Protein AF-0000000085040574 (afdb_homodimer)

Sequence (644 aa):
MSYLNIEGLTKIFDGELKALDSLSLSINKAERWSIIGSSGSGKSTLLKLIAGMEVQNEGQVYLEGEKILNPEQKLVAGYDELQLVKQDNGLFPLSTVAENISRPLLQYDKAYAKERLEALLQVFGLVEKRDSYPRQLSGGQQQKVAIARALSLEPQVLLLDEPFSSLDSLQKRGLLDELNLIFKELEITVIMVTHDIQDALLLTENLCVLSEGKLLRQGKVKDIYKNPQTAYVAGFFGPLNRLPGKPNLYLRPSSIKHSTSAGMLKGSILLKRYFPEYDLLTVKVSEEHPAWQLIRYERDLSEGQTIFMNWEEEDVLALEEKMSYLNIEGLTKIFDGELKALDSLSLSINKAERWSIIGSSGSGKSTLLKLIAGMEVQNEGQVYLEGEKILNPEQKLVAGYDELQLVKQDNGLFPLSTVAENISRPLLQYDKAYAKERLEALLQVFGLVEKRDSYPRQLSGGQQQKVAIARALSLEPQVLLLDEPFSSLDSLQKRGLLDELNLIFKELEITVIMVTHDIQDALLLTENLCVLSEGKLLRQGKVKDIYKNPQTAYVAGFFGPLNRLPGKPNLYLRPSSIKHSTSAGMLKGSILLKRYFPEYDLLTVKVSEEHPAWQLIRYERDLSEGQTIFMNWEEEDVLALEEK

pLDDT: mean 92.09, std 6.31, range [54.78, 98.5]

Nearest PDB structures (foldseek):
  2it1-assembly1_B  TM=8.677E-01  e=1.875E-31  Pyrococcus horikoshii
  1z47-assembly1_B-2  TM=8.930E-01  e=1.806E-30  Alicyclobacillus acidocaldarius
  1v43-assembly1_A  TM=8.478E-01  e=1.039E-28  Pyrococcus horikoshii
  2awo-assembly2_C  TM=8.535E-01  e=1.327E-25  Escherichia coli K-12
  3tuj-assembly1_C  TM=7.141E-01  e=1.204E-24  Escherichia coli K-12

InterPro domains:
  IPR003439 ABC transporter-like, ATP-binding domain [PF00005] (20-164)
  IPR003439 ABC transporter-like, ATP-binding domain [PS50893] (4-237)
  IPR003593 AAA+ ATPase domain [SM00382] (29-213)
  IPR017871 ABC transporter-like, conserved site [PS00211] (137-151)
  IPR027417 P-loop containing nucleoside triphosphate hydrolase [G3DSA:3.40.50.300] (2-262)
  IPR027417 P-loop containing nucleoside triphosphate hydrolase [SSF52540] (4-243)
  IPR050093 ABC Transporter, Small Molecule Importer [PTHR42781] (2-246)

Radius of gyration: 25.91 Å; Cα contacts (8 Å, |Δi|>4): 1393; chains: 2; bounding box: 52×71×71 Å

Foldseek 3Di:
DFQKWWFQFWADPPNPQTLAGGDIDGHHFLAEEEEAEDPSLNLVVVLCVQQQADDTPDTFMDGPNHTRHHVVGDVDGGDLQEFEQEQVLPADQPAFLLCRQLVVVPVDDPVLSVVLSVVLCVLLVCVVRRGPGLVVDDLLVSLSSSVSSSCSSVHQEYEYEASCVPPDPVSLVVSLQSVQVSSNVSSHHYYYYHNQVVSRVSRHQWYWYGGSNYTQDIDGPVVCCLCVQAPNSVPNVHDWADDPPHRQKTADQAQKDKDQPDADFKWFWADWDDDPQWIWTFTHRDPPGGTDIHTGRVPPDDHGGMIHIYGDPSRMDGHHHD/DFQKWWFQFWADPPNPQTLAGGDIDGHHFLAEEEEAEDPSLNLVVVLCVQQQADDTPDTFMDGPNHTRHHVVGDVDGGDLQEFEQEQVLPADQPAFLLCRQLVVVPPDDPVLSVVLSVVLCVLLVCVVRRGPGLVPDDLLVSLSSSVSSSCSSPHQEYEYEASCVPPDPVSLVVSLQSVQVSSNVSSHHYYYYHNQVVSRVSRHQWYWYGGSNYTQDIDGPVVCCLCVQAPNSVPNVHDWADDPPHRQKTADQAQKDKDQPEADFKWFFADWDDDPQWIWTFTHRDPPGGTDIHTGRVPPDDHGGMIHIYGDPSRMHGHHHD

Secondary structure (DSSP, 8-state):
--SEEEEEEEEEETTTEEEEEEEEEEE-TT-EEEEEE-TTSSHHHHHHHHTT-S--SEEEEEETTEEPP-TTT-SS--BTTEEEE-TTTT--TTS-HHHHHHGGGTTS-HHHHHHHHHHHHHHTT-GGGTT--GGGS-HHHHHHHHHHHHHTT--SEEEEESTTTTS-HHHHHHHHHHHHHHHHHHT-EEEEEES-HHHHHHH-SEEEEEETTEEEEEEEHHHHHH---BHHHHHTTS--EEPTT-TTEEE-GGG-EEESS--SEEEEEEEEEE-SS-EEEEEE--SSSPPEEEEESS----TT-EEEEE--GGG-EE-B--/--SEEEEEEEEEETTTEEEEEEEEEEE-TT-EEEEEE-TTSSHHHHHHHHTT-S--SEEEEEETTE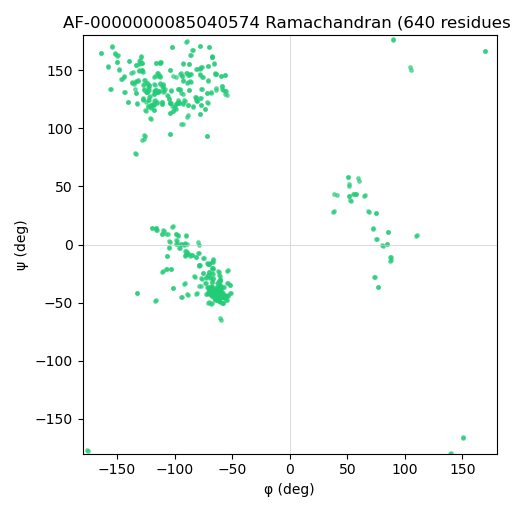EPP-TTT-SS--BTTEEEE-TTTT--TTS-HHHHHHGGGTTS-HHHHHHHHHHHHHHTT-GGGTT--GGGS-HHHHHHHHHHHHHTT--SEEEEESTTTTS-HHHHHHHHHHHHHHHHHHT-EEEEEES-HHHHHHH-SEEEEEETTEEEEEEEHHHHHH---BHHHHGGGS--EEPTT-TTEEE-GGG-EEESS--SEEEEEEEEEE-SS-EEEEEE--SSSPPEEEEESS----TT-EEEEE--GGG-EE-B--

Structure (mmCIF, N/CA/C/O backbone):
data_AF-0000000085040574-model_v1
#
loop_
_entity.id
_entity.type
_entity.pdbx_description
1 polymer 'ABC transporter related protein'
#
loop_
_atom_site.group_PDB
_atom_site.id
_atom_site.type_symbol
_atom_site.label_atom_id
_atom_site.label_alt_id
_atom_site.label_comp_id
_atom_site.label_asym_id
_atom_site.label_entity_id
_atom_site.label_seq_id
_atom_site.pdbx_PDB_ins_code
_atom_site.Cartn_x
_atom_site.Cartn_y
_atom_site.Cartn_z
_atom_site.occupancy
_atom_site.B_iso_or_equiv
_atom_site.auth_seq_id
_atom_site.auth_comp_id
_atom_site.auth_asym_id
_atom_site.auth_atom_id
_atom_site.pdbx_PDB_model_num
ATOM 1 N N . MET A 1 1 ? 17.609 30.281 10.312 1 54.78 1 MET A N 1
ATOM 2 C CA . MET A 1 1 ? 17.875 29.141 11.188 1 54.78 1 MET A CA 1
ATOM 3 C C . MET A 1 1 ? 16.797 28.078 11.047 1 54.78 1 MET A C 1
ATOM 5 O O . MET A 1 1 ? 15.641 28.391 10.773 1 54.78 1 MET A O 1
ATOM 9 N N . SER A 1 2 ? 17.172 26.703 10.875 1 73.44 2 SER A N 1
ATOM 10 C CA . SER A 1 2 ? 16.203 25.641 10.656 1 73.44 2 SER A CA 1
ATOM 11 C C . SER A 1 2 ? 15.289 25.484 11.867 1 73.44 2 SER A C 1
ATOM 13 O O . SER A 1 2 ? 15.664 25.828 12.992 1 73.44 2 SER A O 1
ATOM 15 N N . TYR A 1 3 ? 14.031 25.391 11.672 1 91.81 3 TYR A N 1
ATOM 16 C CA . TYR A 1 3 ? 12.992 25.219 12.68 1 91.81 3 TYR A CA 1
ATOM 17 C C . TYR A 1 3 ? 13.227 23.969 13.508 1 91.81 3 TYR A C 1
ATOM 19 O O . TYR A 1 3 ? 13.508 24.047 14.703 1 91.81 3 TYR A O 1
ATOM 27 N N . LEU A 1 4 ? 13.453 22.797 12.945 1 95.12 4 LEU A N 1
ATOM 28 C CA . LEU A 1 4 ? 13.867 21.531 13.547 1 95.12 4 LEU A CA 1
ATOM 29 C C . LEU A 1 4 ? 15.203 21.078 12.977 1 95.12 4 LEU A C 1
ATOM 31 O O . LEU A 1 4 ? 15.32 20.859 11.766 1 95.12 4 LEU A O 1
ATOM 35 N N . ASN A 1 5 ? 16.172 20.938 13.883 1 95.69 5 ASN A N 1
ATOM 36 C CA . ASN A 1 5 ? 17.516 20.562 13.445 1 95.69 5 ASN A CA 1
ATOM 37 C C . ASN A 1 5 ? 18 19.281 14.133 1 95.69 5 ASN A C 1
ATOM 39 O O . ASN A 1 5 ? 18.031 19.203 15.359 1 95.69 5 ASN A O 1
ATOM 43 N N . ILE A 1 6 ? 18.25 18.297 13.344 1 95.44 6 ILE A N 1
ATOM 44 C CA . ILE A 1 6 ? 18.844 17.047 13.797 1 95.44 6 ILE A CA 1
ATOM 45 C C . ILE A 1 6 ? 20.312 17.016 13.414 1 95.44 6 ILE A C 1
ATOM 47 O O . ILE A 1 6 ? 20.656 17.078 12.234 1 95.44 6 ILE A O 1
ATOM 51 N N . GLU A 1 7 ? 21.172 16.875 14.414 1 96 7 GLU A N 1
ATOM 52 C CA . GLU A 1 7 ? 22.609 16.969 14.156 1 96 7 GLU A CA 1
ATOM 53 C C . GLU A 1 7 ? 23.328 15.688 14.562 1 96 7 GLU A C 1
ATOM 55 O O . GLU A 1 7 ? 23.531 15.438 15.758 1 96 7 GLU A O 1
ATOM 60 N N . GLY A 1 8 ? 23.734 14.977 13.57 1 96 8 GLY A N 1
ATOM 61 C CA . GLY A 1 8 ? 24.625 13.844 13.75 1 96 8 GLY A CA 1
ATOM 62 C C . GLY A 1 8 ? 24.078 12.789 14.695 1 96 8 GLY A C 1
ATOM 63 O O . GLY A 1 8 ? 24.781 12.32 15.586 1 96 8 GLY A O 1
ATOM 64 N N . LEU A 1 9 ? 22.875 12.453 14.602 1 95.31 9 LEU A N 1
ATOM 65 C CA . LEU A 1 9 ? 22.234 11.508 15.508 1 95.31 9 LEU A CA 1
ATOM 66 C C . LEU A 1 9 ? 22.75 10.086 15.266 1 95.31 9 LEU A C 1
ATOM 68 O O . LEU A 1 9 ? 22.734 9.609 14.133 1 95.31 9 LEU A O 1
ATOM 72 N N . THR A 1 10 ? 23.281 9.531 16.281 1 96 10 THR A N 1
ATOM 73 C CA . THR A 1 10 ? 23.734 8.141 16.266 1 96 10 THR A CA 1
ATOM 74 C C . THR A 1 10 ? 23.062 7.348 17.391 1 96 10 THR A C 1
ATOM 76 O O . THR A 1 10 ? 22.953 7.828 18.516 1 96 10 THR A O 1
ATOM 79 N N . LYS A 1 11 ? 22.531 6.211 17.031 1 95.19 11 LYS A N 1
ATOM 80 C CA . LYS A 1 11 ? 21.922 5.316 18.016 1 95.19 11 LYS A CA 1
ATOM 81 C C . LYS A 1 11 ? 22.406 3.879 17.828 1 95.19 11 LYS A C 1
ATOM 83 O O . LYS A 1 11 ? 22.281 3.324 16.734 1 95.19 11 LYS A O 1
ATOM 88 N N . ILE A 1 12 ? 22.984 3.346 18.797 1 92.94 12 ILE A N 1
ATOM 89 C CA . ILE A 1 12 ? 23.438 1.96 18.812 1 92.94 12 ILE A CA 1
ATOM 90 C C . ILE A 1 12 ? 22.688 1.187 19.891 1 92.94 12 ILE A C 1
ATOM 92 O O . ILE A 1 12 ? 22.641 1.617 21.047 1 92.94 12 ILE A O 1
ATOM 96 N N . PHE A 1 13 ? 22.047 0.085 19.438 1 88.81 13 PHE A N 1
ATOM 97 C CA . PHE A 1 13 ? 21.391 -0.776 20.406 1 88.81 13 PHE A CA 1
ATOM 98 C C . PHE A 1 13 ? 22.297 -1.926 20.812 1 88.81 13 PHE A C 1
ATOM 100 O O . PHE A 1 13 ? 22.969 -2.52 19.969 1 88.81 13 PHE A O 1
ATOM 107 N N . ASP A 1 14 ? 22.172 -2.34 22.031 1 81.19 14 ASP A N 1
ATOM 108 C CA . ASP A 1 14 ? 22.875 -3.465 22.641 1 81.19 14 ASP A CA 1
ATOM 109 C C . ASP A 1 14 ? 24.312 -3.537 22.156 1 81.19 14 ASP A C 1
ATOM 111 O O . ASP A 1 14 ? 24.844 -4.625 21.938 1 81.19 14 ASP A O 1
ATOM 115 N N . GLY A 1 15 ? 24.875 -2.439 21.812 1 71.62 15 GLY A N 1
ATOM 116 C CA . GLY A 1 15 ? 26.281 -2.334 21.484 1 71.62 15 GLY A CA 1
ATOM 117 C C . GLY A 1 15 ? 26.625 -2.895 20.125 1 71.62 15 GLY A C 1
ATOM 118 O O . GLY A 1 15 ? 27.766 -2.814 19.688 1 71.62 15 GLY A O 1
ATOM 119 N N . GLU A 1 16 ? 25.75 -3.336 19.312 1 77.75 16 GLU A N 1
ATOM 120 C CA . GLU A 1 16 ? 26.109 -4.027 18.078 1 77.75 16 GLU A CA 1
ATOM 121 C C . GLU A 1 16 ? 25.312 -3.477 16.891 1 77.75 16 GLU A C 1
ATOM 123 O O . GLU A 1 16 ? 25.906 -3.164 15.844 1 77.75 16 GLU A O 1
ATOM 128 N N . LEU A 1 17 ? 24.047 -3.244 17.141 1 82.38 17 LEU A N 1
ATOM 129 C CA . LEU A 1 17 ? 23.234 -2.85 15.992 1 82.38 17 LEU A CA 1
ATOM 130 C C . LEU A 1 17 ? 23.172 -1.332 15.859 1 82.38 17 LEU A C 1
ATOM 132 O O . LEU A 1 17 ? 22.625 -0.65 16.734 1 82.38 17 LEU A O 1
ATOM 136 N N . LYS A 1 18 ? 23.891 -0.735 14.93 1 88.31 18 LYS A N 1
ATOM 137 C CA . LYS A 1 18 ? 23.812 0.695 14.641 1 88.31 18 LYS A CA 1
ATOM 138 C C . LYS A 1 18 ? 22.516 1.044 13.938 1 88.31 18 LYS A C 1
ATOM 140 O O . LYS A 1 18 ? 22.438 0.979 12.703 1 88.31 18 LYS A O 1
ATOM 145 N N . ALA A 1 19 ? 21.484 1.441 14.703 1 91.5 19 ALA A N 1
ATOM 146 C CA . ALA A 1 19 ? 20.172 1.749 14.172 1 91.5 19 ALA A CA 1
ATOM 147 C C . ALA A 1 19 ? 20.188 3.049 13.375 1 91.5 19 ALA A C 1
ATOM 149 O O . ALA A 1 19 ? 19.5 3.168 12.352 1 91.5 19 ALA A O 1
ATOM 150 N N . LEU A 1 20 ? 20.969 4.043 13.859 1 95.56 20 LEU A N 1
ATOM 151 C CA . LEU A 1 20 ? 21.188 5.301 13.164 1 95.56 20 LEU A CA 1
ATOM 152 C C . LEU A 1 20 ? 22.672 5.668 13.172 1 95.56 20 LEU A C 1
ATOM 154 O O . LEU A 1 20 ? 23.344 5.492 14.188 1 95.56 20 LEU A O 1
ATOM 158 N N . ASP A 1 21 ? 23.125 6.172 12.055 1 95.56 21 ASP A N 1
ATOM 159 C CA . ASP A 1 21 ? 24.531 6.488 11.891 1 95.56 21 ASP A CA 1
ATOM 160 C C . ASP A 1 21 ? 24.734 7.938 11.453 1 95.56 21 ASP A C 1
ATOM 162 O O . ASP A 1 21 ? 24.75 8.234 10.258 1 95.56 21 ASP A O 1
ATOM 166 N N . SER A 1 22 ? 24.938 8.828 12.414 1 95.44 22 SER A N 1
ATOM 167 C CA . SER A 1 22 ? 25.281 10.234 12.227 1 95.44 22 SER A CA 1
ATOM 168 C C . SER A 1 22 ? 24.312 10.914 11.273 1 95.44 22 SER A C 1
ATOM 170 O O . SER A 1 22 ? 24.719 11.523 10.281 1 95.44 22 SER A O 1
ATOM 172 N N . LEU A 1 23 ? 23.062 10.773 11.547 1 95.69 23 LEU A N 1
ATOM 173 C CA . LEU A 1 23 ? 22 11.32 10.695 1 95.69 23 LEU A CA 1
ATOM 174 C C . LEU A 1 23 ? 21.766 12.797 11 1 95.69 23 LEU A C 1
ATOM 176 O O . LEU A 1 23 ? 21.656 13.188 12.164 1 95.69 23 LEU A O 1
ATOM 180 N N . SER A 1 24 ? 21.812 13.617 9.977 1 96.06 24 SER A N 1
ATOM 181 C CA . SER A 1 24 ? 21.516 15.047 10.094 1 96.06 24 SER A CA 1
ATOM 182 C C . SER A 1 24 ? 20.406 15.453 9.141 1 96.06 24 SER A C 1
ATOM 184 O O . SER A 1 24 ? 20.344 14.977 8.008 1 96.06 24 SER A O 1
ATOM 186 N N . LEU A 1 25 ? 19.547 16.266 9.625 1 94.75 25 LEU A N 1
ATOM 187 C CA . LEU A 1 25 ? 18.391 16.719 8.859 1 94.75 25 LEU A CA 1
ATOM 188 C C . LEU A 1 25 ? 17.891 18.062 9.383 1 94.75 25 LEU A C 1
ATOM 190 O O . LEU A 1 25 ? 17.828 18.281 10.594 1 94.75 25 LEU A O 1
ATOM 194 N N . SER A 1 26 ? 17.641 18.953 8.508 1 95.44 26 SER A N 1
ATOM 195 C CA . SER A 1 26 ? 17.078 20.25 8.867 1 95.44 26 SER A CA 1
ATOM 196 C C . SER A 1 26 ? 15.711 20.453 8.227 1 95.44 26 SER A C 1
ATOM 198 O O . SER A 1 26 ? 15.547 20.25 7.02 1 95.44 26 SER A O 1
ATOM 200 N N . ILE A 1 27 ? 14.766 20.828 9.016 1 95.94 27 ILE A N 1
ATOM 201 C CA . ILE A 1 27 ? 13.391 21 8.562 1 95.94 27 ILE A CA 1
ATOM 202 C C . ILE A 1 27 ? 12.922 22.422 8.891 1 95.94 27 ILE A C 1
ATOM 204 O O . ILE A 1 27 ? 13.078 22.891 10.023 1 95.94 27 ILE A O 1
ATOM 208 N N . ASN A 1 28 ? 12.344 23.078 7.906 1 95.75 28 ASN A N 1
ATOM 209 C CA . ASN A 1 28 ? 11.812 24.406 8.125 1 95.75 28 ASN A CA 1
ATOM 210 C C . ASN A 1 28 ? 10.391 24.375 8.672 1 95.75 28 ASN A C 1
ATOM 212 O O . ASN A 1 28 ? 9.734 23.328 8.625 1 95.75 28 ASN A O 1
ATOM 216 N N . LYS A 1 29 ? 10.023 25.484 9.188 1 95.06 29 LYS A N 1
ATOM 217 C CA . LYS A 1 29 ? 8.664 25.625 9.703 1 95.06 29 LYS A CA 1
ATOM 218 C C . LYS A 1 29 ? 7.637 25.359 8.609 1 95.06 29 LYS A C 1
ATOM 220 O O . LYS A 1 29 ? 7.812 25.797 7.469 1 95.06 29 LYS A O 1
ATOM 225 N N . ALA A 1 30 ? 6.574 24.609 8.914 1 94.5 30 ALA A N 1
ATOM 226 C CA . ALA A 1 30 ? 5.406 24.344 8.086 1 94.5 30 ALA A CA 1
ATOM 227 C C . ALA A 1 30 ? 5.758 23.406 6.926 1 94.5 30 ALA A C 1
ATOM 229 O O . ALA A 1 30 ? 4.973 23.25 5.988 1 94.5 30 ALA A O 1
ATOM 230 N N . GLU A 1 31 ? 6.961 22.766 7.016 1 95.94 31 GLU A N 1
ATOM 231 C CA . GLU A 1 31 ? 7.309 21.75 6.02 1 95.94 31 GLU A CA 1
ATOM 232 C C . GLU A 1 31 ? 6.762 20.391 6.406 1 95.94 31 GLU A C 1
ATOM 234 O O . GLU A 1 31 ? 6.656 20.062 7.59 1 95.94 31 GLU A O 1
ATOM 239 N N . ARG A 1 32 ? 6.445 19.703 5.43 1 96.56 32 ARG A N 1
ATOM 240 C CA . ARG A 1 32 ? 6 18.328 5.621 1 96.56 32 ARG A CA 1
ATOM 241 C C . ARG A 1 32 ? 6.977 17.344 4.98 1 96.56 32 ARG A C 1
ATOM 243 O O . ARG A 1 32 ? 7.242 17.406 3.777 1 96.56 32 ARG A O 1
ATOM 250 N N . TRP A 1 33 ? 7.492 16.438 5.836 1 97.5 33 TRP A N 1
ATOM 251 C CA . TRP A 1 33 ? 8.539 15.508 5.434 1 97.5 33 TRP A CA 1
ATOM 252 C C . TRP A 1 33 ? 8.094 14.062 5.648 1 97.5 33 TRP A C 1
ATOM 254 O O . TRP A 1 33 ? 7.465 13.742 6.66 1 97.5 33 TRP A O 1
ATOM 264 N N . SER A 1 34 ? 8.383 13.219 4.68 1 97.56 34 SER A N 1
ATOM 265 C CA . SER A 1 34 ? 8.281 11.781 4.891 1 97.56 34 SER A CA 1
ATOM 266 C C . SER A 1 34 ? 9.656 11.133 4.953 1 97.56 34 SER A C 1
ATOM 268 O O . SER A 1 34 ? 10.555 11.484 4.184 1 97.56 34 SER A O 1
ATOM 270 N N . ILE A 1 35 ? 9.82 10.32 5.891 1 97.25 35 ILE A N 1
ATOM 271 C CA . ILE A 1 35 ? 10.984 9.453 5.992 1 97.25 35 ILE A CA 1
ATOM 272 C C . ILE A 1 35 ? 10.625 8.047 5.527 1 97.25 35 ILE A C 1
ATOM 274 O O . ILE A 1 35 ? 9.789 7.379 6.145 1 97.25 35 ILE A O 1
ATOM 278 N N . ILE A 1 36 ? 11.266 7.645 4.426 1 95.94 36 ILE A N 1
ATOM 279 C CA . ILE A 1 36 ? 10.977 6.32 3.883 1 95.94 36 ILE A CA 1
ATOM 280 C C . ILE A 1 36 ? 12.227 5.449 3.957 1 95.94 36 ILE A C 1
ATOM 282 O O . ILE A 1 36 ? 13.344 5.965 4.02 1 95.94 36 ILE A O 1
ATOM 286 N N . GLY A 1 37 ? 12.039 4.184 3.967 1 92.38 37 GLY A N 1
ATOM 287 C CA . GLY A 1 37 ? 13.086 3.182 4.055 1 92.38 37 GLY A CA 1
ATOM 288 C C . GLY A 1 37 ? 12.555 1.78 4.293 1 92.38 37 GLY A C 1
ATOM 289 O O . GLY A 1 37 ? 11.375 1.604 4.605 1 92.38 37 GLY A O 1
ATOM 290 N N . SER A 1 38 ? 13.453 0.864 4.098 1 87.88 38 SER A N 1
ATOM 291 C CA . SER A 1 38 ? 13.078 -0.529 4.328 1 87.88 38 SER A CA 1
ATOM 292 C C . SER A 1 38 ? 12.812 -0.791 5.809 1 87.88 38 SER A C 1
ATOM 294 O O . SER A 1 38 ? 13.172 0.021 6.664 1 87.88 38 SER A O 1
ATOM 296 N N . SER A 1 39 ? 12.133 -1.886 6.031 1 82.81 39 SER A N 1
ATOM 297 C CA . SER A 1 39 ? 11.922 -2.289 7.414 1 82.81 39 SER A CA 1
ATOM 298 C C . SER A 1 39 ? 13.25 -2.438 8.156 1 82.81 39 SER A C 1
ATOM 300 O O . SER A 1 39 ? 14.211 -2.982 7.613 1 82.81 39 SER A O 1
ATOM 302 N N . GLY A 1 40 ? 13.305 -1.89 9.273 1 83.06 40 GLY A N 1
ATOM 303 C CA . GLY A 1 40 ? 14.516 -1.989 10.078 1 83.06 40 GLY A CA 1
ATOM 304 C C . GLY A 1 40 ? 15.547 -0.934 9.734 1 83.06 40 GLY A C 1
ATOM 305 O O . GLY A 1 40 ? 16.672 -0.98 10.234 1 83.06 40 GLY A O 1
ATOM 306 N N . SER A 1 41 ? 15.156 0.011 8.969 1 88 41 SER A N 1
ATOM 307 C CA . SER A 1 41 ? 16.141 0.997 8.516 1 88 41 SER A CA 1
ATOM 308 C C . SER A 1 41 ? 16.375 2.061 9.578 1 88 41 SER A C 1
ATOM 310 O O . SER A 1 41 ? 17.266 2.908 9.43 1 88 41 SER A O 1
ATOM 312 N N . GLY A 1 42 ? 15.547 2.105 10.641 1 91.19 42 GLY A N 1
ATOM 313 C CA . GLY A 1 42 ? 15.789 3.039 11.727 1 91.19 42 GLY A CA 1
ATOM 314 C C . GLY A 1 42 ? 14.766 4.16 11.789 1 91.19 42 GLY A C 1
ATOM 315 O O . GLY A 1 42 ? 14.906 5.094 12.578 1 91.19 42 GLY A O 1
ATOM 316 N N . LYS A 1 43 ? 13.727 4.105 11.008 1 93.56 43 LYS A N 1
ATOM 317 C CA . LYS A 1 43 ? 12.758 5.184 10.875 1 93.56 43 LYS A CA 1
ATOM 318 C C . LYS A 1 43 ? 12.07 5.473 12.203 1 93.56 43 LYS A C 1
ATOM 320 O O . LYS A 1 43 ? 12.031 6.621 12.656 1 93.56 43 LYS A O 1
ATOM 325 N N . SER A 1 44 ? 11.594 4.406 12.891 1 91.31 44 SER A N 1
ATOM 326 C CA . SER A 1 44 ? 10.891 4.574 14.156 1 91.31 44 SER A CA 1
ATOM 327 C C . SER A 1 44 ? 11.828 5.062 15.25 1 91.31 44 SER A C 1
ATOM 329 O O . SER A 1 44 ? 11.445 5.887 16.078 1 91.31 44 SER A O 1
ATOM 331 N N . THR A 1 45 ? 13.016 4.566 15.25 1 92.75 45 THR A N 1
ATOM 332 C CA . THR A 1 45 ? 14.023 5.031 16.203 1 92.75 45 THR A CA 1
ATOM 333 C C . THR A 1 45 ? 14.281 6.523 16.016 1 92.75 45 THR A C 1
ATOM 335 O O . THR A 1 45 ? 14.359 7.266 17 1 92.75 45 THR A O 1
ATOM 338 N N . LEU A 1 46 ? 14.375 6.891 14.789 1 94.56 46 LEU A N 1
ATOM 339 C CA . LEU A 1 46 ? 14.602 8.305 14.492 1 94.56 46 LEU A CA 1
ATOM 340 C C . LEU A 1 46 ? 13.477 9.164 15.047 1 94.56 46 LEU A C 1
ATOM 342 O O . LEU A 1 46 ? 13.727 10.188 15.695 1 94.56 46 LEU A O 1
ATOM 346 N N . LEU A 1 47 ? 12.219 8.766 14.883 1 94.31 47 LEU A N 1
ATOM 347 C CA . LEU A 1 47 ? 11.078 9.531 15.367 1 94.31 47 LEU A CA 1
ATOM 348 C C . LEU A 1 47 ? 11.102 9.656 16.891 1 94.31 47 LEU A C 1
ATOM 350 O O . LEU A 1 47 ? 10.844 10.727 17.438 1 94.31 47 LEU A O 1
ATOM 354 N N . LYS A 1 48 ? 11.43 8.617 17.547 1 92.69 48 LYS A N 1
ATOM 355 C CA . LYS A 1 48 ? 11.484 8.617 19 1 92.69 48 LYS A CA 1
ATOM 356 C C . LYS A 1 48 ? 12.594 9.531 19.516 1 92.69 48 LYS A C 1
ATOM 358 O O . LYS A 1 48 ? 12.43 10.195 20.531 1 92.69 48 LYS A O 1
ATOM 363 N N . LEU A 1 49 ? 13.664 9.508 18.828 1 93.38 49 LEU A N 1
ATOM 364 C CA . LEU A 1 49 ? 14.766 10.391 19.188 1 93.38 49 LEU A CA 1
ATOM 365 C C . LEU A 1 49 ? 14.375 11.859 19 1 93.38 49 LEU A C 1
ATOM 367 O O . LEU A 1 49 ? 14.672 12.695 19.859 1 93.38 49 LEU A O 1
ATOM 371 N N . ILE A 1 50 ? 13.688 12.117 17.906 1 93.94 50 ILE A N 1
ATOM 372 C CA . ILE A 1 50 ? 13.234 13.477 17.641 1 93.94 50 ILE A CA 1
ATOM 373 C C . ILE A 1 50 ? 12.258 13.914 18.734 1 93.94 50 ILE A C 1
ATOM 375 O O . ILE A 1 50 ? 12.32 15.047 19.219 1 93.94 50 ILE A O 1
ATOM 379 N N . ALA A 1 51 ? 11.461 12.984 19.172 1 92 51 ALA A N 1
ATOM 380 C CA . ALA A 1 51 ? 10.438 13.273 20.172 1 92 51 ALA A CA 1
ATOM 381 C C . ALA A 1 51 ? 11.039 13.328 21.578 1 92 51 ALA A C 1
ATOM 383 O O . ALA A 1 51 ? 10.344 13.641 22.547 1 92 51 ALA A O 1
ATOM 384 N N . GLY A 1 52 ? 12.281 12.977 21.688 1 90.94 52 GLY A N 1
ATOM 385 C CA . GLY A 1 52 ? 12.922 12.945 23 1 90.94 52 GLY A CA 1
ATOM 386 C C . GLY A 1 52 ? 12.492 11.758 23.844 1 90.94 52 GLY A C 1
ATOM 387 O O . GLY A 1 52 ? 12.469 11.844 25.078 1 90.94 52 GLY A O 1
ATOM 388 N N . MET A 1 53 ? 12.109 10.703 23.234 1 90.44 53 MET A N 1
ATOM 389 C CA . MET A 1 53 ? 11.602 9.523 23.922 1 90.44 53 MET A CA 1
ATOM 390 C C . MET A 1 53 ? 12.641 8.406 23.938 1 90.44 53 MET A C 1
ATOM 392 O O . MET A 1 53 ? 12.391 7.328 24.484 1 90.44 53 MET A O 1
ATOM 396 N N . GLU A 1 54 ? 13.758 8.617 23.344 1 90.44 54 GLU A N 1
ATOM 397 C CA . GLU A 1 54 ? 14.875 7.684 23.266 1 90.44 54 GLU A CA 1
ATOM 398 C C . GLU A 1 54 ? 16.203 8.398 23.484 1 90.44 54 GLU A C 1
ATOM 400 O O . GLU A 1 54 ? 16.344 9.586 23.172 1 90.44 54 GLU A O 1
ATOM 405 N N . VAL A 1 55 ? 17.156 7.719 24.078 1 92.25 55 VAL A N 1
ATOM 406 C CA . VAL A 1 55 ? 18.484 8.289 24.344 1 92.25 55 VAL A CA 1
ATOM 407 C C . VAL A 1 55 ? 19.406 8 23.172 1 92.25 55 VAL A C 1
ATOM 409 O O . VAL A 1 55 ? 19.531 6.852 22.734 1 92.25 55 VAL A O 1
ATOM 412 N N . GLN A 1 56 ? 19.938 8.969 22.625 1 93.31 56 GLN A N 1
ATOM 413 C CA . GLN A 1 56 ? 20.906 8.797 21.531 1 93.31 56 GLN A CA 1
ATOM 414 C C . GLN A 1 56 ? 22.312 8.625 22.078 1 93.31 56 GLN A C 1
ATOM 416 O O . GLN A 1 56 ? 22.609 9.062 23.188 1 93.31 56 GLN A O 1
ATOM 421 N N . ASN A 1 57 ? 23.188 7.988 21.328 1 93.94 57 ASN A N 1
ATOM 422 C CA . ASN A 1 57 ? 24.594 7.863 21.688 1 93.94 57 ASN A CA 1
ATOM 423 C C . ASN A 1 57 ? 25.375 9.125 21.328 1 93.94 57 ASN A C 1
ATOM 425 O O . ASN A 1 57 ? 26.25 9.547 22.078 1 93.94 57 ASN A O 1
ATOM 429 N N . GLU A 1 58 ? 25.078 9.648 20.172 1 95.56 58 GLU A N 1
ATOM 430 C CA . GLU A 1 58 ? 25.719 10.867 19.688 1 95.56 58 GLU A CA 1
ATOM 431 C C . GLU A 1 58 ? 24.703 11.773 19 1 95.56 58 GLU A C 1
ATOM 433 O O . GLU A 1 58 ? 23.625 11.32 18.609 1 95.56 58 GLU A O 1
ATOM 438 N N . GLY A 1 59 ? 25.047 13.008 18.938 1 95.44 59 GLY A N 1
ATOM 439 C CA . GLY A 1 59 ? 24.234 13.969 18.219 1 95.44 59 GLY A CA 1
ATOM 440 C C . GLY A 1 59 ? 23.172 14.609 19.094 1 95.44 59 GLY A C 1
ATOM 441 O O . GLY A 1 59 ? 23.078 14.32 20.297 1 95.44 59 GLY A O 1
ATOM 442 N N . GLN A 1 60 ? 22.453 15.562 18.453 1 95 60 GLN A N 1
ATOM 443 C CA . GLN A 1 60 ? 21.438 16.312 19.188 1 95 60 GLN A CA 1
ATOM 444 C C . GLN A 1 60 ? 20.297 16.75 18.266 1 95 60 GLN A C 1
ATOM 446 O O . GLN A 1 60 ? 20.469 16.766 17.047 1 95 60 GLN A O 1
ATOM 451 N N . VAL A 1 61 ? 19.203 16.984 18.922 1 94.5 61 VAL A N 1
ATOM 452 C CA . VAL A 1 61 ? 18.031 17.516 18.234 1 94.5 61 VAL A CA 1
ATOM 453 C C . VAL A 1 61 ? 17.688 18.891 18.812 1 94.5 61 VAL A C 1
ATOM 455 O O . VAL A 1 61 ? 17.672 19.078 20.031 1 94.5 61 VAL A O 1
ATOM 458 N N . TYR A 1 62 ? 17.469 19.844 17.906 1 94.31 62 TYR A N 1
ATOM 459 C CA . TYR A 1 62 ? 17.094 21.203 18.312 1 94.31 62 TYR A CA 1
ATOM 460 C C . TYR A 1 62 ? 15.773 21.609 17.688 1 94.31 62 TYR A C 1
ATOM 462 O O . TYR A 1 62 ? 15.523 21.328 16.516 1 94.31 62 TYR A O 1
ATOM 470 N N . LEU A 1 63 ? 14.945 22.203 18.484 1 94.06 63 LEU A N 1
ATOM 471 C CA . LEU A 1 63 ? 13.711 22.828 18.016 1 94.06 63 LEU A CA 1
ATOM 472 C C . LEU A 1 63 ? 13.727 24.328 18.297 1 94.06 63 LEU A C 1
ATOM 474 O O . LEU A 1 63 ? 13.773 24.75 19.469 1 94.06 63 LEU A O 1
ATOM 478 N N . GLU A 1 64 ? 13.719 25.109 17.281 1 92.38 64 GLU A N 1
ATOM 479 C CA . GLU A 1 64 ? 13.828 26.547 17.406 1 92.38 64 GLU A CA 1
ATOM 480 C C . GLU A 1 64 ? 15.039 26.953 18.234 1 92.38 64 GLU A C 1
ATOM 482 O O . GLU A 1 64 ? 14.93 27.797 19.141 1 92.38 64 GLU A O 1
ATOM 487 N N . GLY A 1 65 ? 16.078 26.203 18.031 1 90.44 65 GLY A N 1
ATOM 488 C CA . GLY A 1 65 ? 17.344 26.547 18.672 1 90.44 65 GLY A CA 1
ATOM 489 C C . GLY A 1 65 ? 17.469 25.938 20.062 1 90.44 65 GLY A C 1
ATOM 490 O O . GLY A 1 65 ? 18.547 25.984 20.656 1 90.44 65 GLY A O 1
ATOM 491 N N . GLU A 1 66 ? 16.391 25.406 20.578 1 90.88 66 GLU A N 1
ATOM 492 C CA . GLU A 1 66 ? 16.422 24.797 21.906 1 90.88 66 GLU A CA 1
ATOM 493 C C . GLU A 1 66 ? 16.641 23.297 21.812 1 90.88 66 GLU A C 1
ATOM 495 O O . GLU A 1 66 ? 15.977 22.609 21.031 1 90.88 66 GLU A O 1
ATOM 500 N N . LYS A 1 67 ? 17.484 22.875 22.594 1 91.5 67 LYS A N 1
ATOM 501 C CA . LYS A 1 67 ? 17.828 21.453 22.609 1 91.5 67 LYS A CA 1
ATOM 502 C C . LYS A 1 67 ? 16.656 20.609 23.141 1 91.5 67 LYS A C 1
ATOM 504 O O . LYS A 1 67 ? 16.047 20.969 24.156 1 91.5 67 LYS A O 1
ATOM 509 N N . ILE A 1 68 ? 16.328 19.594 22.422 1 90.19 68 ILE A N 1
ATOM 510 C CA . ILE A 1 68 ? 15.352 18.641 22.922 1 90.19 68 ILE A CA 1
ATOM 511 C C . ILE A 1 68 ? 16.031 17.656 23.875 1 90.19 68 ILE A C 1
ATOM 513 O O . ILE A 1 68 ? 16.969 16.953 23.484 1 90.19 68 ILE A O 1
ATOM 517 N N . LEU A 1 69 ? 15.469 17.594 24.984 1 87.69 69 LEU A N 1
ATOM 518 C CA . LEU A 1 69 ? 16.094 16.781 26.016 1 87.69 69 LEU A CA 1
ATOM 519 C C . LEU A 1 69 ? 15.594 15.344 25.938 1 87.69 69 LEU A C 1
ATOM 521 O O . LEU A 1 69 ? 14.406 15.109 25.703 1 87.69 69 LEU A O 1
ATOM 525 N N . ASN A 1 70 ? 16.531 14.469 26.125 1 84.81 70 ASN A N 1
ATOM 526 C CA . ASN A 1 70 ? 16.172 13.055 26.156 1 84.81 70 ASN A CA 1
ATOM 527 C C . ASN A 1 70 ? 15.805 12.594 27.562 1 84.81 70 ASN A C 1
ATOM 529 O O . ASN A 1 70 ? 15.867 13.383 28.516 1 84.81 70 ASN A O 1
ATOM 533 N N . PRO A 1 71 ? 15.359 11.32 27.672 1 83.06 71 PRO A N 1
ATOM 534 C CA . PRO A 1 71 ? 14.844 10.852 28.953 1 83.06 71 PRO A CA 1
ATOM 535 C C . PRO A 1 71 ? 15.898 10.875 30.047 1 83.06 71 PRO A C 1
ATOM 537 O O . PRO A 1 71 ? 15.562 10.898 31.234 1 83.06 71 PRO A O 1
ATOM 540 N N . GLU A 1 72 ? 17.125 10.836 29.641 1 81.56 72 GLU A N 1
ATOM 541 C CA . GLU A 1 72 ? 18.172 10.898 30.656 1 81.56 72 GLU A CA 1
ATOM 542 C C . GLU A 1 72 ? 18.375 12.336 31.141 1 81.56 72 GLU A C 1
ATOM 544 O O . GLU A 1 72 ? 18.969 12.555 32.188 1 81.56 72 GLU A O 1
ATOM 549 N N . GLN A 1 73 ? 17.906 13.227 30.406 1 82.38 73 GLN A N 1
ATOM 550 C CA . GLN A 1 73 ? 18.141 14.641 30.672 1 82.38 73 GLN A CA 1
ATOM 551 C C . GLN A 1 73 ? 16.906 15.297 31.297 1 82.38 73 GLN A C 1
ATOM 553 O O . GLN A 1 73 ? 16.984 16.422 31.797 1 82.38 73 GLN A O 1
ATOM 558 N N . LYS A 1 74 ? 15.766 14.719 31.125 1 74.44 74 LYS A N 1
ATOM 559 C CA . LYS A 1 74 ? 14.516 15.258 31.641 1 74.44 74 LYS A CA 1
ATOM 560 C C . LYS A 1 74 ? 13.672 14.172 32.281 1 74.44 74 LYS A C 1
ATOM 562 O O . LYS A 1 74 ? 13.641 13.031 31.828 1 74.44 74 LYS A O 1
ATOM 567 N N . LEU A 1 75 ? 13.062 14.5 33.438 1 61.84 75 LEU A N 1
ATOM 568 C CA . LEU A 1 75 ? 12.281 13.547 34.219 1 61.84 75 LEU A CA 1
ATOM 569 C C . LEU A 1 75 ? 11.031 13.109 33.438 1 61.84 75 LEU A C 1
ATOM 571 O O . LEU A 1 75 ? 10.656 11.938 33.5 1 61.84 75 LEU A O 1
ATOM 575 N N . VAL A 1 76 ? 10.391 14.172 32.844 1 58.34 76 VAL A N 1
ATOM 576 C CA . VAL A 1 76 ? 9.156 13.836 32.125 1 58.34 76 VAL A CA 1
ATOM 577 C C . VAL A 1 76 ? 9.422 13.797 30.641 1 58.34 76 VAL A C 1
ATOM 579 O O . VAL A 1 76 ? 9.828 14.805 30.047 1 58.34 76 VAL A O 1
ATOM 582 N N . ALA A 1 77 ? 9.188 12.648 30.156 1 59.75 77 ALA A N 1
ATOM 583 C CA . ALA A 1 77 ? 9.43 12.461 28.734 1 59.75 77 ALA A CA 1
ATOM 584 C C . ALA A 1 77 ? 8.391 13.188 27.891 1 59.75 77 ALA A C 1
ATOM 586 O O . ALA A 1 77 ? 7.219 13.273 28.266 1 59.75 77 ALA A O 1
ATOM 587 N N . GLY A 1 78 ? 8.82 13.781 26.75 1 65.12 78 GLY A N 1
ATOM 588 C CA . GLY A 1 78 ? 7.914 14.375 25.781 1 65.12 78 GLY A CA 1
ATOM 589 C C . GLY A 1 78 ? 7.895 15.891 25.828 1 65.12 78 GLY A C 1
ATOM 590 O O . GLY A 1 78 ? 8.445 16.5 26.75 1 65.12 78 GLY A O 1
ATOM 591 N N . TYR A 1 79 ? 7.602 16.453 24.781 1 77.81 79 TYR A N 1
ATOM 592 C CA . TYR A 1 79 ? 7.465 17.891 24.594 1 77.81 79 TYR A CA 1
ATOM 593 C C . TYR A 1 79 ? 6.121 18.25 23.969 1 77.81 79 TYR A C 1
ATOM 595 O O . TYR A 1 79 ? 5.715 17.641 22.969 1 77.81 79 TYR A O 1
ATOM 603 N N . ASP A 1 80 ? 5.383 19.141 24.672 1 79.38 80 ASP A N 1
ATOM 604 C CA . ASP A 1 80 ? 4.117 19.594 24.109 1 79.38 80 ASP A CA 1
ATOM 605 C C . ASP A 1 80 ? 4.312 20.156 22.703 1 79.38 80 ASP A C 1
ATOM 607 O O . ASP A 1 80 ? 3.396 20.125 21.875 1 79.38 80 ASP A O 1
ATOM 611 N N . GLU A 1 81 ? 5.512 20.547 22.5 1 88.06 81 GLU A N 1
ATOM 612 C CA . GLU A 1 81 ? 5.828 21.141 21.188 1 88.06 81 GLU A CA 1
ATOM 613 C C . GLU A 1 81 ? 6.008 20.062 20.125 1 88.06 81 GLU A C 1
ATOM 615 O O . GLU A 1 81 ? 5.969 20.344 18.938 1 88.06 81 GLU A O 1
ATOM 620 N N . LEU A 1 82 ? 6.223 18.844 20.656 1 90.56 82 LEU A N 1
ATOM 621 C CA . LEU A 1 82 ? 6.402 17.703 19.766 1 90.56 82 LEU A CA 1
ATOM 622 C C . LEU A 1 82 ? 5.422 16.594 20.109 1 90.56 82 LEU A C 1
ATOM 624 O O . LEU A 1 82 ? 5.484 16.016 21.188 1 90.56 82 LEU A O 1
ATOM 628 N N . GLN A 1 83 ? 4.543 16.328 19.172 1 91.69 83 GLN A N 1
ATOM 629 C CA . GLN A 1 83 ? 3.559 15.289 19.406 1 91.69 83 GLN A CA 1
ATOM 630 C C . GLN A 1 83 ? 3.766 14.109 18.469 1 91.69 83 GLN A C 1
ATOM 632 O O . GLN A 1 83 ? 3.986 14.297 17.266 1 91.69 83 GLN A O 1
ATOM 637 N N . LEU A 1 84 ? 3.76 12.953 19.047 1 92.94 84 LEU A N 1
ATOM 638 C CA . LEU A 1 84 ? 3.951 11.727 18.281 1 92.94 84 LEU A CA 1
ATOM 639 C C . LEU A 1 84 ? 2.662 10.914 18.234 1 92.94 84 LEU A C 1
ATOM 641 O O . LEU A 1 84 ? 2.053 10.641 19.266 1 92.94 84 LEU A O 1
ATOM 645 N N . VAL A 1 85 ? 2.223 10.688 17.031 1 93.25 85 VAL A N 1
ATOM 646 C CA . VAL A 1 85 ? 1.136 9.734 16.812 1 93.25 85 VAL A CA 1
ATOM 647 C C . VAL A 1 85 ? 1.708 8.367 16.438 1 93.25 85 VAL A C 1
ATOM 649 O O . VAL A 1 85 ? 2.369 8.234 15.406 1 93.25 85 VAL A O 1
ATOM 652 N N . LYS A 1 86 ? 1.34 7.359 17.281 1 90.5 86 LYS A N 1
ATOM 653 C CA . LYS A 1 86 ? 1.896 6.023 17.109 1 90.5 86 LYS A CA 1
ATOM 654 C C . LYS A 1 86 ? 1.109 5.23 16.062 1 90.5 86 LYS A C 1
ATOM 656 O O . LYS A 1 86 ? 0.006 5.625 15.68 1 90.5 86 LYS A O 1
ATOM 661 N N . GLN A 1 87 ? 1.691 4.18 15.695 1 84.44 87 GLN A N 1
ATOM 662 C CA . GLN A 1 87 ? 1.132 3.309 14.672 1 84.44 87 GLN A CA 1
ATOM 663 C C . GLN A 1 87 ? -0.233 2.77 15.086 1 84.44 87 GLN A C 1
ATOM 665 O O . GLN A 1 87 ? -1.142 2.656 14.266 1 84.44 87 GLN A O 1
ATOM 670 N N . ASP A 1 88 ? -0.447 2.51 16.328 1 86.62 88 ASP A N 1
ATOM 671 C CA . ASP A 1 88 ? -1.713 1.953 16.797 1 86.62 88 ASP A CA 1
ATOM 672 C C . ASP A 1 88 ? -2.697 3.061 17.156 1 86.62 88 ASP A C 1
ATOM 674 O O . ASP A 1 88 ? -3.781 2.787 17.672 1 86.62 88 ASP A O 1
ATOM 678 N N . ASN A 1 89 ? -2.404 4.324 16.891 1 88.94 89 ASN A N 1
ATOM 679 C CA . ASN A 1 89 ? -3.197 5.531 17.094 1 88.94 89 ASN A CA 1
ATOM 680 C C . ASN A 1 89 ? -3.266 5.91 18.578 1 88.94 89 ASN A C 1
ATOM 682 O O . ASN A 1 89 ? -3.521 7.066 18.906 1 88.94 89 ASN A O 1
ATOM 686 N N . GLY A 1 90 ? -3.16 4.902 19.516 1 91.06 90 GLY A N 1
ATOM 687 C CA . GLY A 1 90 ? -3.07 5.168 20.938 1 91.06 90 GLY A CA 1
ATOM 688 C C . GLY A 1 90 ? -4.352 5.734 21.516 1 91.06 90 GLY A C 1
ATOM 689 O O . GLY A 1 90 ? -4.316 6.496 22.484 1 91.06 90 GLY A O 1
ATOM 690 N N . LEU A 1 91 ? -5.496 5.414 20.953 1 95.56 91 LEU A N 1
ATOM 691 C CA . LEU A 1 91 ? -6.754 5.965 21.438 1 95.56 91 LEU A CA 1
ATOM 692 C C . LEU A 1 91 ? -7.203 5.242 22.703 1 95.56 91 LEU A C 1
ATOM 694 O O . LEU A 1 91 ? -6.949 4.047 22.859 1 95.56 91 LEU A O 1
ATOM 698 N N . PHE A 1 92 ? -7.832 5.953 23.594 1 96.44 92 PHE A N 1
ATOM 699 C CA . PHE A 1 92 ? -8.484 5.359 24.766 1 96.44 92 PHE A CA 1
ATOM 700 C C . PHE A 1 92 ? -9.82 4.73 24.375 1 96.44 92 PHE A C 1
ATOM 702 O O . PHE A 1 92 ? -10.781 5.438 24.078 1 96.44 92 PHE A O 1
ATOM 709 N N . PRO A 1 93 ? -9.883 3.469 24.453 1 95.62 93 PRO A N 1
ATOM 710 C CA . PRO A 1 93 ? -11.039 2.764 23.891 1 95.62 93 PRO A CA 1
ATOM 711 C C . PRO A 1 93 ? -12.328 3.053 24.641 1 95.62 93 PRO A C 1
ATOM 713 O O . PRO A 1 93 ? -13.422 2.938 24.078 1 95.62 93 PRO A O 1
ATOM 716 N N . LEU A 1 94 ? -12.219 3.438 25.906 1 96.81 94 LEU A N 1
ATOM 717 C CA . LEU A 1 94 ? -13.398 3.645 26.734 1 96.81 94 LEU A CA 1
ATOM 718 C C . LEU A 1 94 ? -13.711 5.129 26.875 1 96.81 94 LEU A C 1
ATOM 720 O O . LEU A 1 94 ? -14.477 5.527 27.75 1 96.81 94 LEU A O 1
ATOM 724 N N . SER A 1 95 ? -13.102 5.898 26.031 1 97.69 95 SER A N 1
ATOM 725 C CA . SER A 1 95 ? -13.359 7.332 25.969 1 97.69 95 SER A CA 1
ATOM 726 C C . SER A 1 95 ? -13.953 7.734 24.625 1 97.69 95 SER A C 1
ATOM 728 O O . SER A 1 95 ? -13.594 7.168 23.594 1 97.69 95 SER A O 1
ATOM 730 N N . THR A 1 96 ? -14.797 8.672 24.734 1 98.31 96 THR A N 1
ATOM 731 C CA . THR A 1 96 ? -15.414 9.164 23.516 1 98.31 96 THR A CA 1
ATOM 732 C C . THR A 1 96 ? -14.398 9.938 22.672 1 98.31 96 THR A C 1
ATOM 734 O O . THR A 1 96 ? -13.289 10.211 23.125 1 98.31 96 THR A O 1
ATOM 737 N N . VAL A 1 97 ? -14.836 10.234 21.453 1 98.5 97 VAL A N 1
ATOM 738 C CA . VAL A 1 97 ? -14.023 11.055 20.547 1 98.5 97 VAL A CA 1
ATOM 739 C C . VAL A 1 97 ? -13.672 12.375 21.234 1 98.5 97 VAL A C 1
ATOM 741 O O . VAL A 1 97 ? -12.5 12.758 21.281 1 98.5 97 VAL A O 1
ATOM 744 N N . ALA A 1 98 ? -14.648 13.023 21.812 1 98.31 98 ALA A N 1
ATOM 745 C CA . ALA A 1 98 ? -14.438 14.297 22.484 1 98.31 98 ALA A CA 1
ATOM 746 C C . ALA A 1 98 ? -13.469 14.148 23.656 1 98.31 98 ALA A C 1
ATOM 748 O O . ALA A 1 98 ? -12.578 14.977 23.844 1 98.31 98 ALA A O 1
ATOM 749 N N . GLU A 1 99 ? -13.633 13.078 24.359 1 97.69 99 GLU A N 1
ATOM 750 C CA . GLU A 1 99 ? -12.773 12.828 25.516 1 97.69 99 GLU A CA 1
ATOM 751 C C . GLU A 1 99 ? -11.344 12.547 25.078 1 97.69 99 GLU A C 1
ATOM 753 O O . GLU A 1 99 ? -10.391 13.023 25.703 1 97.69 99 GLU A O 1
ATOM 758 N N . ASN A 1 100 ? -11.195 11.781 24.094 1 98 100 ASN A N 1
ATOM 759 C CA . ASN A 1 100 ? -9.867 11.492 23.578 1 98 100 ASN A CA 1
ATOM 760 C C . ASN A 1 100 ? -9.133 12.766 23.156 1 98 100 ASN A C 1
ATOM 762 O O . ASN A 1 100 ? -7.977 12.969 23.531 1 98 100 ASN A O 1
ATOM 766 N N . ILE A 1 101 ? -9.828 13.617 22.469 1 97.81 101 ILE A N 1
ATOM 767 C CA . ILE A 1 101 ? -9.219 14.82 21.922 1 97.81 101 ILE A CA 1
ATOM 768 C C . ILE A 1 101 ? -8.938 15.812 23.047 1 97.81 101 ILE A C 1
ATOM 770 O O . ILE A 1 101 ? -7.922 16.516 23.016 1 97.81 101 ILE A O 1
ATOM 774 N N . SER A 1 102 ? -9.773 15.82 24.062 1 96.94 102 SER A N 1
ATOM 775 C CA . SER A 1 102 ? -9.664 16.844 25.094 1 96.94 102 SER A CA 1
ATOM 776 C C . SER A 1 102 ? -8.758 16.391 26.234 1 96.94 102 SER A C 1
ATOM 778 O O . SER A 1 102 ? -8.359 17.188 27.094 1 96.94 102 SER A O 1
ATOM 780 N N . ARG A 1 103 ? -8.383 15.195 26.25 1 94.75 103 ARG A N 1
ATOM 781 C CA . ARG A 1 103 ? -7.625 14.617 27.359 1 94.75 103 ARG A CA 1
ATOM 782 C C . ARG A 1 103 ? -6.348 15.398 27.625 1 94.75 103 ARG A C 1
ATOM 784 O O . ARG A 1 103 ? -6.031 15.719 28.766 1 94.75 103 ARG A O 1
ATOM 791 N N . PRO A 1 104 ? -5.629 15.75 26.609 1 93.5 104 PRO A N 1
ATOM 792 C CA . PRO A 1 104 ? -4.402 16.516 26.859 1 93.5 104 PRO A CA 1
ATOM 793 C C . PRO A 1 104 ? -4.68 17.906 27.406 1 93.5 104 PRO A C 1
ATOM 795 O O . PRO A 1 104 ? -3.768 18.562 27.906 1 93.5 104 PRO A O 1
ATOM 798 N N . LEU A 1 105 ? -5.934 18.375 27.344 1 94.25 105 LEU A N 1
ATOM 799 C CA . LEU A 1 105 ? -6.273 19.75 27.703 1 94.25 105 LEU A CA 1
ATOM 800 C C . LEU A 1 105 ? -6.82 19.828 29.125 1 94.25 105 LEU A C 1
ATOM 802 O O . LEU A 1 105 ? -7.254 20.891 29.562 1 94.25 105 LEU A O 1
ATOM 806 N N . LEU A 1 106 ? -6.734 18.75 29.828 1 90.5 106 LEU A N 1
ATOM 807 C CA . LEU A 1 106 ? -7.348 18.656 31.156 1 90.5 106 LEU A CA 1
ATOM 808 C C . LEU A 1 106 ? -6.754 19.703 32.094 1 90.5 106 LEU A C 1
ATOM 810 O O . LEU A 1 106 ? -7.438 20.172 33 1 90.5 106 LEU A O 1
ATOM 814 N N . GLN A 1 107 ? -5.527 20.109 31.859 1 89.25 107 GLN A N 1
ATOM 815 C CA . GLN A 1 107 ? -4.859 21.047 32.75 1 89.25 107 GLN A CA 1
ATOM 816 C C . GLN A 1 107 ? -4.977 22.484 32.219 1 89.25 107 GLN A C 1
ATOM 818 O O . GLN A 1 107 ? -4.414 23.406 32.812 1 89.25 107 GLN A O 1
ATOM 823 N N . TYR A 1 108 ? -5.711 22.688 31.25 1 91.56 108 TYR A N 1
ATOM 824 C CA . TYR A 1 108 ? -5.902 24.016 30.672 1 91.56 108 TYR A CA 1
ATOM 825 C C . TYR A 1 108 ? -7.23 24.609 31.109 1 91.56 108 TYR A C 1
ATOM 827 O O . TYR A 1 108 ? -8.055 23.938 31.719 1 91.56 108 TYR A O 1
ATOM 835 N N . ASP A 1 109 ? -7.375 25.906 30.797 1 93.75 109 ASP A N 1
ATOM 836 C CA . ASP A 1 109 ? -8.633 26.609 31.062 1 93.75 109 ASP A CA 1
ATOM 837 C C . ASP A 1 109 ? -9.797 25.922 30.359 1 93.75 109 ASP A C 1
ATOM 839 O O . ASP A 1 109 ? -9.688 25.531 29.188 1 93.75 109 ASP A O 1
ATOM 843 N N . LYS A 1 110 ? -10.789 25.766 31.109 1 93.88 110 LYS A N 1
ATOM 844 C CA . LYS A 1 110 ? -11.953 25.031 30.609 1 93.88 110 LYS A CA 1
ATOM 845 C C . LYS A 1 110 ? -12.516 25.688 29.359 1 93.88 110 LYS A C 1
ATOM 847 O O . LYS A 1 110 ? -12.938 25 28.422 1 93.88 110 LYS A O 1
ATOM 852 N N . ALA A 1 111 ? -12.57 26.938 29.391 1 95.62 111 ALA A N 1
ATOM 853 C CA . ALA A 1 111 ? -13.102 27.656 28.234 1 95.62 111 ALA A CA 1
ATOM 854 C C . ALA A 1 111 ? -12.227 27.422 27.016 1 95.62 111 ALA A C 1
ATOM 856 O O . ALA A 1 111 ? -12.734 27.172 25.922 1 95.62 111 ALA A O 1
ATOM 857 N N . TYR A 1 112 ? -10.992 27.484 27.219 1 94.56 112 TYR A N 1
ATOM 858 C CA . TYR A 1 112 ? -10.047 27.234 26.141 1 94.56 112 TYR A CA 1
ATOM 859 C C . TYR A 1 112 ? -10.164 25.812 25.625 1 94.56 112 TYR A C 1
ATOM 861 O O . TYR A 1 112 ? -10.234 25.578 24.406 1 94.56 112 TYR A O 1
ATOM 869 N N . ALA A 1 113 ? -10.18 24.906 26.531 1 95.88 113 ALA A N 1
ATOM 870 C CA . ALA A 1 113 ? -10.273 23.5 26.188 1 95.88 113 ALA A CA 1
ATOM 871 C C . ALA A 1 113 ? -11.523 23.219 25.359 1 95.88 113 ALA A C 1
ATOM 873 O O . ALA A 1 113 ? -11.469 22.469 24.375 1 95.88 113 ALA A O 1
ATOM 874 N N . LYS A 1 114 ? -12.602 23.797 25.781 1 96.19 114 LYS A N 1
ATOM 875 C CA . LYS A 1 114 ? -13.859 23.609 25.062 1 96.19 114 LYS A CA 1
ATOM 876 C C . LYS A 1 114 ? -13.781 24.188 23.656 1 96.19 114 LYS A C 1
ATOM 878 O O . LYS A 1 114 ? -14.188 23.531 22.688 1 96.19 114 LYS A O 1
ATOM 883 N N . GLU A 1 115 ? -13.289 25.328 23.562 1 96.56 115 GLU A N 1
ATOM 884 C CA . GLU A 1 115 ? -13.148 25.969 22.266 1 96.56 115 GLU A CA 1
ATOM 885 C C . GLU A 1 115 ? -12.211 25.188 21.344 1 96.56 115 GLU A C 1
ATOM 887 O O . GLU A 1 115 ? -12.508 25 20.172 1 96.56 115 GLU A O 1
ATOM 892 N N . ARG A 1 116 ? -11.148 24.812 21.938 1 96.19 116 ARG A N 1
ATOM 893 C CA . ARG A 1 116 ? -10.156 24.031 21.203 1 96.19 116 ARG A CA 1
ATOM 894 C C . ARG A 1 116 ? -10.75 22.719 20.688 1 96.19 116 ARG A C 1
ATOM 896 O O . ARG A 1 116 ? -10.555 22.359 19.531 1 96.19 116 ARG A O 1
ATOM 903 N N . LEU A 1 117 ? -11.469 22.094 21.5 1 97.19 117 LEU A N 1
ATOM 904 C CA . LEU A 1 117 ? -12.133 20.844 21.141 1 97.19 117 LEU A CA 1
ATOM 905 C C . LEU A 1 117 ? -13.102 21.062 19.984 1 97.19 117 LEU A C 1
ATOM 907 O O . LEU A 1 117 ? -13.07 20.344 18.984 1 97.19 117 LEU A O 1
ATOM 911 N N . GLU A 1 118 ? -13.898 22.047 20.094 1 97.38 118 GLU A N 1
ATOM 912 C CA . GLU A 1 118 ? -14.898 22.312 19.078 1 97.38 118 GLU A CA 1
ATOM 913 C C . GLU A 1 118 ? -14.242 22.641 17.734 1 97.38 118 GLU A C 1
ATOM 915 O O . GLU A 1 118 ? -14.703 22.172 16.688 1 97.38 118 GLU A O 1
ATOM 920 N N . ALA A 1 119 ? -13.211 23.406 17.797 1 96.56 119 ALA A N 1
ATOM 921 C CA . ALA A 1 119 ? -12.484 23.75 16.578 1 96.56 119 ALA A CA 1
ATOM 922 C C . ALA A 1 119 ? -11.93 22.5 15.906 1 96.56 119 ALA A C 1
ATOM 924 O O . ALA A 1 119 ? -12.055 22.344 14.688 1 96.56 119 ALA A O 1
ATOM 925 N N . LEU A 1 120 ? -11.359 21.625 16.641 1 96.75 120 LEU A N 1
ATOM 926 C CA . LEU A 1 120 ? -10.75 20.422 16.094 1 96.75 120 LEU A CA 1
ATOM 927 C C . LEU A 1 120 ? -11.812 19.469 15.555 1 96.75 120 LEU A C 1
ATOM 929 O O . LEU A 1 120 ? -11.625 18.859 14.5 1 96.75 120 LEU A O 1
ATOM 933 N N . LEU A 1 121 ? -12.922 19.375 16.297 1 97.62 121 LEU A N 1
ATOM 934 C CA . LEU A 1 121 ? -14.008 18.547 15.805 1 97.62 121 LEU A CA 1
ATOM 935 C C . LEU A 1 121 ? -14.508 19.047 14.453 1 97.62 121 LEU A C 1
ATOM 937 O O . LEU A 1 121 ? -14.797 18.234 13.555 1 97.62 121 LEU A O 1
ATOM 941 N N . GLN A 1 122 ? -14.547 20.281 14.328 1 95.81 122 GLN A N 1
ATOM 942 C CA . GLN A 1 122 ? -15 20.891 13.078 1 95.81 122 GLN A CA 1
ATOM 943 C C . GLN A 1 122 ? -13.984 20.672 11.961 1 95.81 122 GLN A C 1
ATOM 945 O O . GLN A 1 122 ? -14.336 20.203 10.867 1 95.81 122 GLN A O 1
ATOM 950 N N . VAL A 1 123 ? -12.789 20.953 12.203 1 94.19 123 VAL A N 1
ATOM 951 C CA . VAL A 1 123 ? -11.719 20.875 11.219 1 94.19 123 VAL A CA 1
ATOM 952 C C . VAL A 1 123 ? -11.594 19.438 10.703 1 94.19 123 VAL A C 1
ATOM 954 O O . VAL A 1 123 ? -11.406 19.219 9.508 1 94.19 123 VAL A O 1
ATOM 957 N N . PHE A 1 124 ? -11.805 18.438 11.594 1 95.06 124 PHE A N 1
ATOM 958 C CA . PHE A 1 124 ? -11.602 17.031 11.219 1 95.06 124 PHE A CA 1
ATOM 959 C C . PHE A 1 124 ? -12.93 16.375 10.859 1 95.06 124 PHE A C 1
ATOM 961 O O . PHE A 1 124 ? -12.977 15.172 10.586 1 95.06 124 PHE A O 1
ATOM 968 N N . GLY A 1 125 ? -14.008 17.094 10.867 1 93.19 125 GLY A N 1
ATOM 969 C CA . GLY A 1 125 ? -15.305 16.562 10.5 1 93.19 125 GLY A CA 1
ATOM 970 C C . GLY A 1 125 ? -15.805 15.492 11.461 1 93.19 125 GLY A C 1
ATOM 971 O O . GLY A 1 125 ? -16.328 14.461 11.039 1 93.19 125 GLY A O 1
ATOM 972 N N . LEU A 1 126 ? -15.609 15.758 12.742 1 96.62 126 LEU A N 1
ATOM 973 C CA . LEU A 1 126 ? -15.93 14.75 13.742 1 96.62 126 LEU A CA 1
ATOM 974 C C . LEU A 1 126 ? -17.047 15.234 14.656 1 96.62 126 LEU A C 1
ATOM 976 O O . LEU A 1 126 ? -17.312 14.625 15.703 1 96.62 126 LEU A O 1
ATOM 980 N N . VAL A 1 127 ? -17.719 16.312 14.273 1 97.25 127 VAL A N 1
ATOM 981 C CA . VAL A 1 127 ? -18.734 16.938 15.125 1 97.25 127 VAL A CA 1
ATOM 982 C C . VAL A 1 127 ? -19.828 15.922 15.438 1 97.25 127 VAL A C 1
ATOM 984 O O . VAL A 1 127 ? -20.203 15.75 16.609 1 97.25 127 VAL A O 1
ATOM 987 N N . GLU A 1 128 ? -20.281 15.18 14.469 1 96.62 128 GLU A N 1
ATOM 988 C CA . GLU A 1 128 ? -21.375 14.234 14.641 1 96.62 128 GLU A CA 1
ATOM 989 C C . GLU A 1 128 ? -20.922 12.992 15.398 1 96.62 128 GLU A C 1
ATOM 991 O O . GLU A 1 128 ? -21.734 12.195 15.859 1 96.62 128 GLU A O 1
ATOM 996 N N . LYS A 1 129 ? -19.656 12.844 15.555 1 97.5 129 LYS A N 1
ATOM 997 C CA . LYS A 1 129 ? -19.094 11.648 16.188 1 97.5 129 LYS A CA 1
ATOM 998 C C . LYS A 1 129 ? -18.531 11.977 17.562 1 97.5 129 LYS A C 1
ATOM 1000 O O . LYS A 1 129 ? -17.875 11.141 18.188 1 97.5 129 LYS A O 1
ATOM 1005 N N . ARG A 1 130 ? -18.828 13.094 18.016 1 97.5 130 ARG A N 1
ATOM 1006 C CA . ARG A 1 130 ? -18.234 13.625 19.25 1 97.5 130 ARG A CA 1
ATOM 1007 C C . ARG A 1 130 ? -18.406 12.648 20.406 1 97.5 130 ARG A C 1
ATOM 1009 O O . ARG A 1 130 ? -17.516 12.492 21.234 1 97.5 130 ARG A O 1
ATOM 1016 N N . ASP A 1 131 ? -19.531 11.898 20.406 1 97.94 131 ASP A N 1
ATOM 1017 C CA . ASP A 1 131 ? -19.859 11.047 21.547 1 97.94 131 ASP A CA 1
ATOM 1018 C C . ASP A 1 131 ? -19.656 9.57 21.203 1 97.94 131 ASP A C 1
ATOM 1020 O O . ASP A 1 131 ? -20 8.688 21.984 1 97.94 131 ASP A O 1
ATOM 1024 N N . SER A 1 132 ? -19.094 9.359 20.109 1 97.94 132 SER A N 1
ATOM 1025 C CA . SER A 1 132 ? -18.797 7.988 19.703 1 97.94 132 SER A CA 1
ATOM 1026 C C . SER A 1 132 ? -17.531 7.465 20.375 1 97.94 132 SER A C 1
ATOM 1028 O O . SER A 1 132 ? -16.641 8.242 20.719 1 97.94 132 SER A O 1
ATOM 1030 N N . TYR A 1 133 ? -17.547 6.18 20.547 1 97.56 133 TYR A N 1
ATOM 1031 C CA . TYR A 1 133 ? -16.359 5.5 21.031 1 97.56 133 TYR A CA 1
ATOM 1032 C C . TYR A 1 133 ? -15.508 5.008 19.859 1 97.56 133 TYR A C 1
ATOM 1034 O O . TYR A 1 133 ? -16.016 4.793 18.766 1 97.56 133 TYR A O 1
ATOM 1042 N N . PRO A 1 134 ? -14.18 4.82 20.078 1 96.06 134 PRO A N 1
ATOM 1043 C CA . PRO A 1 134 ? -13.289 4.379 19 1 96.06 134 PRO A CA 1
ATOM 1044 C C . PRO A 1 134 ? -13.797 3.135 18.281 1 96.06 134 PRO A C 1
ATOM 1046 O O . PRO A 1 134 ? -13.711 3.049 17.062 1 96.06 134 PRO A O 1
ATOM 1049 N N . ARG A 1 135 ? -14.406 2.248 18.922 1 93.31 135 ARG A N 1
ATOM 1050 C CA . ARG A 1 135 ? -14.883 1.004 18.328 1 93.31 135 ARG A CA 1
ATOM 1051 C C . ARG A 1 135 ? -16.016 1.269 17.328 1 93.31 135 ARG A C 1
ATOM 1053 O O . ARG A 1 135 ? -16.312 0.418 16.5 1 93.31 135 ARG A O 1
ATOM 1060 N N . GLN A 1 136 ? -16.609 2.383 17.469 1 94.56 136 GLN A N 1
ATOM 1061 C CA . GLN A 1 136 ? -17.75 2.734 16.625 1 94.56 136 GLN A CA 1
ATOM 1062 C C . GLN A 1 136 ? -17.312 3.547 15.414 1 94.56 136 GLN A C 1
ATOM 1064 O O . GLN A 1 136 ? -18.141 3.967 14.602 1 94.56 136 GLN A O 1
ATOM 1069 N N . LEU A 1 137 ? -16.047 3.775 15.32 1 93.88 137 LEU A N 1
ATOM 1070 C CA . LEU A 1 137 ? -15.484 4.594 14.25 1 93.88 137 LEU A CA 1
ATOM 1071 C C . LEU A 1 137 ? -14.82 3.721 13.188 1 93.88 137 LEU A C 1
ATOM 1073 O O . LEU A 1 137 ? -14.352 2.619 13.484 1 93.88 137 LEU A O 1
ATOM 1077 N N . SER A 1 138 ? -14.82 4.223 11.914 1 88.12 138 SER A N 1
ATOM 1078 C CA . SER A 1 138 ? -13.977 3.604 10.898 1 88.12 138 SER A CA 1
ATOM 1079 C C . SER A 1 138 ? -12.5 3.82 11.203 1 88.12 138 SER A C 1
ATOM 1081 O O . SER A 1 138 ? -12.148 4.668 12.031 1 88.12 138 SER A O 1
ATOM 1083 N N . GLY A 1 139 ? -11.648 3.033 10.609 1 89 139 GLY A N 1
ATOM 1084 C CA . GLY A 1 139 ? -10.211 3.203 10.781 1 89 139 GLY A CA 1
ATOM 1085 C C . GLY A 1 139 ? -9.734 4.613 10.477 1 89 139 GLY A C 1
ATOM 1086 O O . GLY A 1 139 ? -8.938 5.176 11.227 1 89 139 GLY A O 1
ATOM 1087 N N . GLY A 1 140 ? -10.273 5.133 9.391 1 91.44 140 GLY A N 1
ATOM 1088 C CA . GLY A 1 140 ? -9.922 6.5 9.023 1 91.44 140 GLY A CA 1
ATOM 1089 C C . GLY A 1 140 ? -10.367 7.52 10.055 1 91.44 140 GLY A C 1
ATOM 1090 O O . GLY A 1 140 ? -9.633 8.469 10.352 1 91.44 140 GLY A O 1
ATOM 1091 N N . GLN A 1 141 ? -11.508 7.309 10.609 1 93.62 141 GLN A N 1
ATOM 1092 C CA . GLN A 1 141 ? -12.016 8.195 11.656 1 93.62 141 GLN A CA 1
ATOM 1093 C C . GLN A 1 141 ? -11.172 8.094 12.922 1 93.62 141 GLN A C 1
ATOM 1095 O O . GLN A 1 141 ? -10.883 9.102 13.57 1 93.62 141 GLN A O 1
ATOM 1100 N N . GLN A 1 142 ? -10.789 6.918 13.203 1 95.44 142 GLN A N 1
ATOM 1101 C CA . GLN A 1 142 ? -9.922 6.727 14.359 1 95.44 142 GLN A CA 1
ATOM 1102 C C . GLN A 1 142 ? -8.609 7.488 14.195 1 95.44 142 GLN A C 1
ATOM 1104 O O . GLN A 1 142 ? -8.125 8.117 15.141 1 95.44 142 GLN A O 1
ATOM 1109 N N . GLN A 1 143 ? -8.086 7.43 13.023 1 95 143 GLN A N 1
ATOM 1110 C CA . GLN A 1 143 ? -6.84 8.141 12.75 1 95 143 GLN A CA 1
ATOM 1111 C C . GLN A 1 143 ? -7.023 9.648 12.875 1 95 143 GLN A C 1
ATOM 1113 O O . GLN A 1 143 ? -6.152 10.344 13.406 1 95 143 GLN A O 1
ATOM 1118 N N . LYS A 1 144 ? -8.148 10.109 12.383 1 95.75 144 LYS A N 1
ATOM 1119 C CA . LYS A 1 144 ? -8.453 11.531 12.523 1 95.75 144 LYS A CA 1
ATOM 1120 C C . LYS A 1 144 ? -8.508 11.945 13.984 1 95.75 144 LYS A C 1
ATOM 1122 O O . LYS A 1 144 ? -7.977 12.992 14.359 1 95.75 144 LYS A O 1
ATOM 1127 N N . VAL A 1 145 ? -9.094 11.109 14.789 1 97.44 145 VAL A N 1
ATOM 1128 C CA . VAL A 1 145 ? -9.195 11.391 16.219 1 97.44 145 VAL A CA 1
ATOM 1129 C C . VAL A 1 145 ? -7.797 11.438 16.828 1 97.44 145 VAL A C 1
ATOM 1131 O O . VAL A 1 145 ? -7.48 12.352 17.594 1 97.44 145 VAL A O 1
ATOM 1134 N N . ALA A 1 146 ? -6.996 10.492 16.438 1 97.12 146 ALA A N 1
ATOM 1135 C CA . ALA A 1 146 ? -5.641 10.422 16.984 1 97.12 146 ALA A CA 1
ATOM 1136 C C . ALA A 1 146 ? -4.84 11.672 16.609 1 97.12 146 ALA A C 1
ATOM 1138 O O . ALA A 1 146 ? -4.141 12.234 17.453 1 97.12 146 ALA A O 1
ATOM 1139 N N . ILE A 1 147 ? -4.945 12.109 15.438 1 96.81 147 ILE A N 1
ATOM 1140 C CA . ILE A 1 147 ? -4.207 13.273 14.961 1 96.81 147 ILE A CA 1
ATOM 1141 C C . ILE A 1 147 ? -4.777 14.539 15.602 1 96.81 147 ILE A C 1
ATOM 1143 O O . ILE A 1 147 ? -4.023 15.414 16.031 1 96.81 147 ILE A O 1
ATOM 1147 N N . ALA A 1 148 ? -6.094 14.594 15.688 1 97 148 ALA A N 1
ATOM 1148 C CA . ALA A 1 148 ? -6.727 15.719 16.359 1 97 148 ALA A CA 1
ATOM 1149 C C . ALA A 1 148 ? -6.266 15.828 17.812 1 97 148 ALA A C 1
ATOM 1151 O O . ALA A 1 148 ? -5.98 16.922 18.297 1 97 148 ALA A O 1
ATOM 1152 N N . ARG A 1 149 ? -6.238 14.727 18.438 1 97 149 ARG A N 1
ATOM 1153 C CA . ARG A 1 149 ? -5.762 14.695 19.828 1 97 149 ARG A CA 1
ATOM 1154 C C . ARG A 1 149 ? -4.34 15.242 19.922 1 97 149 ARG A C 1
ATOM 1156 O O . ARG A 1 149 ? -4.047 16.078 20.797 1 97 149 ARG A O 1
ATOM 1163 N N . ALA A 1 150 ? -3.535 14.805 19.031 1 95.56 150 ALA A N 1
ATOM 1164 C CA . ALA A 1 150 ? -2.15 15.273 19.016 1 95.56 150 ALA A CA 1
ATOM 1165 C C . ALA A 1 150 ? -2.084 16.781 18.781 1 95.56 150 ALA A C 1
ATOM 1167 O O . ALA A 1 150 ? -1.237 17.469 19.359 1 95.56 150 ALA A O 1
ATOM 1168 N N . LEU A 1 151 ? -2.992 17.297 18.016 1 96 151 LEU A N 1
ATOM 1169 C CA . LEU A 1 151 ? -2.975 18.703 17.625 1 96 151 LEU A CA 1
ATOM 1170 C C . LEU A 1 151 ? -3.652 19.578 18.688 1 96 151 LEU A C 1
ATOM 1172 O O . LEU A 1 151 ? -3.602 20.797 18.609 1 96 151 LEU A O 1
ATOM 1176 N N . SER A 1 152 ? -4.258 18.891 19.609 1 95.38 152 SER A N 1
ATOM 1177 C CA . SER A 1 152 ? -4.984 19.641 20.625 1 95.38 152 SER A CA 1
ATOM 1178 C C . SER A 1 152 ? -4.055 20.578 21.406 1 95.38 152 SER A C 1
ATOM 1180 O O . SER A 1 152 ? -4.453 21.672 21.812 1 95.38 152 SER A O 1
ATOM 1182 N N . LEU A 1 153 ? -2.842 20.156 21.516 1 92.06 153 LEU A N 1
ATOM 1183 C CA . LEU A 1 153 ? -1.884 20.922 22.297 1 92.06 153 LEU A CA 1
ATOM 1184 C C . LEU A 1 153 ? -1.171 21.953 21.422 1 92.06 153 LEU A C 1
ATOM 1186 O O . LEU A 1 153 ? -0.225 22.609 21.859 1 92.06 153 LEU A O 1
ATOM 1190 N N . GLU A 1 154 ? -1.579 21.953 20.125 1 91.5 154 GLU A N 1
ATOM 1191 C CA . GLU A 1 154 ? -1.002 22.906 19.188 1 91.5 154 GLU A CA 1
ATOM 1192 C C . GLU A 1 154 ? 0.509 22.719 19.062 1 91.5 154 GLU A C 1
ATOM 1194 O O . GLU A 1 154 ? 1.271 23.672 19.234 1 91.5 154 GLU A O 1
ATOM 1199 N N . PRO A 1 155 ? 0.894 21.609 18.766 1 93.19 155 PRO A N 1
ATOM 1200 C CA . PRO A 1 155 ? 2.328 21.328 18.672 1 93.19 155 PRO A CA 1
ATOM 1201 C C . PRO A 1 155 ? 3.006 22.094 17.531 1 93.19 155 PRO A C 1
ATOM 1203 O O . PRO A 1 155 ? 2.344 22.5 16.578 1 93.19 155 PRO A O 1
ATOM 1206 N N . GLN A 1 156 ? 4.348 22.266 17.734 1 92.12 156 GLN A N 1
ATOM 1207 C CA . GLN A 1 156 ? 5.156 22.859 16.672 1 92.12 156 GLN A CA 1
ATOM 1208 C C . GLN A 1 156 ? 5.461 21.828 15.594 1 92.12 156 GLN A C 1
ATOM 1210 O O . GLN A 1 156 ? 5.539 22.172 14.406 1 92.12 156 GLN A O 1
ATOM 1215 N N . VAL A 1 157 ? 5.641 20.625 16.031 1 95.94 157 VAL A N 1
ATOM 1216 C CA . VAL A 1 157 ? 5.961 19.547 15.102 1 95.94 157 VAL A CA 1
ATOM 1217 C C . VAL A 1 157 ? 5.09 18.328 15.398 1 95.94 157 VAL A C 1
ATOM 1219 O O . VAL A 1 157 ? 4.949 17.922 16.547 1 95.94 157 VAL A O 1
ATOM 1222 N N . LEU A 1 158 ? 4.496 17.828 14.367 1 96.81 158 LEU A N 1
ATOM 1223 C CA . LEU A 1 158 ? 3.713 16.594 14.453 1 96.81 158 LEU A CA 1
ATOM 1224 C C . LEU A 1 158 ? 4.48 15.422 13.859 1 96.81 158 LEU A C 1
ATOM 1226 O O . LEU A 1 158 ? 4.934 15.484 12.711 1 96.81 158 LEU A O 1
ATOM 1230 N N . LEU A 1 159 ? 4.703 14.383 14.656 1 97.12 159 LEU A N 1
ATOM 1231 C CA . LEU A 1 159 ? 5.391 13.164 14.242 1 97.12 159 LEU A CA 1
ATOM 1232 C C . LEU A 1 159 ? 4.402 12.023 14.047 1 97.12 159 LEU A C 1
ATOM 1234 O O . LEU A 1 159 ? 3.611 11.727 14.945 1 97.12 159 LEU A O 1
ATOM 1238 N N . LEU A 1 160 ? 4.438 11.445 12.875 1 97 160 LEU A N 1
ATOM 1239 C CA . LEU A 1 160 ? 3.531 10.352 12.547 1 97 160 LEU A CA 1
ATOM 1240 C C . LEU A 1 160 ? 4.309 9.07 12.258 1 97 160 LEU A C 1
ATOM 1242 O O . LEU A 1 160 ? 5.117 9.031 11.328 1 97 160 LEU A O 1
ATOM 1246 N N . ASP A 1 161 ? 4.055 8.047 13.008 1 95.5 161 ASP A N 1
ATOM 1247 C CA . ASP A 1 161 ? 4.738 6.766 12.828 1 95.5 161 ASP A CA 1
ATOM 1248 C C . ASP A 1 161 ? 3.832 5.75 12.133 1 95.5 161 ASP A C 1
ATOM 1250 O O . ASP A 1 161 ? 3.051 5.059 12.789 1 95.5 161 ASP A O 1
ATOM 1254 N N . GLU A 1 162 ? 3.959 5.637 10.82 1 93.5 162 GLU A N 1
ATOM 1255 C CA . GLU A 1 162 ? 3.189 4.738 9.969 1 93.5 162 GLU A CA 1
ATOM 1256 C C . GLU A 1 162 ? 1.693 4.871 10.234 1 93.5 162 GLU A C 1
ATOM 1258 O O . GLU A 1 162 ? 1.004 3.869 10.445 1 93.5 162 GLU A O 1
ATOM 1263 N N . PRO A 1 163 ? 1.187 6.043 10.07 1 93.12 163 PRO A N 1
ATOM 1264 C CA . PRO A 1 163 ? -0.171 6.34 10.539 1 93.12 163 PRO A CA 1
ATOM 1265 C C . PRO A 1 163 ? -1.244 5.648 9.695 1 93.12 163 PRO A C 1
ATOM 1267 O O . PRO A 1 163 ? -2.367 5.449 10.172 1 93.12 163 PRO A O 1
ATOM 1270 N N . PHE A 1 164 ? -0.896 5.195 8.539 1 91.75 164 PHE A N 1
ATOM 1271 C CA . PHE A 1 164 ? -1.955 4.73 7.648 1 91.75 164 PHE A CA 1
ATOM 1272 C C . PHE A 1 164 ? -1.767 3.26 7.305 1 91.75 164 PHE A C 1
ATOM 1274 O O . PHE A 1 164 ? -2.414 2.744 6.391 1 91.75 164 PHE A O 1
ATOM 1281 N N . SER A 1 165 ? -0.949 2.605 8.023 1 85.88 165 SER A N 1
ATOM 1282 C CA . SER A 1 165 ? -0.575 1.232 7.699 1 85.88 165 SER A CA 1
ATOM 1283 C C . SER A 1 165 ? -1.74 0.275 7.93 1 85.88 165 SER A C 1
ATOM 1285 O O . SER A 1 165 ? -1.804 -0.792 7.312 1 85.88 165 SER A O 1
ATOM 1287 N N . SER A 1 166 ? -2.68 0.654 8.789 1 83.81 166 SER A N 1
ATOM 1288 C CA . SER A 1 166 ? -3.773 -0.247 9.141 1 83.81 166 SER A CA 1
ATOM 1289 C C . SER A 1 166 ? -5.012 0.029 8.289 1 83.81 166 SER A C 1
ATOM 1291 O O . SER A 1 166 ? -6.02 -0.673 8.406 1 83.81 166 SER A O 1
ATOM 1293 N N . LEU A 1 167 ? -4.934 0.979 7.484 1 89.06 167 LEU A N 1
ATOM 1294 C CA . LEU A 1 167 ? -6.094 1.39 6.703 1 89.06 167 LEU A CA 1
ATOM 1295 C C . LEU A 1 167 ? -6.098 0.706 5.34 1 89.06 167 LEU A C 1
ATOM 1297 O O . LEU A 1 167 ? -5.035 0.447 4.766 1 89.06 167 LEU A O 1
ATOM 1301 N N . ASP A 1 168 ? -7.32 0.393 4.855 1 86.81 168 ASP A N 1
ATOM 1302 C CA . ASP A 1 168 ? -7.422 -0.13 3.498 1 86.81 168 ASP A CA 1
ATOM 1303 C C . ASP A 1 168 ? -7.309 0.992 2.467 1 86.81 168 ASP A C 1
ATOM 1305 O O . ASP A 1 168 ? -7.316 2.172 2.824 1 86.81 168 ASP A O 1
ATOM 1309 N N . SER A 1 169 ? -7.199 0.618 1.278 1 83 169 SER A N 1
ATOM 1310 C CA . SER A 1 169 ? -6.91 1.554 0.197 1 83 169 SER A CA 1
ATOM 1311 C C . SER A 1 169 ? -8 2.609 0.072 1 83 169 SER A C 1
ATOM 1313 O O . SER A 1 169 ? -7.715 3.785 -0.159 1 83 169 SER A O 1
ATOM 1315 N N . LEU A 1 170 ? -9.211 2.215 0.248 1 83.81 170 LEU A N 1
ATOM 1316 C CA . LEU A 1 170 ? -10.328 3.139 0.097 1 83.81 170 LEU A CA 1
ATOM 1317 C C . LEU A 1 170 ? -10.344 4.164 1.226 1 83.81 170 LEU A C 1
ATOM 1319 O O . LEU A 1 170 ? -10.523 5.359 0.982 1 83.81 170 LEU A O 1
ATOM 1323 N N . GLN A 1 171 ? -10.117 3.713 2.393 1 85.94 171 GLN A N 1
ATOM 1324 C CA . GLN A 1 171 ? -10.078 4.594 3.555 1 85.94 171 GLN A CA 1
ATOM 1325 C C . GLN A 1 171 ? -8.891 5.547 3.486 1 85.94 171 GLN A C 1
ATOM 1327 O O . GLN A 1 171 ? -9.016 6.73 3.807 1 85.94 171 GLN A O 1
ATOM 1332 N N . LYS A 1 172 ? -7.785 5.133 3.002 1 88.56 172 LYS A N 1
ATOM 1333 C CA . LYS A 1 172 ? -6.535 5.887 2.98 1 88.56 172 LYS A CA 1
ATOM 1334 C C . LYS A 1 172 ? -6.637 7.09 2.049 1 88.56 172 LYS A C 1
ATOM 1336 O O . LYS A 1 172 ? -6.266 8.203 2.422 1 88.56 172 LYS A O 1
ATOM 1341 N N . ARG A 1 173 ? -7.055 6.887 0.907 1 80.19 173 ARG A N 1
ATOM 1342 C CA . ARG A 1 173 ? -7.031 7.938 -0.105 1 80.19 173 ARG A CA 1
ATOM 1343 C C . ARG A 1 173 ? -7.836 9.148 0.345 1 80.19 173 ARG A C 1
ATOM 1345 O O . ARG A 1 173 ? -7.332 10.273 0.339 1 80.19 173 ARG A O 1
ATOM 1352 N N . GLY A 1 174 ? -9.094 8.922 0.797 1 81.69 174 GLY A N 1
ATOM 1353 C CA . GLY A 1 174 ? -9.906 10.039 1.27 1 81.69 174 GLY A CA 1
ATOM 1354 C C . GLY A 1 174 ? -9.297 10.75 2.465 1 81.69 174 GLY A C 1
ATOM 1355 O O . GLY A 1 174 ? -9.289 11.984 2.523 1 81.69 174 GLY A O 1
ATOM 1356 N N . LEU A 1 175 ? -8.711 10 3.26 1 91 175 LEU A N 1
ATOM 1357 C CA . LEU A 1 175 ? -8.148 10.539 4.492 1 91 175 LEU A CA 1
ATOM 1358 C C . LEU A 1 175 ? -6.902 11.375 4.203 1 91 175 LEU A C 1
ATOM 1360 O O . LEU A 1 175 ? -6.75 12.469 4.738 1 91 175 LEU A O 1
ATOM 1364 N N . LEU A 1 176 ? -6.035 10.906 3.326 1 92.44 176 LEU A N 1
ATOM 1365 C CA . LEU A 1 176 ? -4.773 11.586 3.037 1 92.44 176 LEU A CA 1
ATOM 1366 C C . LEU A 1 176 ? -5.02 12.938 2.371 1 92.44 176 LEU A C 1
ATOM 1368 O O . LEU A 1 176 ? -4.355 13.922 2.695 1 92.44 176 LEU A O 1
ATOM 1372 N N . ASP A 1 177 ? -5.945 12.969 1.527 1 88.56 177 ASP A N 1
ATOM 1373 C CA . ASP A 1 177 ? -6.312 14.227 0.888 1 88.56 177 ASP A CA 1
ATOM 1374 C C . ASP A 1 177 ? -6.82 15.234 1.914 1 88.56 177 ASP A C 1
ATOM 1376 O O . ASP A 1 177 ? -6.402 16.391 1.911 1 88.56 177 ASP A O 1
ATOM 1380 N N . GLU A 1 178 ? -7.633 14.734 2.688 1 90.38 178 GLU A N 1
ATOM 1381 C CA . GLU A 1 178 ? -8.195 15.594 3.725 1 90.38 178 GLU A CA 1
ATOM 1382 C C . GLU A 1 178 ? -7.113 16.094 4.668 1 90.38 178 GLU A C 1
ATOM 1384 O O . GLU A 1 178 ? -7.059 17.297 4.977 1 90.38 178 GLU A O 1
ATOM 1389 N N . LEU A 1 179 ? -6.289 15.25 5.078 1 94.94 179 LEU A N 1
ATOM 1390 C CA . LEU A 1 179 ? -5.227 15.617 6.012 1 94.94 179 LEU A CA 1
ATOM 1391 C C . LEU A 1 179 ? -4.262 16.609 5.379 1 94.94 179 LEU A C 1
ATOM 1393 O O . LEU A 1 179 ? -3.791 17.531 6.051 1 94.94 179 LEU A O 1
ATOM 1397 N N . ASN A 1 180 ? -3.959 16.422 4.164 1 93.62 180 ASN A N 1
ATOM 1398 C CA . ASN A 1 180 ? -3.061 17.344 3.484 1 93.62 180 ASN A CA 1
ATOM 1399 C C . ASN A 1 180 ? -3.607 18.766 3.5 1 93.62 180 ASN A C 1
ATOM 1401 O O . ASN A 1 180 ? -2.873 19.719 3.775 1 93.62 180 ASN A O 1
ATOM 1405 N N . LEU A 1 181 ? -4.871 18.891 3.258 1 91.31 181 LEU A N 1
ATOM 1406 C CA . LEU A 1 181 ? -5.504 20.219 3.27 1 91.31 181 LEU A CA 1
ATOM 1407 C C . LEU A 1 181 ? -5.484 20.812 4.672 1 91.31 181 LEU A C 1
ATOM 1409 O O . LEU A 1 181 ? -5.191 22 4.84 1 91.31 181 LEU A O 1
ATOM 1413 N N . ILE A 1 182 ? -5.73 19.953 5.633 1 93.06 182 ILE A N 1
ATOM 1414 C CA . ILE A 1 182 ? -5.746 20.406 7.02 1 93.06 182 ILE A CA 1
ATOM 1415 C C . ILE A 1 182 ? -4.355 20.875 7.43 1 93.06 182 ILE A C 1
ATOM 1417 O O . ILE A 1 182 ? -4.203 21.953 7.996 1 93.06 182 ILE A O 1
ATOM 1421 N N . PHE A 1 183 ? -3.344 20.125 7.133 1 94.5 183 PHE A N 1
ATOM 1422 C CA . PHE A 1 183 ? -1.973 20.453 7.508 1 94.5 183 PHE A CA 1
ATOM 1423 C C . PHE A 1 183 ? -1.516 21.734 6.82 1 94.5 183 PHE A C 1
ATOM 1425 O O . PHE A 1 183 ? -0.813 22.547 7.418 1 94.5 183 PHE A O 1
ATOM 1432 N N . LYS A 1 184 ? -1.915 21.875 5.637 1 91.12 184 LYS A N 1
ATOM 1433 C CA . LYS A 1 184 ? -1.569 23.078 4.891 1 91.12 184 LYS A CA 1
ATOM 1434 C C . LYS A 1 184 ? -2.225 24.312 5.504 1 91.12 184 LYS A C 1
ATOM 1436 O O . LYS A 1 184 ? -1.564 25.328 5.711 1 91.12 184 LYS A O 1
ATOM 1441 N N . GLU A 1 185 ? -3.469 24.141 5.781 1 88.62 185 GLU A N 1
ATOM 1442 C CA . GLU A 1 185 ? -4.223 25.25 6.355 1 88.62 185 GLU A CA 1
ATOM 1443 C C . GLU A 1 185 ? -3.658 25.656 7.711 1 88.62 185 GLU A C 1
ATOM 1445 O O . GLU A 1 185 ? -3.531 26.844 8.008 1 88.62 185 GLU A O 1
ATOM 1450 N N . LEU A 1 186 ? -3.246 24.688 8.5 1 90.88 186 LEU A N 1
ATOM 1451 C CA . LEU A 1 186 ? -2.77 24.938 9.852 1 90.88 186 LEU A CA 1
ATOM 1452 C C . LEU A 1 186 ? -1.282 25.266 9.852 1 90.88 186 LEU A C 1
ATOM 1454 O O . LEU A 1 186 ? -0.727 25.656 10.883 1 90.88 186 LEU A O 1
ATOM 1458 N N . GLU A 1 187 ? -0.627 25.078 8.688 1 91.94 187 GLU A N 1
ATOM 1459 C CA . GLU A 1 187 ? 0.804 25.328 8.547 1 91.94 187 GLU A CA 1
ATOM 1460 C C . GLU A 1 187 ? 1.606 24.547 9.57 1 91.94 187 GLU A C 1
ATOM 1462 O O . GLU A 1 187 ? 2.484 25.094 10.242 1 91.94 187 GLU A O 1
ATOM 1467 N N . ILE A 1 188 ? 1.226 23.359 9.703 1 92.44 188 ILE A N 1
ATOM 1468 C CA . ILE A 1 188 ? 1.872 22.516 10.688 1 92.44 188 ILE A CA 1
ATOM 1469 C C . ILE A 1 188 ? 3.105 21.859 10.078 1 92.44 188 ILE A C 1
ATOM 1471 O O . ILE A 1 188 ? 3.102 21.484 8.898 1 92.44 188 ILE A O 1
ATOM 1475 N N . THR A 1 189 ? 4.184 21.766 10.898 1 96.31 189 THR A N 1
ATOM 1476 C CA . THR A 1 189 ? 5.348 20.984 10.516 1 96.31 189 THR A CA 1
ATOM 1477 C C . THR A 1 189 ? 5.109 19.5 10.781 1 96.31 189 THR A C 1
ATOM 1479 O O . THR A 1 189 ? 4.754 19.109 11.898 1 96.31 189 THR A O 1
ATOM 1482 N N . VAL A 1 190 ? 5.25 18.688 9.766 1 97.44 190 VAL A N 1
ATOM 1483 C CA . VAL A 1 190 ? 4.914 17.266 9.898 1 97.44 190 VAL A CA 1
ATOM 1484 C C . VAL A 1 190 ? 6.098 16.406 9.461 1 97.44 190 VAL A C 1
ATOM 1486 O O . VAL A 1 190 ? 6.734 16.703 8.445 1 97.44 190 VAL A O 1
ATOM 1489 N N . ILE A 1 191 ? 6.422 15.414 10.258 1 97.69 191 ILE A N 1
ATOM 1490 C CA . ILE A 1 191 ? 7.344 14.352 9.875 1 97.69 191 ILE A CA 1
ATOM 1491 C C . ILE A 1 191 ? 6.633 13 9.953 1 97.69 191 ILE A C 1
ATOM 1493 O O . ILE A 1 191 ? 6.18 12.594 11.023 1 97.69 191 ILE A O 1
ATOM 1497 N N . MET A 1 192 ? 6.547 12.383 8.852 1 97.56 192 MET A N 1
ATOM 1498 C CA . MET A 1 192 ? 5.891 11.078 8.781 1 97.56 192 MET A CA 1
ATOM 1499 C C . MET A 1 192 ? 6.875 9.992 8.383 1 97.56 192 MET A C 1
ATOM 1501 O O . MET A 1 192 ? 7.656 10.172 7.441 1 97.56 192 MET A O 1
ATOM 1505 N N . VAL A 1 193 ? 6.848 8.961 9.117 1 96.19 193 VAL A N 1
ATOM 1506 C CA . VAL A 1 193 ? 7.57 7.766 8.703 1 96.19 193 VAL A CA 1
ATOM 1507 C C . VAL A 1 193 ? 6.613 6.793 8.016 1 96.19 193 VAL A C 1
ATOM 1509 O O . VAL A 1 193 ? 5.5 6.57 8.492 1 96.19 193 VAL A O 1
ATOM 1512 N N . THR A 1 194 ? 7.051 6.27 6.906 1 93.19 194 THR A N 1
ATOM 1513 C CA . THR A 1 194 ? 6.23 5.301 6.188 1 93.19 194 THR A CA 1
ATOM 1514 C C . THR A 1 194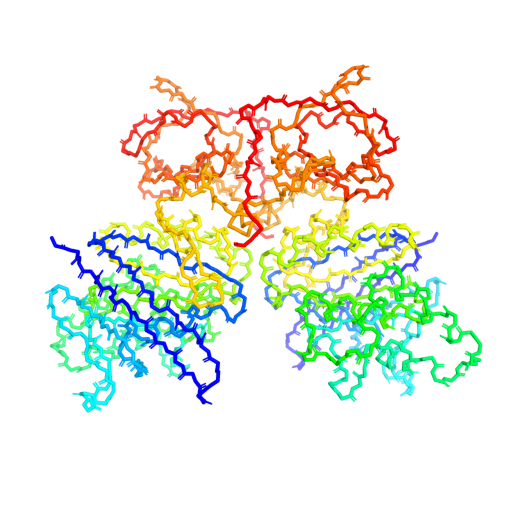 ? 7.086 4.438 5.266 1 93.19 194 THR A C 1
ATOM 1516 O O . THR A 1 194 ? 8.18 4.844 4.871 1 93.19 194 THR A O 1
ATOM 1519 N N . HIS A 1 195 ? 6.629 3.303 5.02 1 89.62 195 HIS A N 1
ATOM 1520 C CA . HIS A 1 195 ? 7.27 2.473 4.008 1 89.62 195 HIS A CA 1
ATOM 1521 C C . HIS A 1 195 ? 6.531 2.559 2.678 1 89.62 195 HIS A C 1
ATOM 1523 O O . HIS A 1 195 ? 6.969 1.979 1.681 1 89.62 195 HIS A O 1
ATOM 1529 N N . ASP A 1 196 ? 5.496 3.316 2.629 1 89.5 196 ASP A N 1
ATOM 1530 C CA . ASP A 1 196 ? 4.672 3.447 1.431 1 89.5 196 ASP A CA 1
ATOM 1531 C C . ASP A 1 196 ? 4.949 4.77 0.717 1 89.5 196 ASP A C 1
ATOM 1533 O O . ASP A 1 196 ? 4.523 5.832 1.177 1 89.5 196 ASP A O 1
ATOM 1537 N N . ILE A 1 197 ? 5.504 4.648 -0.447 1 91.94 197 ILE A N 1
ATOM 1538 C CA . ILE A 1 197 ? 5.895 5.84 -1.197 1 91.94 197 ILE A CA 1
ATOM 1539 C C . ILE A 1 197 ? 4.648 6.609 -1.629 1 91.94 197 ILE A C 1
ATOM 1541 O O . ILE A 1 197 ? 4.664 7.84 -1.693 1 91.94 197 ILE A O 1
ATOM 1545 N N . GLN A 1 198 ? 3.58 5.93 -1.881 1 90.5 198 GLN A N 1
ATOM 1546 C CA . GLN A 1 198 ? 2.367 6.613 -2.316 1 90.5 198 GLN A CA 1
ATOM 1547 C C . GLN A 1 198 ? 1.823 7.523 -1.219 1 90.5 198 GLN A C 1
ATOM 1549 O O . GLN A 1 198 ? 1.391 8.648 -1.491 1 90.5 198 GLN A O 1
ATOM 1554 N N . ASP A 1 199 ? 1.862 7.02 0.011 1 93.44 199 ASP A N 1
ATOM 1555 C CA . ASP A 1 199 ? 1.453 7.855 1.138 1 93.44 199 ASP A CA 1
ATOM 1556 C C . ASP A 1 199 ? 2.322 9.102 1.24 1 93.44 199 ASP A C 1
ATOM 1558 O O . ASP A 1 199 ? 1.812 10.211 1.446 1 93.44 199 ASP A O 1
ATOM 1562 N N . ALA A 1 200 ? 3.584 8.875 1.063 1 95.44 200 ALA A N 1
ATOM 1563 C CA . ALA A 1 200 ? 4.543 9.969 1.141 1 95.44 200 ALA A CA 1
ATOM 1564 C C . ALA A 1 200 ? 4.262 11.023 0.075 1 95.44 200 ALA A C 1
ATOM 1566 O O . ALA A 1 200 ? 4.203 12.219 0.374 1 95.44 200 ALA A O 1
ATOM 1567 N N . LEU A 1 201 ? 3.973 10.57 -1.105 1 94.81 201 LEU A N 1
ATOM 1568 C CA . LEU A 1 201 ? 3.76 11.477 -2.227 1 94.81 201 LEU A CA 1
ATOM 1569 C C . LEU A 1 201 ? 2.467 12.266 -2.047 1 94.81 201 LEU A C 1
ATOM 1571 O O . LEU A 1 201 ? 2.354 13.398 -2.523 1 94.81 201 LEU A O 1
ATOM 1575 N N . LEU A 1 202 ? 1.573 11.664 -1.364 1 93.69 202 LEU A N 1
ATOM 1576 C CA . LEU A 1 202 ? 0.263 12.289 -1.218 1 93.69 202 LEU A CA 1
ATOM 1577 C C . LEU A 1 202 ? 0.275 13.32 -0.093 1 93.69 202 LEU A C 1
ATOM 1579 O O . LEU A 1 202 ? -0.452 14.312 -0.15 1 93.69 202 LEU A O 1
ATOM 1583 N N . LEU A 1 203 ? 1.146 13.125 0.855 1 94.88 203 LEU A N 1
ATOM 1584 C CA . LEU A 1 203 ? 1.014 13.938 2.059 1 94.88 203 LEU A CA 1
ATOM 1585 C C . LEU A 1 203 ? 2.166 14.93 2.172 1 94.88 203 LEU A C 1
ATOM 1587 O O . LEU A 1 203 ? 2.043 15.953 2.85 1 94.88 203 LEU A O 1
ATOM 1591 N N . THR A 1 204 ? 3.27 14.609 1.525 1 95.19 204 THR A N 1
ATOM 1592 C CA . THR A 1 204 ? 4.449 15.43 1.774 1 95.19 204 THR A CA 1
ATOM 1593 C C . THR A 1 204 ? 5.066 15.906 0.462 1 95.19 204 THR A C 1
ATOM 1595 O O . THR A 1 204 ? 4.812 15.32 -0.595 1 95.19 204 THR A O 1
ATOM 1598 N N . GLU A 1 205 ? 5.883 16.938 0.606 1 94.12 205 GLU A N 1
ATOM 1599 C CA . GLU A 1 205 ? 6.609 17.484 -0.534 1 94.12 205 GLU A CA 1
ATOM 1600 C C . GLU A 1 205 ? 8.094 17.125 -0.465 1 94.12 205 GLU A C 1
ATOM 1602 O O . GLU A 1 205 ? 8.812 17.234 -1.462 1 94.12 205 GLU A O 1
ATOM 1607 N N . ASN A 1 206 ? 8.469 16.828 0.727 1 97 206 ASN A N 1
ATOM 1608 C CA . ASN A 1 206 ? 9.867 16.5 0.976 1 97 206 ASN A CA 1
ATOM 1609 C C . ASN A 1 206 ? 10.031 15.055 1.417 1 97 206 ASN A C 1
ATOM 1611 O O . ASN A 1 206 ? 9.141 14.484 2.057 1 97 206 ASN A O 1
ATOM 1615 N N . LEU A 1 207 ? 11.188 14.516 1.001 1 97.25 207 LEU A N 1
ATOM 1616 C CA . LEU A 1 207 ? 11.453 13.109 1.28 1 97.25 207 LEU A CA 1
ATOM 1617 C C . LEU A 1 207 ? 12.844 12.922 1.871 1 97.25 207 LEU A C 1
ATOM 1619 O O . LEU A 1 207 ? 13.781 13.641 1.503 1 97.25 207 LEU A O 1
ATOM 1623 N N . CYS A 1 208 ? 12.875 12.047 2.812 1 96.94 208 CYS A N 1
ATOM 1624 C CA . CYS A 1 208 ? 14.117 11.5 3.35 1 96.94 208 CYS A CA 1
ATOM 1625 C C . CYS A 1 208 ? 14.148 9.984 3.186 1 96.94 208 CYS A C 1
ATOM 1627 O O . CYS A 1 208 ? 13.211 9.289 3.57 1 96.94 208 CYS A O 1
ATOM 1629 N N . VAL A 1 209 ? 15.234 9.5 2.592 1 96.56 209 VAL A N 1
ATOM 1630 C CA . VAL A 1 209 ? 15.359 8.055 2.383 1 96.56 209 VAL A CA 1
ATOM 1631 C C . VAL A 1 209 ? 16.453 7.492 3.281 1 96.56 209 VAL A C 1
ATOM 1633 O O . VAL A 1 209 ? 17.609 7.91 3.195 1 96.56 209 VAL A O 1
ATOM 1636 N N . LEU A 1 210 ? 16.047 6.559 4.078 1 95.44 210 LEU A N 1
ATOM 1637 C CA . LEU A 1 210 ? 16.953 5.938 5.039 1 95.44 210 LEU A CA 1
ATOM 1638 C C . LEU A 1 210 ? 17.266 4.5 4.637 1 95.44 210 LEU A C 1
ATOM 1640 O O . LEU A 1 210 ? 16.391 3.77 4.184 1 95.44 210 LEU A O 1
ATOM 1644 N N . SER A 1 211 ? 18.484 4.152 4.762 1 92.62 211 SER A N 1
ATOM 1645 C CA . SER A 1 211 ? 18.922 2.768 4.594 1 92.62 211 SER A CA 1
ATOM 1646 C C . SER A 1 211 ? 19.984 2.393 5.625 1 92.62 211 SER A C 1
ATOM 1648 O O . SER A 1 211 ? 21 3.064 5.746 1 92.62 211 SER A O 1
ATOM 1650 N N . GLU A 1 212 ? 19.688 1.366 6.367 1 90.25 212 GLU A N 1
ATOM 1651 C CA . GLU A 1 212 ? 20.625 0.83 7.352 1 90.25 212 GLU A CA 1
ATOM 1652 C C . GLU A 1 212 ? 21.141 1.928 8.273 1 90.25 212 GLU A C 1
ATOM 1654 O O . GLU A 1 212 ? 22.359 2.047 8.477 1 90.25 212 GLU A O 1
ATOM 1659 N N . GLY A 1 213 ? 20.234 2.766 8.648 1 92.56 213 GLY A N 1
ATOM 1660 C CA . GLY A 1 213 ? 20.547 3.783 9.641 1 92.56 213 GLY A CA 1
ATOM 1661 C C . GLY A 1 213 ? 21.188 5.023 9.031 1 92.56 213 GLY A C 1
ATOM 1662 O O . GLY A 1 213 ? 21.5 5.977 9.75 1 92.56 213 GLY A O 1
ATOM 1663 N N . LYS A 1 214 ? 21.359 5.035 7.75 1 94.31 214 LYS A N 1
ATOM 1664 C CA . LYS A 1 214 ? 22 6.164 7.078 1 94.31 214 LYS A CA 1
ATOM 1665 C C . LYS A 1 214 ? 21.016 6.902 6.18 1 94.31 214 LYS A C 1
ATOM 1667 O O . LYS A 1 214 ? 20.141 6.285 5.57 1 94.31 214 LYS A O 1
ATOM 1672 N N . LEU A 1 215 ? 21.219 8.172 6.125 1 95 215 LEU A N 1
ATOM 1673 C CA . LEU A 1 215 ? 20.453 9 5.211 1 95 215 LEU A CA 1
ATOM 1674 C C . LEU A 1 215 ? 21.062 8.992 3.814 1 95 215 LEU A C 1
ATOM 1676 O O . LEU A 1 215 ? 22.172 9.5 3.617 1 95 215 LEU A O 1
ATOM 1680 N N . LEU A 1 216 ? 20.344 8.539 2.846 1 95.31 216 LEU A N 1
ATOM 1681 C CA . LEU A 1 216 ? 20.875 8.398 1.492 1 95.31 216 LEU A CA 1
ATOM 1682 C C . LEU A 1 216 ? 20.547 9.633 0.655 1 95.31 216 LEU A C 1
ATOM 1684 O O . LEU A 1 216 ? 21.375 10.086 -0.137 1 95.31 216 LEU A O 1
ATOM 1688 N N . ARG A 1 217 ? 19.328 10.078 0.737 1 96.19 217 ARG A N 1
ATOM 1689 C CA . ARG A 1 217 ? 18.844 11.234 -0.006 1 96.19 217 ARG A CA 1
ATOM 1690 C C . ARG A 1 217 ? 17.844 12.039 0.828 1 96.19 217 ARG A C 1
ATOM 1692 O O . ARG A 1 217 ? 17.125 11.477 1.649 1 96.19 217 ARG A O 1
ATOM 1699 N N . GLN A 1 218 ? 17.906 13.297 0.638 1 96.62 218 GLN A N 1
ATOM 1700 C CA . GLN A 1 218 ? 16.906 14.172 1.238 1 96.62 218 GLN A CA 1
ATOM 1701 C C . GLN A 1 218 ? 16.609 15.375 0.344 1 96.62 218 GLN A C 1
ATOM 1703 O O . GLN A 1 218 ? 17.516 15.875 -0.341 1 96.62 218 GLN A O 1
ATOM 1708 N N . GLY A 1 219 ? 15.414 15.789 0.271 1 96.88 219 GLY A N 1
ATOM 1709 C CA . GLY A 1 219 ? 15.023 16.953 -0.519 1 96.88 219 GLY A CA 1
ATOM 1710 C C . GLY A 1 219 ? 13.602 16.859 -1.049 1 96.88 219 GLY A C 1
ATOM 1711 O O . GLY A 1 219 ? 12.797 16.062 -0.55 1 96.88 219 GLY A O 1
ATOM 1712 N N . LYS A 1 220 ? 13.352 17.719 -1.962 1 96.94 220 LYS A N 1
ATOM 1713 C CA . LYS A 1 220 ? 12.047 17.688 -2.607 1 96.94 220 LYS A CA 1
ATOM 1714 C C . LYS A 1 220 ? 11.852 16.391 -3.395 1 96.94 220 LYS A C 1
ATOM 1716 O O . LYS A 1 220 ? 12.805 15.883 -3.998 1 96.94 220 LYS A O 1
ATOM 1721 N N . VAL A 1 221 ? 10.648 15.922 -3.438 1 97 221 VAL A N 1
ATOM 1722 C CA . VAL A 1 221 ? 10.305 14.68 -4.117 1 97 221 VAL A CA 1
ATOM 1723 C C . VAL A 1 221 ? 10.773 14.734 -5.57 1 97 221 VAL A C 1
ATOM 1725 O O . VAL A 1 221 ? 11.414 13.805 -6.062 1 97 221 VAL A O 1
ATOM 1728 N N . LYS A 1 222 ? 10.523 15.852 -6.207 1 95.5 222 LYS A N 1
ATOM 1729 C CA . LYS A 1 222 ? 10.875 16.031 -7.609 1 95.5 222 LYS A CA 1
ATOM 1730 C C . LYS A 1 222 ? 12.383 15.883 -7.824 1 95.5 222 LYS A C 1
ATOM 1732 O O . LYS A 1 222 ? 12.812 15.211 -8.766 1 95.5 222 LYS A O 1
ATOM 1737 N N . ASP A 1 223 ? 13.117 16.438 -6.969 1 96.69 223 ASP A N 1
ATOM 1738 C CA . ASP A 1 223 ? 14.57 16.422 -7.09 1 96.69 223 ASP A CA 1
ATOM 1739 C C . ASP A 1 223 ? 15.125 15.016 -6.844 1 96.69 223 ASP A C 1
ATOM 1741 O O . ASP A 1 223 ? 16.047 14.57 -7.535 1 96.69 223 ASP A O 1
ATOM 1745 N N . ILE A 1 224 ? 14.547 14.344 -5.887 1 96.81 224 ILE A N 1
ATOM 1746 C CA . ILE A 1 224 ? 14.984 12.992 -5.566 1 96.81 224 ILE A CA 1
ATOM 1747 C C . ILE A 1 224 ? 14.617 12.047 -6.707 1 96.81 224 ILE A C 1
ATOM 1749 O O . ILE A 1 224 ? 15.406 11.172 -7.074 1 96.81 224 ILE A O 1
ATOM 1753 N N . TYR A 1 225 ? 13.5 12.242 -7.352 1 95.75 225 TYR A N 1
ATOM 1754 C CA . TYR A 1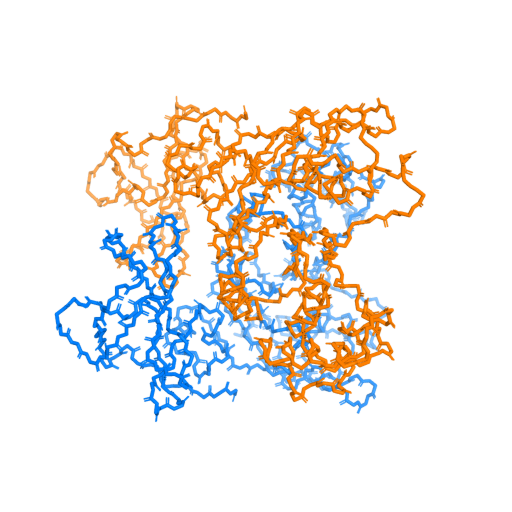 225 ? 13.086 11.414 -8.477 1 95.75 225 TYR A CA 1
ATOM 1755 C C . TYR A 1 225 ? 14.023 11.602 -9.664 1 95.75 225 TYR A C 1
ATOM 1757 O O . TYR A 1 225 ? 14.438 10.625 -10.297 1 95.75 225 TYR A O 1
ATOM 1765 N N . LYS A 1 226 ? 14.352 12.781 -9.891 1 93.81 226 LYS A N 1
ATOM 1766 C CA . LYS A 1 226 ? 15.188 13.102 -11.047 1 93.81 226 LYS A CA 1
ATOM 1767 C C . LYS A 1 226 ? 16.625 12.617 -10.836 1 93.81 226 LYS A C 1
ATOM 1769 O O . LYS A 1 226 ? 17.281 12.18 -11.781 1 93.81 226 LYS A O 1
ATOM 1774 N N . ASN A 1 227 ? 17.031 12.75 -9.555 1 95.06 227 ASN A N 1
ATOM 1775 C CA . ASN A 1 227 ? 18.391 12.344 -9.211 1 95.06 227 ASN A CA 1
ATOM 1776 C C . ASN A 1 227 ? 18.422 11.492 -7.949 1 95.06 227 ASN A C 1
ATOM 1778 O O . ASN A 1 227 ? 18.891 11.938 -6.906 1 95.06 227 ASN A O 1
ATOM 1782 N N . PRO A 1 228 ? 18.078 10.242 -8.07 1 96.5 228 PRO A N 1
ATOM 1783 C CA . PRO A 1 228 ? 18.016 9.367 -6.898 1 96.5 228 PRO A CA 1
ATOM 1784 C C . PRO A 1 228 ? 19.406 8.953 -6.406 1 96.5 228 PRO A C 1
ATOM 1786 O O . PRO A 1 228 ? 19.562 8.602 -5.234 1 96.5 228 PRO A O 1
ATOM 1789 N N . GLN A 1 229 ? 20.375 8.953 -7.227 1 96.19 229 GLN A N 1
ATOM 1790 C CA . GLN A 1 229 ? 21.781 8.672 -6.934 1 96.19 229 GLN A CA 1
ATOM 1791 C C . GLN A 1 229 ? 22.016 7.176 -6.754 1 96.19 229 GLN A C 1
ATOM 1793 O O . GLN A 1 229 ? 23.078 6.66 -7.121 1 96.19 229 GLN A O 1
ATOM 1798 N N . THR A 1 230 ? 21.109 6.445 -6.18 1 95.81 230 THR A N 1
ATOM 1799 C CA . THR A 1 230 ? 21.25 5.008 -5.996 1 95.81 230 THR A CA 1
ATOM 1800 C C . THR A 1 230 ? 20.016 4.27 -6.52 1 95.81 230 THR A C 1
ATOM 1802 O O . THR A 1 230 ? 18.938 4.848 -6.605 1 95.81 230 THR A O 1
ATOM 1805 N N . ALA A 1 231 ? 20.234 2.996 -6.852 1 93.75 231 ALA A N 1
ATOM 1806 C CA . ALA A 1 231 ? 19.141 2.154 -7.316 1 93.75 231 ALA A CA 1
ATOM 1807 C C . ALA A 1 231 ? 18.125 1.914 -6.203 1 93.75 231 ALA A C 1
ATOM 1809 O O . ALA A 1 231 ? 16.922 1.811 -6.465 1 93.75 231 ALA A O 1
ATOM 1810 N N . TYR A 1 232 ? 18.688 1.934 -5 1 92.94 232 TYR A N 1
ATOM 1811 C CA . TYR A 1 232 ? 17.812 1.77 -3.842 1 92.94 232 TYR A CA 1
ATOM 1812 C C . TYR A 1 232 ? 16.797 2.9 -3.766 1 92.94 232 TYR A C 1
ATOM 1814 O O . TYR A 1 232 ? 15.594 2.652 -3.654 1 92.94 232 TYR A O 1
ATOM 1822 N N . VAL A 1 233 ? 17.219 4.098 -3.889 1 95.81 233 VAL A N 1
ATOM 1823 C CA . VAL A 1 233 ? 16.344 5.27 -3.809 1 95.81 233 VAL A CA 1
ATOM 1824 C C . VAL A 1 233 ? 15.398 5.293 -5.008 1 95.81 233 VAL A C 1
ATOM 1826 O O . VAL A 1 233 ? 14.195 5.504 -4.848 1 95.81 233 VAL A O 1
ATOM 1829 N N . ALA A 1 234 ? 15.938 5.031 -6.176 1 95.31 234 ALA A N 1
ATOM 1830 C CA . ALA A 1 234 ? 15.141 5.059 -7.398 1 95.31 234 ALA A CA 1
ATOM 1831 C C . ALA A 1 234 ? 14.023 4.023 -7.352 1 95.31 234 ALA A C 1
ATOM 1833 O O . ALA A 1 234 ? 12.938 4.246 -7.887 1 95.31 234 ALA A O 1
ATOM 1834 N N . GLY A 1 235 ? 14.289 2.967 -6.684 1 92.88 235 GLY A N 1
ATOM 1835 C CA . GLY A 1 235 ? 13.359 1.847 -6.613 1 92.88 235 GLY A CA 1
ATOM 1836 C C . GLY A 1 235 ? 12.078 2.18 -5.875 1 92.88 235 GLY A C 1
ATOM 1837 O O . GLY A 1 235 ? 11.055 1.526 -6.078 1 92.88 235 GLY A O 1
ATOM 1838 N N . PHE A 1 236 ? 12.086 3.193 -5.055 1 92.5 236 PHE A N 1
ATOM 1839 C CA . PHE A 1 236 ? 10.883 3.582 -4.328 1 92.5 236 PHE A CA 1
ATOM 1840 C C . PHE A 1 236 ? 9.859 4.203 -5.273 1 92.5 236 PHE A C 1
ATOM 1842 O O . PHE A 1 236 ? 8.656 4.133 -5.02 1 92.5 236 PHE A O 1
ATOM 1849 N N . PHE A 1 237 ? 10.375 4.77 -6.363 1 92.62 237 PHE A N 1
ATOM 1850 C CA . PHE A 1 237 ? 9.484 5.488 -7.273 1 92.62 237 PHE A CA 1
ATOM 1851 C C . PHE A 1 237 ? 8.961 4.562 -8.359 1 92.62 237 PHE A C 1
ATOM 1853 O O . PHE A 1 237 ? 8.211 4.996 -9.242 1 92.62 237 PHE A O 1
ATOM 1860 N N . GLY A 1 238 ? 9.359 3.336 -8.312 1 89.75 238 GLY A N 1
ATOM 1861 C CA . GLY A 1 238 ? 8.906 2.377 -9.312 1 89.75 238 GLY A CA 1
ATOM 1862 C C . GLY A 1 238 ? 10.008 1.438 -9.773 1 89.75 238 GLY A C 1
ATOM 1863 O O . GLY A 1 238 ? 11.156 1.562 -9.352 1 89.75 238 GLY A O 1
ATOM 1864 N N . PRO A 1 239 ? 9.586 0.604 -10.656 1 90.25 239 PRO A N 1
ATOM 1865 C CA . PRO A 1 239 ? 10.555 -0.384 -11.133 1 90.25 239 PRO A CA 1
ATOM 1866 C C . PRO A 1 239 ? 11.641 0.231 -12.008 1 90.25 239 PRO A C 1
ATOM 1868 O O . PRO A 1 239 ? 11.43 1.284 -12.617 1 90.25 239 PRO A O 1
ATOM 1871 N N . LEU A 1 240 ? 12.766 -0.445 -12 1 93.56 240 LEU A N 1
ATOM 1872 C CA . LEU A 1 240 ? 13.914 -0.081 -12.82 1 93.56 240 LEU A CA 1
ATOM 1873 C C . LEU A 1 240 ? 14.32 -1.236 -13.727 1 93.56 240 LEU A C 1
ATOM 1875 O O . LEU A 1 240 ? 14.312 -2.396 -13.305 1 93.56 240 LEU A O 1
ATOM 1879 N N . ASN A 1 241 ? 14.523 -0.895 -14.945 1 95.31 241 ASN A N 1
ATOM 1880 C CA . ASN A 1 241 ? 15.062 -1.865 -15.891 1 95.31 241 ASN A CA 1
ATOM 1881 C C . ASN A 1 241 ? 16.562 -1.687 -16.078 1 95.31 241 ASN A C 1
ATOM 1883 O O . ASN A 1 241 ? 17.016 -0.656 -16.578 1 95.31 241 ASN A O 1
ATOM 1887 N N . ARG A 1 242 ? 17.281 -2.664 -15.711 1 94.56 242 ARG A N 1
ATOM 1888 C CA . ARG A 1 242 ? 18.719 -2.6 -15.898 1 94.56 242 ARG A CA 1
ATOM 1889 C C . ARG A 1 242 ? 19.109 -2.842 -17.359 1 94.56 242 ARG A C 1
ATOM 1891 O O . ARG A 1 242 ? 18.594 -3.77 -17.984 1 94.56 242 ARG A O 1
ATOM 1898 N N . LEU A 1 243 ? 19.969 -2.018 -17.828 1 94.62 243 LEU A N 1
ATOM 1899 C CA . LEU A 1 243 ? 20.422 -2.205 -19.203 1 94.62 243 LEU A CA 1
ATOM 1900 C C . LEU A 1 243 ? 21.328 -3.428 -19.328 1 94.62 243 LEU A C 1
ATOM 1902 O O . LEU A 1 243 ? 22.234 -3.611 -18.5 1 94.62 243 LEU A O 1
ATOM 1906 N N . PRO A 1 244 ? 20.984 -4.242 -20.297 1 91.94 244 PRO A N 1
ATOM 1907 C CA . PRO A 1 244 ? 21.828 -5.438 -20.469 1 91.94 244 PRO A CA 1
ATOM 1908 C C . PRO A 1 244 ? 23.297 -5.109 -20.641 1 91.94 244 PRO A C 1
ATOM 1910 O O . PRO A 1 244 ? 23.656 -4.262 -21.469 1 91.94 244 PRO A O 1
ATOM 1913 N N . GLY A 1 245 ? 24.094 -5.754 -19.844 1 89.31 245 GLY A N 1
ATOM 1914 C CA . GLY A 1 245 ? 25.547 -5.605 -19.938 1 89.31 245 GLY A CA 1
ATOM 1915 C C . GLY A 1 245 ? 26.062 -4.359 -19.25 1 89.31 245 GLY A C 1
ATOM 1916 O O . GLY A 1 245 ? 27.266 -4.109 -19.234 1 89.31 245 GLY A O 1
ATOM 1917 N N . LYS A 1 246 ? 25.219 -3.576 -18.703 1 91.12 246 LYS A N 1
ATOM 1918 C CA . LYS A 1 246 ? 25.594 -2.346 -18.016 1 91.12 246 LYS A CA 1
ATOM 1919 C C . LYS A 1 246 ? 25.016 -2.309 -16.609 1 91.12 246 LYS A C 1
ATOM 1921 O O . LYS A 1 246 ? 23.922 -1.766 -16.391 1 91.12 246 LYS A O 1
ATOM 1926 N N . PRO A 1 247 ? 25.641 -2.762 -15.555 1 87.75 247 PRO A N 1
ATOM 1927 C CA . PRO A 1 247 ? 25.078 -2.99 -14.219 1 87.75 247 PRO A CA 1
ATOM 1928 C C . PRO A 1 247 ? 24.688 -1.693 -13.508 1 87.75 247 PRO A C 1
ATOM 1930 O O . PRO A 1 247 ? 23.844 -1.705 -12.617 1 87.75 247 PRO A O 1
ATOM 1933 N N . ASN A 1 248 ? 25.125 -0.495 -13.953 1 93.5 248 ASN A N 1
ATOM 1934 C CA . ASN A 1 248 ? 24.828 0.731 -13.219 1 93.5 248 ASN A CA 1
ATOM 1935 C C . ASN A 1 248 ? 23.953 1.668 -14.039 1 93.5 248 ASN A C 1
ATOM 1937 O O . ASN A 1 248 ? 23.75 2.824 -13.656 1 93.5 248 ASN A O 1
ATOM 1941 N N . LEU A 1 249 ? 23.438 1.051 -15.055 1 96.12 249 LEU A N 1
ATOM 1942 C CA . LEU A 1 249 ? 22.562 1.859 -15.891 1 96.12 249 LEU A CA 1
ATOM 1943 C C . LEU A 1 249 ? 21.141 1.295 -15.898 1 96.12 249 LEU A C 1
ATOM 1945 O O . LEU A 1 249 ? 20.953 0.089 -16.078 1 96.12 249 LEU A O 1
ATOM 1949 N N . TYR A 1 250 ? 20.219 2.168 -15.695 1 96.75 250 TYR A N 1
ATOM 1950 C CA . TYR A 1 250 ? 18.828 1.764 -15.539 1 96.75 250 TYR A CA 1
ATOM 1951 C C . TYR A 1 250 ? 17.891 2.645 -16.375 1 96.75 250 TYR A C 1
ATOM 1953 O O . TYR A 1 250 ? 18.234 3.785 -16.688 1 96.75 250 TYR A O 1
ATOM 1961 N N . LEU A 1 251 ? 16.766 2.092 -16.719 1 96.12 251 LEU A N 1
ATOM 1962 C CA . LEU A 1 251 ? 15.68 2.812 -17.375 1 96.12 251 LEU A CA 1
ATOM 1963 C C . LEU A 1 251 ? 14.367 2.607 -16.625 1 96.12 251 LEU A C 1
ATOM 1965 O O . LEU A 1 251 ? 14.078 1.501 -16.156 1 96.12 251 LEU A O 1
ATOM 1969 N N . ARG A 1 252 ? 13.664 3.645 -16.484 1 95.62 252 ARG A N 1
ATOM 1970 C CA . ARG A 1 252 ? 12.297 3.502 -15.984 1 95.62 252 ARG A CA 1
ATOM 1971 C C . ARG A 1 252 ? 11.367 2.982 -17.078 1 95.62 252 ARG A C 1
ATOM 1973 O O . ARG A 1 252 ? 11.594 3.236 -18.266 1 95.62 252 ARG A O 1
ATOM 1980 N N . PRO A 1 253 ? 10.336 2.324 -16.719 1 94.06 253 PRO A N 1
ATOM 1981 C CA . PRO A 1 253 ? 9.398 1.779 -17.703 1 94.06 253 PRO A CA 1
ATOM 1982 C C . PRO A 1 253 ? 8.805 2.854 -18.609 1 94.06 253 PRO A C 1
ATOM 1984 O O . PRO A 1 253 ? 8.617 2.623 -19.812 1 94.06 253 PRO A O 1
ATOM 1987 N N . SER A 1 254 ? 8.562 3.969 -18.062 1 89.75 254 SER A N 1
ATOM 1988 C CA . SER A 1 254 ? 7.906 5.047 -18.797 1 89.75 254 SER A CA 1
ATOM 1989 C C . SER A 1 254 ? 8.836 5.648 -19.844 1 89.75 254 SER A C 1
ATOM 1991 O O . SER A 1 254 ? 8.383 6.348 -20.766 1 89.75 254 SER A O 1
ATOM 1993 N N . SER A 1 255 ? 10.102 5.402 -19.734 1 93.06 255 SER A N 1
ATOM 1994 C CA . SER A 1 255 ? 11.086 5.996 -20.641 1 93.06 255 SER A CA 1
ATOM 1995 C C . SER A 1 255 ? 11.297 5.125 -21.875 1 93.06 255 SER A C 1
ATOM 1997 O O . SER A 1 255 ? 12 5.52 -22.812 1 93.06 255 SER A O 1
ATOM 1999 N N . ILE A 1 256 ? 10.68 3.977 -21.844 1 94.25 256 ILE A N 1
ATOM 2000 C CA . ILE A 1 256 ? 10.898 3.023 -22.922 1 94.25 256 ILE A CA 1
ATOM 2001 C C . ILE A 1 256 ? 9.773 3.137 -23.953 1 94.25 256 ILE A C 1
ATOM 2003 O O . ILE A 1 256 ? 8.594 3.045 -23.594 1 94.25 256 ILE A O 1
ATOM 2007 N N . LYS A 1 257 ? 10.195 3.396 -25.109 1 90.56 257 LYS A N 1
ATOM 2008 C CA . LYS A 1 257 ? 9.258 3.416 -26.234 1 90.56 257 LYS A CA 1
ATOM 2009 C C . LYS A 1 257 ? 9.312 2.113 -27.016 1 90.56 257 LYS A C 1
ATOM 2011 O O . LYS A 1 257 ? 10.352 1.448 -27.047 1 90.56 257 LYS A O 1
ATOM 2016 N N . HIS A 1 258 ? 8.203 1.725 -27.469 1 84.06 258 HIS A N 1
ATOM 2017 C CA . HIS A 1 258 ? 8.203 0.462 -28.203 1 84.06 258 HIS A CA 1
ATOM 2018 C C . HIS A 1 258 ? 7.844 0.674 -29.672 1 84.06 258 HIS A C 1
ATOM 2020 O O . HIS A 1 258 ? 7.176 1.653 -30.016 1 84.06 258 HIS A O 1
ATOM 2026 N N . SER A 1 259 ? 8.469 -0.126 -30.453 1 81.88 259 SER A N 1
ATOM 2027 C CA . SER A 1 259 ? 8.141 -0.253 -31.875 1 81.88 259 SER A CA 1
ATOM 2028 C C . SER A 1 259 ? 7.98 -1.716 -32.281 1 81.88 259 SER A C 1
ATOM 2030 O O . SER A 1 259 ? 8.445 -2.613 -31.562 1 81.88 259 SER A O 1
ATOM 2032 N N . THR A 1 260 ? 7.148 -1.966 -33.25 1 79.81 260 THR A N 1
ATOM 2033 C CA . THR A 1 260 ? 6.957 -3.334 -33.719 1 79.81 260 THR A CA 1
ATOM 2034 C C . THR A 1 260 ? 7.945 -3.668 -34.812 1 79.81 260 THR A C 1
ATOM 2036 O O . THR A 1 260 ? 8.055 -4.828 -35.219 1 79.81 260 THR A O 1
ATOM 2039 N N . SER A 1 261 ? 8.664 -2.766 -35.281 1 80.38 261 SER A N 1
ATOM 2040 C CA . SER A 1 261 ? 9.453 -3.016 -36.469 1 80.38 261 SER A CA 1
ATOM 2041 C C . SER A 1 261 ? 10.945 -2.926 -36.188 1 80.38 261 SER A C 1
ATOM 2043 O O . SER A 1 261 ? 11.719 -3.791 -36.594 1 80.38 261 SER A O 1
ATOM 2045 N N . ALA A 1 262 ? 11.43 -1.874 -35.5 1 84.62 262 ALA A N 1
ATOM 2046 C CA . ALA A 1 262 ? 12.859 -1.712 -35.25 1 84.62 262 ALA A CA 1
ATOM 2047 C C . ALA A 1 262 ? 13.094 -1.004 -33.906 1 84.62 262 ALA A C 1
ATOM 2049 O O . ALA A 1 262 ? 12.203 -0.318 -33.406 1 84.62 262 ALA A O 1
ATOM 2050 N N . GLY A 1 263 ? 14.25 -1.343 -33.281 1 89.75 263 GLY A N 1
ATOM 2051 C CA . GLY A 1 263 ? 14.617 -0.678 -32.062 1 89.75 263 GLY A CA 1
ATOM 2052 C C . GLY A 1 263 ? 15.984 -1.089 -31.531 1 89.75 263 GLY A C 1
ATOM 2053 O O . GLY A 1 263 ? 16.703 -1.831 -32.188 1 89.75 263 GLY A O 1
ATOM 2054 N N . MET A 1 264 ? 16.344 -0.601 -30.438 1 90.62 264 MET A N 1
ATOM 2055 C CA . MET A 1 264 ? 17.656 -0.823 -29.844 1 90.62 264 MET A CA 1
ATOM 2056 C C . MET A 1 264 ? 17.734 -2.207 -29.203 1 90.62 264 MET A C 1
ATOM 2058 O O . MET A 1 264 ? 18.828 -2.791 -29.109 1 90.62 264 MET A O 1
ATOM 2062 N N . LEU A 1 265 ? 16.594 -2.68 -28.766 1 93.06 265 LEU A N 1
ATOM 2063 C CA . LEU A 1 265 ? 16.562 -3.967 -28.078 1 93.06 265 LEU A CA 1
ATOM 2064 C C . LEU A 1 265 ? 15.297 -4.738 -28.438 1 93.06 265 LEU A C 1
ATOM 2066 O O . LEU A 1 265 ? 14.211 -4.16 -28.516 1 93.06 265 LEU A O 1
ATOM 2070 N N . LYS A 1 266 ? 15.539 -5.914 -28.766 1 94.12 266 LYS A N 1
ATOM 2071 C CA . LYS A 1 266 ? 14.422 -6.805 -29.062 1 94.12 266 LYS A CA 1
ATOM 2072 C C . LYS A 1 266 ? 13.992 -7.586 -27.828 1 94.12 266 LYS A C 1
ATOM 2074 O O . LYS A 1 266 ? 14.828 -7.961 -27 1 94.12 266 LYS A O 1
ATOM 2079 N N . GLY A 1 267 ? 12.672 -7.766 -27.672 1 94.75 267 GLY A N 1
ATOM 2080 C CA . GLY A 1 267 ? 12.148 -8.539 -26.547 1 94.75 267 GLY A CA 1
ATOM 2081 C C . GLY A 1 267 ? 10.82 -9.203 -26.844 1 94.75 267 GLY A C 1
ATOM 2082 O O . GLY A 1 267 ? 10.195 -8.922 -27.875 1 94.75 267 GLY A O 1
ATOM 2083 N N . SER A 1 268 ? 10.492 -10.117 -26.016 1 95.69 268 SER A N 1
ATOM 2084 C CA . SER A 1 268 ? 9.211 -10.812 -26.125 1 95.69 268 SER A CA 1
ATOM 2085 C C . SER A 1 268 ? 8.328 -10.547 -24.906 1 95.69 268 SER A C 1
ATOM 2087 O O . SER A 1 268 ? 8.789 -10.648 -23.766 1 95.69 268 SER A O 1
ATOM 2089 N N . ILE A 1 269 ? 7.086 -10.227 -25.109 1 96 269 ILE A N 1
ATOM 2090 C CA . ILE A 1 269 ? 6.164 -9.93 -24.031 1 96 269 ILE A CA 1
ATOM 2091 C C . ILE A 1 269 ? 5.773 -11.227 -23.312 1 96 269 ILE A C 1
ATOM 2093 O O . ILE A 1 269 ? 5.137 -12.102 -23.906 1 96 269 ILE A O 1
ATOM 2097 N N . LEU A 1 270 ? 6.141 -11.281 -22.047 1 94.94 270 LEU A N 1
ATOM 2098 C CA . LEU A 1 270 ? 5.84 -12.461 -21.234 1 94.94 270 LEU A CA 1
ATOM 2099 C C . LEU A 1 270 ? 4.477 -12.328 -20.578 1 94.94 270 LEU A C 1
ATOM 2101 O O . LEU A 1 270 ? 3.717 -13.297 -20.5 1 94.94 270 LEU A O 1
ATOM 2105 N N . LEU A 1 271 ? 4.234 -11.141 -20.062 1 94.19 271 LEU A N 1
ATOM 2106 C CA . LEU A 1 271 ? 3.01 -10.875 -19.312 1 94.19 271 LEU A CA 1
ATOM 2107 C C . LEU A 1 271 ? 2.426 -9.516 -19.703 1 94.19 271 LEU A C 1
ATOM 2109 O O . LEU A 1 271 ? 3.168 -8.57 -19.969 1 94.19 271 LEU A O 1
ATOM 2113 N N . LYS A 1 272 ? 1.197 -9.516 -19.812 1 94.81 272 LYS A N 1
ATOM 2114 C CA . LYS A 1 272 ? 0.421 -8.289 -19.969 1 94.81 272 LYS A CA 1
ATOM 2115 C C . LYS A 1 272 ? -0.589 -8.125 -18.828 1 94.81 272 LYS A C 1
ATOM 2117 O O . LYS A 1 272 ? -1.452 -8.984 -18.641 1 94.81 272 LYS A O 1
ATOM 2122 N N . ARG A 1 273 ? -0.435 -7.07 -18.141 1 93.5 273 ARG A N 1
ATOM 2123 C CA . ARG A 1 273 ? -1.341 -6.789 -17.031 1 93.5 273 ARG A CA 1
ATOM 2124 C C . ARG A 1 273 ? -2.117 -5.5 -17.266 1 93.5 273 ARG A C 1
ATOM 2126 O O . ARG A 1 273 ? -1.536 -4.48 -17.641 1 93.5 273 ARG A O 1
ATOM 2133 N N . TYR A 1 274 ? -3.375 -5.57 -16.938 1 94.06 274 TYR A N 1
ATOM 2134 C CA . TYR A 1 274 ? -4.234 -4.41 -17.156 1 94.06 274 TYR A CA 1
ATOM 2135 C C . TYR A 1 274 ? -4.207 -3.48 -15.945 1 94.06 274 TYR A C 1
ATOM 2137 O O . TYR A 1 274 ? -4.527 -3.893 -14.828 1 94.06 274 TYR A O 1
ATOM 2145 N N . PHE A 1 275 ? -3.787 -2.254 -16.156 1 92.38 275 PHE A N 1
ATOM 2146 C CA . PHE A 1 275 ? -3.947 -1.146 -15.219 1 92.38 275 PHE A CA 1
ATOM 2147 C C . PHE A 1 275 ? -4.906 -0.103 -15.773 1 92.38 275 PHE A C 1
ATOM 2149 O O . PHE A 1 275 ? -5.125 -0.036 -16.984 1 92.38 275 PHE A O 1
ATOM 2156 N N . PRO A 1 276 ? -5.504 0.667 -14.914 1 87.44 276 PRO A N 1
ATOM 2157 C CA . PRO A 1 276 ? -6.5 1.648 -15.352 1 87.44 276 PRO A CA 1
ATOM 2158 C C . PRO A 1 276 ? -5.996 2.529 -16.484 1 87.44 276 PRO A C 1
ATOM 2160 O O . PRO A 1 276 ? -6.688 2.697 -17.5 1 87.44 276 PRO A O 1
ATOM 2163 N N . GLU A 1 277 ? -4.754 2.986 -16.422 1 85.38 277 GLU A N 1
ATOM 2164 C CA . GLU A 1 277 ? -4.301 4 -17.375 1 85.38 277 GLU A CA 1
ATOM 2165 C C . GLU A 1 277 ? -3.355 3.4 -18.422 1 85.38 277 GLU A C 1
ATOM 2167 O O . GLU A 1 277 ? -3.045 4.039 -19.422 1 85.38 277 GLU A O 1
ATOM 2172 N N . TYR A 1 278 ? -2.961 2.193 -18.203 1 91.31 278 TYR A N 1
ATOM 2173 C CA . TYR A 1 278 ? -1.964 1.604 -19.094 1 91.31 278 TYR A CA 1
ATOM 2174 C C . TYR A 1 278 ? -1.921 0.089 -18.938 1 91.31 278 TYR A C 1
ATOM 2176 O O . TYR A 1 278 ? -2.529 -0.463 -18.016 1 91.31 278 TYR A O 1
ATOM 2184 N N . ASP A 1 279 ? -1.31 -0.539 -19.875 1 94.38 279 ASP A N 1
ATOM 2185 C CA . ASP A 1 279 ? -0.899 -1.931 -19.719 1 94.38 279 ASP A CA 1
ATOM 2186 C C . ASP A 1 279 ? 0.538 -2.023 -19.203 1 94.38 279 ASP A C 1
ATOM 2188 O O . ASP A 1 279 ? 1.417 -1.298 -19.672 1 94.38 279 ASP A O 1
ATOM 2192 N N . LEU A 1 280 ? 0.705 -2.76 -18.234 1 94.38 280 LEU A N 1
ATOM 2193 C CA . LEU A 1 280 ? 2.057 -3.066 -17.781 1 94.38 280 LEU A CA 1
ATOM 2194 C C . LEU A 1 280 ? 2.566 -4.352 -18.422 1 94.38 280 LEU A C 1
ATOM 2196 O O . LEU A 1 280 ? 1.969 -5.418 -18.25 1 94.38 280 LEU A O 1
ATOM 2200 N N . LEU A 1 281 ? 3.635 -4.246 -19.109 1 95.38 281 LEU A N 1
ATOM 2201 C CA . LEU A 1 281 ? 4.176 -5.387 -19.844 1 95.38 281 LEU A CA 1
ATOM 2202 C C . LEU A 1 281 ? 5.457 -5.895 -19.188 1 95.38 281 LEU A C 1
ATOM 2204 O O . LEU A 1 281 ? 6.293 -5.105 -18.75 1 95.38 281 LEU A O 1
ATOM 2208 N N . THR A 1 282 ? 5.523 -7.105 -19.016 1 95.38 282 THR A N 1
ATOM 2209 C CA . THR A 1 282 ? 6.77 -7.777 -18.656 1 95.38 282 THR A CA 1
ATOM 2210 C C . THR A 1 282 ? 7.426 -8.383 -19.906 1 95.38 282 THR A C 1
ATOM 2212 O O . THR A 1 282 ? 6.832 -9.234 -20.562 1 95.38 282 THR A O 1
ATOM 2215 N N . VAL A 1 283 ? 8.656 -7.965 -20.188 1 95.62 283 VAL A N 1
ATOM 2216 C CA . VAL A 1 283 ? 9.273 -8.297 -21.453 1 95.62 283 VAL A CA 1
ATOM 2217 C C . VAL A 1 283 ? 10.586 -9.039 -21.219 1 95.62 283 VAL A C 1
ATOM 2219 O O . VAL A 1 283 ? 11.445 -8.57 -20.469 1 95.62 283 VAL A O 1
ATOM 2222 N N . LYS A 1 284 ? 10.68 -10.141 -21.766 1 95.5 284 LYS A N 1
ATOM 2223 C CA . LYS A 1 284 ? 11.938 -10.883 -21.75 1 95.5 284 LYS A CA 1
ATOM 2224 C C . LYS A 1 284 ? 12.938 -10.312 -22.75 1 95.5 284 LYS A C 1
ATOM 2226 O O . LYS A 1 284 ? 12.656 -10.273 -23.953 1 95.5 284 LYS A O 1
ATOM 2231 N N . VAL A 1 285 ? 14.055 -9.875 -22.281 1 93.81 285 VAL A N 1
ATOM 2232 C CA . VAL A 1 285 ? 15.055 -9.258 -23.141 1 93.81 285 VAL A CA 1
ATOM 2233 C C . VAL A 1 285 ? 16.172 -10.266 -23.438 1 93.81 285 VAL A C 1
ATOM 2235 O O . VAL A 1 285 ? 16.766 -10.234 -24.516 1 93.81 285 VAL A O 1
ATOM 2238 N N . SER A 1 286 ? 16.516 -11.055 -22.469 1 88 286 SER A N 1
ATOM 2239 C CA . SER A 1 286 ? 17.469 -12.148 -22.641 1 88 286 SER A CA 1
ATOM 2240 C C . SER A 1 286 ? 17.234 -13.242 -21.609 1 88 286 SER A C 1
ATOM 2242 O O . SER A 1 286 ? 16.438 -13.078 -20.688 1 88 286 SER A O 1
ATOM 2244 N N . GLU A 1 287 ? 17.906 -14.352 -21.781 1 81.69 287 GLU A N 1
ATOM 2245 C CA . GLU A 1 287 ? 17.719 -15.484 -20.875 1 81.69 287 GLU A CA 1
ATOM 2246 C C . GLU A 1 287 ? 18.359 -15.211 -19.516 1 81.69 287 GLU A C 1
ATOM 2248 O O . GLU A 1 287 ? 17.875 -15.688 -18.484 1 81.69 287 GLU A O 1
ATOM 2253 N N . GLU A 1 288 ? 19.391 -14.406 -19.516 1 83.25 288 GLU A N 1
ATOM 2254 C CA . GLU A 1 288 ? 20.172 -14.2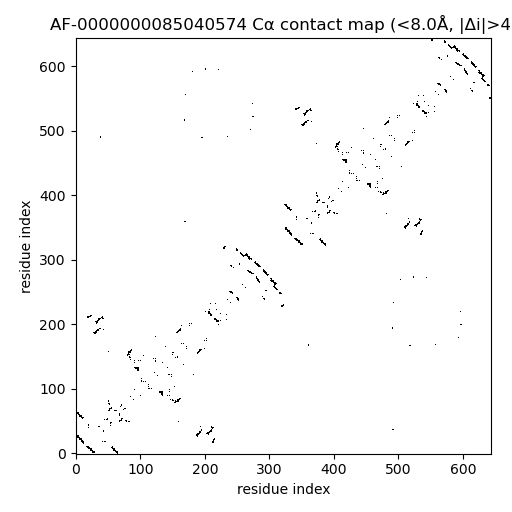11 -18.297 1 83.25 288 GLU A CA 1
ATOM 2255 C C . GLU A 1 288 ? 19.859 -12.867 -17.656 1 83.25 288 GLU A C 1
ATOM 2257 O O . GLU A 1 288 ? 20.406 -12.531 -16.594 1 83.25 288 GLU A O 1
ATOM 2262 N N . HIS A 1 289 ? 18.953 -12.227 -18.312 1 86.19 289 HIS A N 1
ATOM 2263 C CA . HIS A 1 289 ? 18.656 -10.883 -17.844 1 86.19 289 HIS A CA 1
ATOM 2264 C C . HIS A 1 289 ? 17.25 -10.812 -17.266 1 86.19 289 HIS A C 1
ATOM 2266 O O . HIS A 1 289 ? 16.328 -11.43 -17.781 1 86.19 289 HIS A O 1
ATOM 2272 N N . PRO A 1 290 ? 17.141 -10.094 -16.141 1 87.38 290 PRO A N 1
ATOM 2273 C CA . PRO A 1 290 ? 15.781 -9.914 -15.609 1 87.38 290 PRO A CA 1
ATOM 2274 C C . PRO A 1 290 ? 14.828 -9.281 -16.625 1 87.38 290 PRO A C 1
ATOM 2276 O O . PRO A 1 290 ? 15.25 -8.453 -17.438 1 87.38 290 PRO A O 1
ATOM 2279 N N . ALA A 1 291 ? 13.617 -9.688 -16.547 1 93.12 291 ALA A N 1
ATOM 2280 C CA . ALA A 1 291 ? 12.609 -9.164 -17.469 1 93.12 291 ALA A CA 1
ATOM 2281 C C . ALA A 1 291 ? 12.398 -7.668 -17.25 1 93.12 291 ALA A C 1
ATOM 2283 O O . ALA A 1 291 ? 12.531 -7.172 -16.125 1 93.12 291 ALA A O 1
ATOM 2284 N N . TRP A 1 292 ? 12.117 -6.973 -18.312 1 95.12 292 TRP A N 1
ATOM 2285 C CA . TRP A 1 292 ? 11.852 -5.539 -18.266 1 95.12 292 TRP A CA 1
ATOM 2286 C C . TRP A 1 292 ? 10.367 -5.262 -18.047 1 95.12 292 TRP A C 1
ATOM 2288 O O . TRP A 1 292 ? 9.516 -6.051 -18.453 1 95.12 292 TRP A O 1
ATOM 2298 N N . GLN A 1 293 ? 10.164 -4.219 -17.391 1 94.5 293 GLN A N 1
ATOM 2299 C CA . GLN A 1 293 ? 8.805 -3.699 -17.281 1 94.5 293 GLN A CA 1
ATOM 2300 C C . GLN A 1 293 ? 8.602 -2.494 -18.203 1 94.5 293 GLN A C 1
ATOM 2302 O O . GLN A 1 293 ? 9.461 -1.614 -18.281 1 94.5 293 GLN A O 1
ATOM 2307 N N . LEU A 1 294 ? 7.531 -2.502 -18.922 1 95.06 294 LEU A N 1
ATOM 2308 C CA . LEU A 1 294 ? 7.176 -1.406 -19.812 1 95.06 294 LEU A CA 1
ATOM 2309 C C . LEU A 1 294 ? 5.746 -0.939 -19.562 1 95.06 294 LEU A C 1
ATOM 2311 O O . LEU A 1 294 ? 4.891 -1.734 -19.172 1 95.06 294 LEU A O 1
ATOM 2315 N N . ILE A 1 295 ? 5.57 0.274 -19.797 1 93 295 ILE A N 1
ATOM 2316 C CA . ILE A 1 295 ? 4.23 0.853 -19.734 1 93 295 ILE A CA 1
ATOM 2317 C C . ILE A 1 295 ? 3.725 1.143 -21.141 1 93 295 ILE A C 1
ATOM 2319 O O . ILE A 1 295 ? 4.434 1.742 -21.953 1 93 295 ILE A O 1
ATOM 2323 N N . ARG A 1 296 ? 2.553 0.66 -21.391 1 92.31 296 ARG A N 1
ATOM 2324 C CA . ARG A 1 296 ? 1.948 0.884 -22.703 1 92.31 296 ARG A CA 1
ATOM 2325 C C . ARG A 1 296 ? 0.548 1.472 -22.562 1 92.31 296 ARG A C 1
ATOM 2327 O O . ARG A 1 296 ? -0.359 0.815 -22.047 1 92.31 296 ARG A O 1
ATOM 2334 N N . TYR A 1 297 ? 0.322 2.605 -23.234 1 87.44 297 TYR A N 1
ATOM 2335 C CA . TYR A 1 297 ? -0.958 3.295 -23.109 1 87.44 297 TYR A CA 1
ATOM 2336 C C . TYR A 1 297 ? -1.929 2.826 -24.188 1 87.44 297 TYR A C 1
ATOM 2338 O O . TYR A 1 297 ? -3.141 2.781 -23.969 1 87.44 297 TYR A O 1
ATOM 2346 N N . GLU A 1 298 ? -1.615 2.459 -25.438 1 88.12 298 GLU A N 1
ATOM 2347 C CA . GLU A 1 298 ? -2.459 2.133 -26.578 1 88.12 298 GLU A CA 1
ATOM 2348 C C . GLU A 1 298 ? -3.021 0.719 -26.469 1 88.12 298 GLU A C 1
ATOM 2350 O O . GLU A 1 298 ? -3.9 0.33 -27.234 1 88.12 298 GLU A O 1
ATOM 2355 N N . ARG A 1 299 ? -2.793 -0.01 -25.578 1 90.31 299 ARG A N 1
ATOM 2356 C CA . ARG A 1 299 ? -3.297 -1.344 -25.266 1 90.31 299 ARG A CA 1
ATOM 2357 C C . ARG A 1 299 ? -3.393 -2.199 -26.531 1 90.31 299 ARG A C 1
ATOM 2359 O O . ARG A 1 299 ? -4.391 -2.889 -26.75 1 90.31 299 ARG A O 1
ATOM 2366 N N . ASP A 1 300 ? -2.43 -2.18 -27.422 1 90.38 300 ASP A N 1
ATOM 2367 C CA . ASP A 1 300 ? -2.455 -2.814 -28.734 1 90.38 300 ASP A CA 1
ATOM 2368 C C . ASP A 1 300 ? -1.486 -3.994 -28.797 1 90.38 300 ASP A C 1
ATOM 2370 O O . ASP A 1 300 ? -1.232 -4.543 -29.875 1 90.38 300 ASP A O 1
ATOM 2374 N N . LEU A 1 301 ? -0.961 -4.363 -27.703 1 92.81 301 LEU A N 1
ATOM 2375 C CA . LEU A 1 301 ? 0.019 -5.445 -27.688 1 92.81 301 LEU A CA 1
ATOM 2376 C C . LEU A 1 301 ? -0.539 -6.672 -26.984 1 92.81 301 LEU A C 1
ATOM 2378 O O . LEU A 1 301 ? -1.493 -6.566 -26.203 1 92.81 301 LEU A O 1
ATOM 2382 N N . SER A 1 302 ? 0.022 -7.793 -27.297 1 93.62 302 SER A N 1
ATOM 2383 C CA . SER A 1 302 ? -0.432 -9.055 -26.719 1 93.62 302 SER A CA 1
ATOM 2384 C C . SER A 1 302 ? 0.739 -9.867 -26.188 1 93.62 302 SER A C 1
ATOM 2386 O O . SER A 1 302 ? 1.88 -9.688 -26.609 1 93.62 302 SER A O 1
ATOM 2388 N N . GLU A 1 303 ? 0.373 -10.688 -25.266 1 94.06 303 GLU A N 1
ATOM 2389 C CA . GLU A 1 303 ? 1.383 -11.609 -24.766 1 94.06 303 GLU A CA 1
ATOM 2390 C C . GLU A 1 303 ? 1.936 -12.5 -25.875 1 94.06 303 GLU A C 1
ATOM 2392 O O . GLU A 1 303 ? 1.193 -12.93 -26.75 1 94.06 303 GLU A O 1
ATOM 2397 N N . GLY A 1 304 ? 3.207 -12.797 -25.766 1 94.12 304 GLY A N 1
ATOM 2398 C CA . GLY A 1 304 ? 3.863 -13.625 -26.766 1 94.12 304 GLY A CA 1
ATOM 2399 C C . GLY A 1 304 ? 4.41 -12.836 -27.938 1 94.12 304 GLY A C 1
ATOM 2400 O O . GLY A 1 304 ? 5.25 -13.336 -28.688 1 94.12 304 GLY A O 1
ATOM 2401 N N . GLN A 1 305 ? 4.043 -11.609 -28.109 1 94.44 305 GLN A N 1
ATOM 2402 C CA . GLN A 1 305 ? 4.465 -10.758 -29.219 1 94.44 305 GLN A CA 1
ATOM 2403 C C . GLN A 1 305 ? 5.902 -10.289 -29.016 1 94.44 305 GLN A C 1
ATOM 2405 O O . GLN A 1 305 ? 6.336 -10.031 -27.891 1 94.44 305 GLN A O 1
ATOM 2410 N N . THR A 1 306 ? 6.598 -10.203 -30.172 1 94.81 306 THR A N 1
ATOM 2411 C CA . THR A 1 306 ? 7.93 -9.617 -30.188 1 94.81 306 THR A CA 1
ATOM 2412 C C . THR A 1 306 ? 7.855 -8.102 -30.375 1 94.81 306 THR A C 1
ATOM 2414 O O . THR A 1 306 ? 7.094 -7.613 -31.219 1 94.81 306 THR A O 1
ATOM 2417 N N . ILE A 1 307 ? 8.594 -7.406 -29.547 1 94.56 307 ILE A N 1
ATOM 2418 C CA . ILE A 1 307 ? 8.586 -5.949 -29.656 1 94.56 307 ILE A CA 1
ATOM 2419 C C . ILE A 1 307 ? 10.023 -5.434 -29.688 1 94.56 307 ILE A C 1
ATOM 2421 O O . ILE A 1 307 ? 10.953 -6.141 -29.297 1 94.56 307 ILE A O 1
ATOM 2425 N N . PHE A 1 308 ? 10.133 -4.23 -30.219 1 95.5 308 PHE A N 1
ATOM 2426 C CA . PHE A 1 308 ? 11.414 -3.525 -30.234 1 95.5 308 PHE A CA 1
ATOM 2427 C C . PHE A 1 308 ? 11.352 -2.275 -29.375 1 95.5 308 PHE A C 1
ATOM 2429 O O . PHE A 1 308 ? 10.391 -1.505 -29.438 1 95.5 308 PHE A O 1
ATOM 2436 N N . MET A 1 309 ? 12.336 -2.139 -28.547 1 95.19 309 MET A N 1
ATOM 2437 C CA . MET A 1 309 ? 12.328 -1.073 -27.547 1 95.19 309 MET A CA 1
ATOM 2438 C C . MET A 1 309 ? 13.383 -0.018 -27.859 1 95.19 309 MET A C 1
ATOM 2440 O O . MET A 1 309 ? 14.477 -0.347 -28.312 1 95.19 309 MET A O 1
ATOM 2444 N N . ASN A 1 310 ? 13 1.241 -27.719 1 95.19 310 ASN A N 1
ATOM 2445 C CA . ASN A 1 310 ? 13.859 2.408 -27.875 1 95.19 310 ASN A CA 1
ATOM 2446 C C . ASN A 1 310 ? 13.766 3.348 -26.688 1 95.19 310 ASN A C 1
ATOM 2448 O O . ASN A 1 310 ? 12.773 3.324 -25.953 1 95.19 310 ASN A O 1
ATOM 2452 N N . TRP A 1 311 ? 14.797 4.047 -26.375 1 94.81 311 TRP A N 1
ATOM 2453 C CA . TRP A 1 311 ? 14.789 5.062 -25.344 1 94.81 311 TRP A CA 1
ATOM 2454 C C . TRP A 1 311 ? 15.781 6.18 -25.656 1 94.81 311 TRP A C 1
ATOM 2456 O O . TRP A 1 311 ? 16.609 6.043 -26.562 1 94.81 311 TRP A O 1
ATOM 2466 N N . GLU A 1 312 ? 15.672 7.297 -25.047 1 94.62 312 GLU A N 1
ATOM 2467 C CA . GLU A 1 312 ? 16.609 8.414 -25.172 1 94.62 312 GLU A CA 1
ATOM 2468 C C . GLU A 1 312 ? 17.75 8.305 -24.172 1 94.62 312 GLU A C 1
ATOM 2470 O O . GLU A 1 312 ? 17.547 7.844 -23.047 1 94.62 312 GLU A O 1
ATOM 2475 N N . GLU A 1 313 ? 18.875 8.727 -24.547 1 93.5 313 GLU A N 1
ATOM 2476 C CA . GLU A 1 313 ? 20.047 8.641 -23.688 1 93.5 313 GLU A CA 1
ATOM 2477 C C . GLU A 1 313 ? 19.844 9.43 -22.391 1 93.5 313 GLU A C 1
ATOM 2479 O O . GLU A 1 313 ? 20.344 9.039 -21.344 1 93.5 313 GLU A O 1
ATOM 2484 N N . GLU A 1 314 ? 19.062 10.477 -22.516 1 94 314 GLU A N 1
ATOM 2485 C CA . GLU A 1 314 ? 18.828 11.328 -21.359 1 94 314 GLU A CA 1
ATOM 2486 C C . GLU A 1 314 ? 17.969 10.625 -20.312 1 94 314 GLU A C 1
ATOM 2488 O O . GLU A 1 314 ? 17.922 11.039 -19.156 1 94 314 GLU A O 1
ATOM 2493 N N . ASP A 1 315 ? 17.344 9.57 -20.781 1 94.19 315 ASP A N 1
ATOM 2494 C CA . ASP A 1 315 ? 16.438 8.859 -19.875 1 94.19 315 ASP A CA 1
ATOM 2495 C C . ASP A 1 315 ? 17.188 7.766 -19.109 1 94.19 315 ASP A C 1
ATOM 2497 O O . ASP A 1 315 ? 16.625 7.156 -18.203 1 94.19 315 ASP A O 1
ATOM 2501 N N . VAL A 1 316 ? 18.406 7.516 -19.453 1 96.31 316 VAL A N 1
ATOM 2502 C CA . VAL A 1 316 ? 19.203 6.488 -18.797 1 96.31 316 VAL A CA 1
ATOM 2503 C C . VAL A 1 316 ? 19.719 7.02 -17.453 1 96.31 316 VAL A C 1
ATOM 2505 O O . VAL A 1 316 ? 20.328 8.086 -17.406 1 96.31 316 VAL A O 1
ATOM 2508 N N . LEU A 1 317 ? 19.453 6.297 -16.422 1 96.44 317 LEU A N 1
ATOM 2509 C CA . LEU A 1 317 ? 19.875 6.664 -15.078 1 96.44 317 LEU A CA 1
ATOM 2510 C C . LEU A 1 317 ? 21.141 5.918 -14.688 1 96.44 317 LEU A C 1
ATOM 2512 O O . LEU A 1 317 ? 21.172 4.684 -14.688 1 96.44 317 LEU A O 1
ATOM 2516 N N . ALA A 1 318 ? 22.172 6.621 -14.383 1 96.56 318 ALA A N 1
ATOM 2517 C CA . ALA A 1 318 ? 23.359 6.035 -13.781 1 96.56 318 ALA A CA 1
ATOM 2518 C C . ALA A 1 318 ? 23.25 6.016 -12.258 1 96.56 318 ALA A C 1
ATOM 2520 O O . ALA A 1 318 ? 23.281 7.062 -11.609 1 96.56 318 ALA A O 1
ATOM 2521 N N . LEU A 1 319 ? 23.125 4.809 -11.703 1 96 319 LEU A N 1
ATOM 2522 C CA . LEU A 1 319 ? 22.844 4.691 -10.273 1 96 319 LEU A CA 1
ATOM 2523 C C . LEU A 1 319 ? 23.875 3.779 -9.602 1 96 319 LEU A C 1
ATOM 2525 O O . LEU A 1 319 ? 24.266 2.758 -10.172 1 96 319 LEU A O 1
ATOM 2529 N N . GLU A 1 320 ? 24.234 4.16 -8.445 1 90.62 320 GLU A N 1
ATOM 2530 C CA . GLU A 1 320 ? 24.984 3.248 -7.59 1 90.62 320 GLU A CA 1
ATOM 2531 C C . GLU A 1 320 ? 24.078 2.213 -6.941 1 90.62 320 GLU A C 1
ATOM 2533 O O . GLU A 1 320 ? 22.859 2.402 -6.879 1 90.62 320 GLU A O 1
ATOM 2538 N N . GLU A 1 321 ? 24.562 1.07 -6.645 1 76.81 321 GLU A N 1
ATOM 2539 C CA . GLU A 1 321 ? 23.734 0.038 -6.023 1 76.81 321 GLU A CA 1
ATOM 2540 C C . GLU A 1 321 ? 23.172 0.504 -4.68 1 76.81 321 GLU A C 1
ATOM 2542 O O . GLU A 1 321 ? 21.984 0.347 -4.402 1 76.81 321 GLU A O 1
ATOM 2547 N N . LYS A 1 322 ? 24.078 0.74 -3.682 1 69.25 322 LYS A N 1
ATOM 2548 C CA . LYS A 1 322 ? 23.641 1.331 -2.416 1 69.25 322 LYS A CA 1
ATOM 2549 C C . LYS A 1 322 ? 24.531 2.521 -2.043 1 69.25 322 LYS A C 1
ATOM 2551 O O . LYS A 1 322 ? 25.719 2.541 -2.359 1 69.25 322 LYS A O 1
ATOM 2556 N N . MET B 1 1 ? -17.328 -27.422 -17 1 56.75 1 MET B N 1
ATOM 2557 C CA . MET B 1 1 ? -17.594 -27.375 -15.57 1 56.75 1 MET B CA 1
ATOM 2558 C C . MET B 1 1 ? -16.5 -26.594 -14.844 1 56.75 1 MET B C 1
ATOM 2560 O O . MET B 1 1 ? -15.344 -26.609 -15.258 1 56.75 1 MET B O 1
ATOM 2564 N N . SER B 1 2 ? -16.875 -25.594 -13.898 1 75.06 2 SER B N 1
ATOM 2565 C CA . SER B 1 2 ? -15.891 -24.766 -13.211 1 75.06 2 SER B CA 1
ATOM 2566 C C . SER B 1 2 ? -14.984 -25.609 -12.32 1 75.06 2 SER B C 1
ATOM 2568 O O . SER B 1 2 ? -15.359 -26.703 -11.898 1 75.06 2 SER B O 1
ATOM 2570 N N . TYR B 1 3 ? -13.727 -25.375 -12.359 1 91.69 3 TYR B N 1
ATOM 2571 C CA . TYR B 1 3 ? -12.688 -26.078 -11.609 1 91.69 3 TYR B CA 1
ATOM 2572 C C . TYR B 1 3 ? -12.914 -25.938 -10.109 1 91.69 3 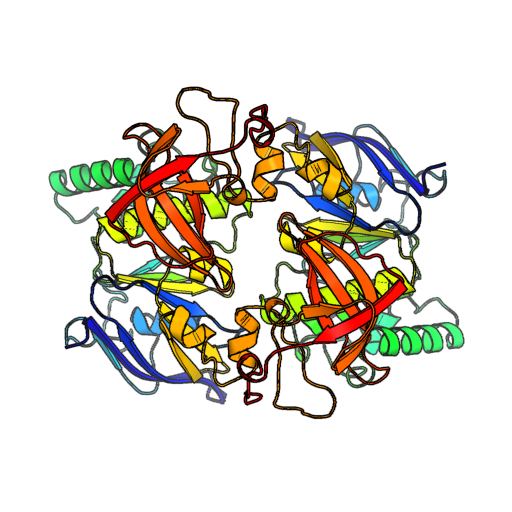TYR B C 1
ATOM 2574 O O . TYR B 1 3 ? -13.125 -26.938 -9.414 1 91.69 3 TYR B O 1
ATOM 2582 N N . LEU B 1 4 ? -13.133 -24.766 -9.547 1 95.06 4 LEU B N 1
ATOM 2583 C CA . LEU B 1 4 ? -13.547 -24.453 -8.188 1 95.06 4 LEU B CA 1
ATOM 2584 C C . LEU B 1 4 ? -14.883 -23.719 -8.18 1 95.06 4 LEU B C 1
ATOM 2586 O O . LEU B 1 4 ? -15.008 -22.641 -8.766 1 95.06 4 LEU B O 1
ATOM 2590 N N . ASN B 1 5 ? -15.852 -24.328 -7.492 1 95.62 5 ASN B N 1
ATOM 2591 C CA . ASN B 1 5 ? -17.188 -23.766 -7.473 1 95.62 5 ASN B CA 1
ATOM 2592 C C . ASN B 1 5 ? -17.656 -23.484 -6.047 1 95.62 5 ASN B C 1
ATOM 2594 O O . ASN B 1 5 ? -17.688 -24.406 -5.215 1 95.62 5 ASN B O 1
ATOM 2598 N N . ILE B 1 6 ? -17.922 -22.266 -5.781 1 95.38 6 ILE B N 1
ATOM 2599 C CA . ILE B 1 6 ? -18.5 -21.828 -4.52 1 95.38 6 ILE B CA 1
ATOM 2600 C C . ILE B 1 6 ? -19.984 -21.516 -4.723 1 95.38 6 ILE B C 1
ATOM 2602 O O . ILE B 1 6 ? -20.344 -20.641 -5.516 1 95.38 6 ILE B O 1
ATOM 2606 N N . GLU B 1 7 ? -20.828 -22.188 -3.979 1 95.94 7 GLU B N 1
ATOM 2607 C CA . GLU B 1 7 ? -22.266 -22.047 -4.203 1 95.94 7 GLU B CA 1
ATOM 2608 C C . GLU B 1 7 ? -22.969 -21.562 -2.943 1 95.94 7 GLU B C 1
ATOM 2610 O O . GLU B 1 7 ? -23.172 -22.328 -1.997 1 95.94 7 GLU B O 1
ATOM 2615 N N . GLY B 1 8 ? -23.391 -20.344 -3.012 1 95.88 8 GLY B N 1
ATOM 2616 C CA . GLY B 1 8 ? -24.281 -19.781 -2.014 1 95.88 8 GLY B CA 1
ATOM 2617 C C . GLY B 1 8 ? -23.719 -19.844 -0.605 1 95.88 8 GLY B C 1
ATOM 2618 O O . GLY B 1 8 ? -24.422 -20.234 0.331 1 95.88 8 GLY B O 1
ATOM 2619 N N . LEU B 1 9 ? -22.516 -19.547 -0.413 1 95.25 9 LEU B N 1
ATOM 2620 C CA . LEU B 1 9 ? -21.875 -19.656 0.887 1 95.25 9 LEU B CA 1
ATOM 2621 C C . LEU B 1 9 ? -22.375 -18.578 1.838 1 95.25 9 LEU B C 1
ATOM 2623 O O . LEU B 1 9 ? -22.359 -17.391 1.497 1 95.25 9 LEU B O 1
ATOM 2627 N N . THR B 1 10 ? -22.891 -19.016 2.92 1 95.94 10 THR B N 1
ATOM 2628 C CA . THR B 1 10 ? -23.344 -18.125 3.99 1 95.94 10 THR B CA 1
ATOM 2629 C C . THR B 1 10 ? -22.656 -18.484 5.309 1 95.94 10 THR B C 1
ATOM 2631 O O . THR B 1 10 ? -22.547 -19.672 5.645 1 95.94 10 THR B O 1
ATOM 2634 N N . LYS B 1 11 ? -22.125 -17.5 5.973 1 95.12 11 LYS B N 1
ATOM 2635 C CA . LYS B 1 11 ? -21.516 -17.703 7.281 1 95.12 11 LYS B CA 1
ATOM 2636 C C . LYS B 1 11 ? -21.984 -16.656 8.281 1 95.12 11 LYS B C 1
ATOM 2638 O O . LYS B 1 11 ? -21.875 -15.453 8.023 1 95.12 11 LYS B O 1
ATOM 2643 N N . ILE B 1 12 ? -22.547 -17.078 9.32 1 92.94 12 ILE B N 1
ATOM 2644 C CA . ILE B 1 12 ? -23 -16.219 10.406 1 92.94 12 ILE B CA 1
ATOM 2645 C C . ILE B 1 12 ? -22.25 -16.578 11.688 1 92.94 12 ILE B C 1
ATOM 2647 O O . ILE B 1 12 ? -22.203 -17.734 12.078 1 92.94 12 ILE B O 1
ATOM 2651 N N . PHE B 1 13 ? -21.594 -15.531 12.25 1 88.81 13 PHE B N 1
ATOM 2652 C CA . PHE B 1 13 ? -20.938 -15.742 13.531 1 88.81 13 PHE B CA 1
ATOM 2653 C C . PHE B 1 13 ? -21.844 -15.336 14.688 1 88.81 13 PHE B C 1
ATOM 2655 O O . PHE B 1 13 ? -22.516 -14.305 14.625 1 88.81 13 PHE B O 1
ATOM 2662 N N . ASP B 1 14 ? -21.703 -16.016 15.773 1 81.19 14 ASP B N 1
ATOM 2663 C CA . ASP B 1 14 ? -22.391 -15.789 17.047 1 81.19 14 ASP B CA 1
ATOM 2664 C C . ASP B 1 14 ? -23.844 -15.352 16.812 1 81.19 14 ASP B C 1
ATOM 2666 O O . ASP B 1 14 ? -24.375 -14.508 17.531 1 81.19 14 ASP B O 1
ATOM 2670 N N . GLY B 1 15 ? -24.391 -15.773 15.734 1 71.25 15 GLY B N 1
ATOM 2671 C CA . GLY B 1 15 ? -25.812 -15.578 15.461 1 71.25 15 GLY B CA 1
ATOM 2672 C C . GLY B 1 15 ? -26.141 -14.156 15.055 1 71.25 15 GLY B C 1
ATOM 2673 O O . GLY B 1 15 ? -27.297 -13.852 14.727 1 71.25 15 GLY B O 1
ATOM 2674 N N . GLU B 1 16 ? -25.266 -13.242 14.875 1 78.25 16 GLU B N 1
ATOM 2675 C CA . GLU B 1 16 ? -25.625 -11.844 14.656 1 78.25 16 GLU B CA 1
ATOM 2676 C C . GLU B 1 16 ? -24.859 -11.266 13.461 1 78.25 16 GLU B C 1
ATOM 2678 O O . GLU B 1 16 ? -25.469 -10.656 12.57 1 78.25 16 GLU B O 1
ATOM 2683 N N . LEU B 1 17 ? -23.578 -11.625 13.406 1 82.56 17 LEU B N 1
ATOM 2684 C CA . LEU B 1 17 ? -22.781 -10.984 12.367 1 82.56 17 LEU B CA 1
ATOM 2685 C C . LEU B 1 17 ? -22.734 -11.844 11.109 1 82.56 17 LEU B C 1
ATOM 2687 O O . LEU B 1 17 ? -22.203 -12.953 11.133 1 82.56 17 LEU B O 1
ATOM 2691 N N . LYS B 1 18 ? -23.484 -11.5 10.062 1 88.56 18 LYS B N 1
ATOM 2692 C CA . LYS B 1 18 ? -23.422 -12.188 8.773 1 88.56 18 LYS B CA 1
ATOM 2693 C C . LYS B 1 18 ? -22.125 -11.852 8.047 1 88.56 18 LYS B C 1
ATOM 2695 O O . LYS B 1 18 ? -22.047 -10.859 7.324 1 88.56 18 LYS B O 1
ATOM 2700 N N . ALA B 1 19 ? -21.078 -12.688 8.219 1 91.62 19 ALA B N 1
ATOM 2701 C CA . ALA B 1 19 ? -19.766 -12.469 7.633 1 91.62 19 ALA B CA 1
ATOM 2702 C C . ALA B 1 19 ? -19.797 -12.664 6.121 1 91.62 19 ALA B C 1
ATOM 2704 O O . ALA B 1 19 ? -19.109 -11.938 5.383 1 91.62 19 ALA B O 1
ATOM 2705 N N . LEU B 1 20 ? -20.562 -13.664 5.656 1 95.62 20 LEU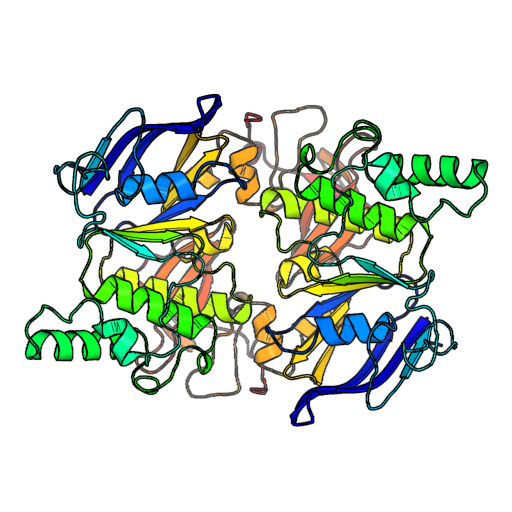 B N 1
ATOM 2706 C CA . LEU B 1 20 ? -20.812 -13.914 4.238 1 95.62 20 LEU B CA 1
ATOM 2707 C C . LEU B 1 20 ? -22.281 -14.164 3.971 1 95.62 20 LEU B C 1
ATOM 2709 O O . LEU B 1 20 ? -22.953 -14.844 4.75 1 95.62 20 LEU B O 1
ATOM 2713 N N . ASP B 1 21 ? -22.75 -13.625 2.875 1 95.56 21 ASP B N 1
ATOM 2714 C CA . ASP B 1 21 ? -24.172 -13.695 2.535 1 95.56 21 ASP B CA 1
ATOM 2715 C C . ASP B 1 21 ? -24.359 -14.273 1.136 1 95.56 21 ASP B C 1
ATOM 2717 O O . ASP B 1 21 ? -24.391 -13.531 0.152 1 95.56 21 ASP B O 1
ATOM 2721 N N . SER B 1 22 ? -24.578 -15.586 1.047 1 95.38 22 SER B N 1
ATOM 2722 C CA . SER B 1 22 ? -24.922 -16.312 -0.164 1 95.38 22 SER B CA 1
ATOM 2723 C C . SER B 1 22 ? -23.953 -16.016 -1.298 1 95.38 22 SER B C 1
ATOM 2725 O O . SER B 1 22 ? -24.375 -15.625 -2.391 1 95.38 22 SER B O 1
ATOM 2727 N N . LEU B 1 23 ? -22.703 -16.125 -1.026 1 95.69 23 LEU B N 1
ATOM 2728 C CA . LEU B 1 23 ? -21.656 -15.812 -1.993 1 95.69 23 LEU B CA 1
ATOM 2729 C C . LEU B 1 23 ? -21.438 -16.969 -2.949 1 95.69 23 LEU B C 1
ATOM 2731 O O . LEU B 1 23 ? -21.297 -18.125 -2.514 1 95.69 23 LEU B O 1
ATOM 2735 N N . SER B 1 24 ? -21.484 -16.703 -4.227 1 96.06 24 SER B N 1
ATOM 2736 C CA . SER B 1 24 ? -21.188 -17.688 -5.262 1 96.06 24 SER B CA 1
ATOM 2737 C C . SER B 1 24 ? -20.078 -17.203 -6.188 1 96.06 24 SER B C 1
ATOM 2739 O O . SER B 1 24 ? -20.031 -16.016 -6.531 1 96.06 24 SER B O 1
ATOM 2741 N N . LEU B 1 25 ? -19.234 -18.078 -6.516 1 94.69 25 LEU B N 1
ATOM 2742 C CA . LEU B 1 25 ? -18.078 -17.781 -7.367 1 94.69 25 LEU B CA 1
ATOM 2743 C C . LEU B 1 25 ? -17.594 -19.031 -8.086 1 94.69 25 LEU B C 1
ATOM 2745 O O . LEU B 1 25 ? -17.516 -20.094 -7.488 1 94.69 25 LEU B O 1
ATOM 2749 N N . SER B 1 26 ? -17.344 -18.906 -9.32 1 95.44 26 SER B N 1
ATOM 2750 C CA . SER B 1 26 ? -16.781 -20 -10.117 1 95.44 26 SER B CA 1
ATOM 2751 C C . SER B 1 26 ? -15.422 -19.625 -10.68 1 95.44 26 SER B C 1
ATOM 2753 O O . SER B 1 26 ? -15.266 -18.578 -11.297 1 95.44 26 SER B O 1
ATOM 2755 N N . ILE B 1 27 ? -14.484 -20.484 -10.477 1 95.94 27 ILE B N 1
ATOM 2756 C CA . ILE B 1 27 ? -13.109 -20.234 -10.914 1 95.94 27 ILE B CA 1
ATOM 2757 C C . ILE B 1 27 ? -12.641 -21.375 -11.805 1 95.94 27 ILE B C 1
ATOM 2759 O O . ILE B 1 27 ? -12.797 -22.547 -11.453 1 95.94 27 ILE B O 1
ATOM 2763 N N . ASN B 1 28 ? -12.07 -21.016 -12.938 1 95.81 28 ASN B N 1
ATOM 2764 C CA . ASN B 1 28 ? -11.547 -22.031 -13.844 1 95.81 28 ASN B CA 1
ATOM 2765 C C . ASN B 1 28 ? -10.117 -22.422 -13.477 1 95.81 28 ASN B C 1
ATOM 2767 O O . ASN B 1 28 ? -9.461 -21.734 -12.695 1 95.81 28 ASN B O 1
ATOM 2771 N N . LYS B 1 29 ? -9.75 -23.547 -14.031 1 95.06 29 LYS B N 1
ATOM 2772 C CA . LYS B 1 29 ? -8.383 -24.016 -13.812 1 95.06 29 LYS B CA 1
ATOM 2773 C C . LYS B 1 29 ? -7.363 -23 -14.312 1 95.06 29 LYS B C 1
ATOM 2775 O O . LYS B 1 29 ? -7.551 -22.391 -15.375 1 95.06 29 LYS B O 1
ATOM 2780 N N . ALA B 1 30 ? -6.301 -22.75 -13.539 1 94.56 30 ALA B N 1
ATOM 2781 C CA . ALA B 1 30 ? -5.141 -21.938 -13.867 1 94.56 30 ALA B CA 1
ATOM 2782 C C . ALA B 1 30 ? -5.504 -20.453 -13.875 1 94.56 30 ALA B C 1
ATOM 2784 O O . ALA B 1 30 ? -4.734 -19.609 -14.359 1 94.56 30 ALA B O 1
ATOM 2785 N N . GLU B 1 31 ? -6.699 -20.125 -13.305 1 95.94 31 GLU B N 1
ATOM 2786 C CA . GLU B 1 31 ? -7.055 -18.719 -13.148 1 95.94 31 GLU B CA 1
ATOM 2787 C C . GLU B 1 31 ? -6.504 -18.156 -11.844 1 95.94 31 GLU B C 1
ATOM 2789 O O . GLU B 1 31 ? -6.387 -18.875 -10.852 1 95.94 31 GLU B O 1
ATOM 2794 N N . ARG B 1 32 ? -6.191 -16.953 -11.93 1 96.56 32 ARG B N 1
ATOM 2795 C CA . ARG B 1 32 ? -5.742 -16.234 -10.742 1 96.56 32 ARG B CA 1
ATOM 2796 C C . ARG B 1 32 ? -6.719 -15.117 -10.367 1 96.56 32 ARG B C 1
ATOM 2798 O O . ARG B 1 32 ? -6.996 -14.234 -11.18 1 96.56 32 ARG B O 1
ATOM 2805 N N . TRP B 1 33 ? -7.219 -15.211 -9.117 1 97.5 33 TRP B N 1
ATOM 2806 C CA . TRP B 1 33 ? -8.266 -14.32 -8.641 1 97.5 33 TRP B CA 1
ATOM 2807 C C . TRP B 1 33 ? -7.816 -13.57 -7.391 1 97.5 33 TRP B C 1
ATOM 2809 O O . TRP B 1 33 ? -7.172 -14.156 -6.512 1 97.5 33 TRP B O 1
ATOM 2819 N N . SER B 1 34 ? -8.125 -12.297 -7.344 1 97.5 34 SER B N 1
ATOM 2820 C CA . SER B 1 34 ? -8.008 -11.555 -6.098 1 97.5 34 SER B CA 1
ATOM 2821 C C . SER B 1 34 ? -9.383 -11.195 -5.543 1 97.5 34 SER B C 1
ATOM 2823 O O . SER B 1 34 ? -10.289 -10.82 -6.293 1 97.5 34 SER B O 1
ATOM 2825 N N . ILE B 1 35 ? -9.531 -11.406 -4.324 1 97.19 35 ILE B N 1
ATOM 2826 C CA . ILE B 1 35 ? -10.695 -10.945 -3.576 1 97.19 35 ILE B CA 1
ATOM 2827 C C . ILE B 1 35 ? -10.328 -9.688 -2.781 1 97.19 35 ILE B C 1
ATOM 2829 O O . ILE B 1 35 ? -9.484 -9.742 -1.883 1 97.19 35 ILE B O 1
ATOM 2833 N N . ILE B 1 36 ? -10.977 -8.586 -3.164 1 95.88 36 ILE B N 1
ATOM 2834 C CA . ILE B 1 36 ? -10.68 -7.328 -2.484 1 95.88 36 ILE B CA 1
ATOM 2835 C C . ILE B 1 36 ? -11.93 -6.836 -1.752 1 95.88 36 ILE B C 1
ATOM 2837 O O . ILE B 1 36 ? -13.047 -7.211 -2.102 1 95.88 36 ILE B O 1
ATOM 2841 N N . GLY B 1 37 ? -11.727 -6.043 -0.761 1 92.31 37 GLY B N 1
ATOM 2842 C CA . GLY B 1 37 ? -12.773 -5.48 0.081 1 92.31 37 GLY B CA 1
ATOM 2843 C C . GLY B 1 37 ? -12.234 -4.781 1.314 1 92.31 37 GLY B C 1
ATOM 2844 O O . GLY B 1 37 ? -11.047 -4.91 1.639 1 92.31 37 GLY B O 1
ATOM 2845 N N . SER B 1 38 ? -13.125 -4.059 1.909 1 87.75 38 SER B N 1
ATOM 2846 C CA . SER B 1 38 ? -12.75 -3.357 3.133 1 87.75 38 SER B CA 1
ATOM 2847 C C . SER B 1 38 ? -12.469 -4.34 4.266 1 87.75 38 SER B C 1
ATOM 2849 O O . SER B 1 38 ? -12.836 -5.512 4.184 1 87.75 38 SER B O 1
ATOM 2851 N N . SER B 1 39 ? -11.773 -3.814 5.246 1 82.81 39 SER B N 1
ATOM 2852 C CA . SER B 1 39 ? -11.555 -4.633 6.434 1 82.81 39 SER B CA 1
ATOM 2853 C C . SER B 1 39 ? -12.867 -5.121 7.023 1 82.81 39 SER B C 1
ATOM 2855 O O . SER B 1 39 ? -13.836 -4.359 7.113 1 82.81 39 SER B O 1
ATOM 2857 N N . GLY B 1 40 ? -12.93 -6.332 7.312 1 83.12 40 GLY B N 1
ATOM 2858 C CA . GLY B 1 40 ? -14.125 -6.898 7.91 1 83.12 40 GLY B CA 1
ATOM 2859 C C . GLY B 1 40 ? -15.172 -7.305 6.887 1 83.12 40 GLY B C 1
ATOM 2860 O O . GLY B 1 40 ? -16.297 -7.66 7.246 1 83.12 40 GLY B O 1
ATOM 2861 N N . SER B 1 41 ? -14.789 -7.301 5.66 1 88.19 41 SER B N 1
ATOM 2862 C CA . SER B 1 41 ? -15.773 -7.574 4.621 1 88.19 41 SER B CA 1
ATOM 2863 C C . SER B 1 41 ? -16.016 -9.07 4.465 1 88.19 41 SER B C 1
ATOM 2865 O O . SER B 1 41 ? -16.891 -9.492 3.713 1 88.19 41 SER B O 1
ATOM 2867 N N . GLY B 1 42 ? -15.18 -9.922 5.09 1 91.31 42 GLY B N 1
ATOM 2868 C CA . GLY B 1 42 ? -15.414 -11.352 5.055 1 91.31 42 GLY B CA 1
ATOM 2869 C C . GLY B 1 42 ? -14.391 -12.102 4.215 1 91.31 42 GLY B C 1
ATOM 2870 O O . GLY B 1 42 ? -14.531 -13.305 3.986 1 91.31 42 GLY B O 1
ATOM 2871 N N . LYS B 1 43 ? -13.359 -11.469 3.756 1 93.62 43 LYS B N 1
ATOM 2872 C CA . LYS B 1 43 ? -12.391 -12.039 2.826 1 93.62 43 LYS B CA 1
ATOM 2873 C C . LYS B 1 43 ? -11.695 -13.258 3.436 1 93.62 43 LYS B C 1
ATOM 2875 O O . LYS B 1 43 ? -11.664 -14.328 2.83 1 93.62 43 LYS B O 1
ATOM 2880 N N . SER B 1 44 ? -11.211 -13.109 4.699 1 91.38 44 SER B N 1
ATOM 2881 C CA . SER B 1 44 ? -10.5 -14.195 5.359 1 91.38 44 SER B CA 1
ATOM 2882 C C . SER B 1 44 ? -11.438 -15.359 5.68 1 91.38 44 SER B C 1
ATOM 2884 O O . SER B 1 44 ? -11.055 -16.531 5.562 1 91.38 44 SER B O 1
ATOM 2886 N N . THR B 1 45 ? -12.617 -15.047 6.07 1 92.81 45 THR B N 1
ATOM 2887 C CA . THR B 1 45 ? -13.625 -16.078 6.312 1 92.81 45 THR B CA 1
ATOM 2888 C C . THR B 1 45 ? -13.891 -16.875 5.039 1 92.81 45 THR B C 1
ATOM 2890 O O . THR B 1 45 ? -13.961 -18.109 5.082 1 92.81 45 THR B O 1
ATOM 2893 N N . LEU B 1 46 ? -13.984 -16.156 3.979 1 94.56 46 LEU B N 1
ATOM 2894 C CA . LEU B 1 46 ? -14.219 -16.812 2.697 1 94.56 46 LEU B CA 1
ATOM 2895 C C . LEU B 1 46 ? -13.094 -17.797 2.373 1 94.56 46 LEU B C 1
ATOM 2897 O O . LEU B 1 46 ? -13.352 -18.938 1.988 1 94.56 46 LEU B O 1
ATOM 2901 N N . LEU B 1 47 ? -11.836 -17.406 2.564 1 94.25 47 LEU B N 1
ATOM 2902 C CA . LEU B 1 47 ? -10.695 -18.266 2.262 1 94.25 47 LEU B CA 1
ATOM 2903 C C . LEU B 1 47 ? -10.711 -19.516 3.129 1 94.25 47 LEU B C 1
ATOM 2905 O O . LEU B 1 47 ? -10.453 -20.625 2.637 1 94.25 47 LEU B O 1
ATOM 2909 N N . LYS B 1 48 ? -11.031 -19.375 4.359 1 92.56 48 LYS B N 1
ATOM 2910 C CA . LYS B 1 48 ? -11.078 -20.5 5.281 1 92.56 48 LYS B CA 1
ATOM 2911 C C . LYS B 1 48 ? -12.188 -21.484 4.895 1 92.56 48 LYS B C 1
ATOM 2913 O O . LYS B 1 48 ? -12.016 -22.703 5.023 1 92.56 48 LYS B O 1
ATOM 2918 N N . LEU B 1 49 ? -13.258 -20.938 4.484 1 93.31 49 LEU B N 1
ATOM 2919 C CA . LEU B 1 49 ? -14.367 -21.781 4.035 1 93.31 49 LEU B CA 1
ATOM 2920 C C . LEU B 1 49 ? -13.977 -22.562 2.781 1 93.31 49 LEU B C 1
ATOM 2922 O O . LEU B 1 49 ? -14.273 -23.75 2.674 1 93.31 49 LEU B O 1
ATOM 2926 N N . ILE B 1 50 ? -13.305 -21.875 1.883 1 93.94 50 ILE B N 1
ATOM 2927 C CA . ILE B 1 50 ? -12.852 -22.531 0.659 1 93.94 50 ILE B CA 1
ATOM 2928 C C . ILE B 1 50 ? -11.867 -23.641 1.002 1 93.94 50 ILE B C 1
ATOM 2930 O O . ILE B 1 50 ? -11.93 -24.734 0.419 1 93.94 50 ILE B O 1
ATOM 2934 N N . ALA B 1 51 ? -11.062 -23.391 1.992 1 91.81 51 ALA B N 1
ATOM 2935 C CA . ALA B 1 51 ? -10.031 -24.344 2.393 1 91.81 51 ALA B CA 1
ATOM 2936 C C . ALA B 1 51 ? -10.625 -25.469 3.232 1 91.81 51 ALA B C 1
ATOM 2938 O O . ALA B 1 51 ? -9.922 -26.406 3.598 1 91.81 51 ALA B O 1
ATOM 2939 N N . GLY B 1 52 ? -11.867 -25.344 3.59 1 90.62 52 GLY B N 1
ATOM 2940 C CA . GLY B 1 52 ? -12.5 -26.344 4.441 1 90.62 52 GLY B CA 1
ATOM 2941 C C . GLY B 1 52 ? -12.062 -26.25 5.891 1 90.62 52 GLY B C 1
ATOM 2942 O O . GLY B 1 52 ? -12.039 -27.25 6.602 1 90.62 52 GLY B O 1
ATOM 2943 N N . MET B 1 53 ? -11.68 -25.109 6.32 1 90.25 53 MET B N 1
ATOM 2944 C CA . MET B 1 53 ? -11.164 -24.906 7.668 1 90.25 53 MET B CA 1
ATOM 2945 C C . MET B 1 53 ? -12.203 -24.219 8.555 1 90.25 53 MET B C 1
ATOM 2947 O O . MET B 1 53 ? -11.953 -23.953 9.727 1 90.25 53 MET B O 1
ATOM 2951 N N . GLU B 1 54 ? -13.32 -23.875 8.023 1 90.19 54 GLU B N 1
ATOM 2952 C CA . GLU B 1 54 ? -14.438 -23.25 8.711 1 90.19 54 GLU B CA 1
ATOM 2953 C C . GLU B 1 54 ? -15.773 -23.875 8.297 1 90.19 54 GLU B C 1
ATOM 2955 O O . GLU B 1 54 ? -15.906 -24.359 7.176 1 90.19 54 GLU B O 1
ATOM 2960 N N . VAL B 1 55 ? -16.719 -23.906 9.203 1 92.06 55 VAL B N 1
ATOM 2961 C CA . VAL B 1 55 ? -18.031 -24.484 8.93 1 92.06 55 VAL B CA 1
ATOM 2962 C C . VAL B 1 55 ? -18.969 -23.391 8.422 1 92.06 55 VAL B C 1
ATOM 2964 O O . VAL B 1 55 ? -19.078 -22.328 9.039 1 92.06 55 VAL B O 1
ATOM 2967 N N . GLN B 1 56 ? -19.516 -23.578 7.336 1 93.12 56 GLN B N 1
ATOM 2968 C CA . GLN B 1 56 ? -20.484 -22.641 6.789 1 93.12 56 GLN B CA 1
ATOM 2969 C C . GLN B 1 56 ? -21.891 -22.953 7.277 1 93.12 56 GLN B C 1
ATOM 2971 O O . GLN B 1 56 ? -22.188 -24.094 7.641 1 93.12 56 GLN B O 1
ATOM 2976 N N . ASN B 1 57 ? -22.766 -21.969 7.297 1 93.75 57 ASN B N 1
ATOM 2977 C CA . ASN B 1 57 ? -24.172 -22.172 7.625 1 93.75 57 ASN B CA 1
ATOM 2978 C C . ASN B 1 57 ? -24.953 -22.688 6.422 1 93.75 57 ASN B C 1
ATOM 2980 O O . ASN B 1 57 ? -25.828 -23.547 6.566 1 93.75 57 ASN B O 1
ATOM 2984 N N . GLU B 1 58 ? -24.672 -22.125 5.293 1 95.44 58 GLU B N 1
ATOM 2985 C CA . GLU B 1 58 ? -25.312 -22.516 4.039 1 95.44 58 GLU B CA 1
ATOM 2986 C C . GLU B 1 58 ? -24.312 -22.531 2.891 1 95.44 58 GLU B C 1
ATOM 2988 O O . GLU B 1 58 ? -23.234 -21.953 2.988 1 95.44 58 GLU B O 1
ATOM 2993 N N . GLY B 1 59 ? -24.672 -23.281 1.9 1 95.31 59 GLY B N 1
ATOM 2994 C CA . GLY B 1 59 ? -23.844 -23.328 0.7 1 95.31 59 GLY B CA 1
ATOM 2995 C C . GLY B 1 59 ? -22.781 -24.406 0.744 1 95.31 59 GLY B C 1
ATOM 2996 O O . GLY B 1 59 ? -22.688 -25.156 1.718 1 95.31 59 GLY B O 1
ATOM 2997 N N . GLN B 1 60 ? -22.078 -24.5 -0.397 1 94.88 60 GLN B N 1
ATOM 2998 C CA . GLN B 1 60 ? -21.062 -25.547 -0.524 1 94.88 60 GLN B CA 1
ATOM 2999 C C . GLN B 1 60 ? -19.938 -25.109 -1.451 1 94.88 60 GLN B C 1
ATOM 3001 O O . GLN B 1 60 ? -20.094 -24.172 -2.238 1 94.88 60 GLN B O 1
ATOM 3006 N N . VAL B 1 61 ? -18.828 -25.766 -1.222 1 94.38 61 VAL B N 1
ATOM 3007 C CA . VAL B 1 61 ? -17.672 -25.562 -2.086 1 94.38 61 VAL B CA 1
ATOM 3008 C C . VAL B 1 61 ? -17.328 -26.875 -2.791 1 94.38 61 VAL B C 1
ATOM 3010 O O . VAL B 1 61 ? -17.312 -27.938 -2.166 1 94.38 61 VAL B O 1
ATOM 3013 N N . TYR B 1 62 ? -17.109 -26.766 -4.094 1 94.12 62 TYR B N 1
ATOM 3014 C CA . TYR B 1 62 ? -16.75 -27.922 -4.887 1 94.12 62 TYR B CA 1
ATOM 3015 C C . TYR B 1 62 ? -15.43 -27.703 -5.621 1 94.12 62 TYR B C 1
ATOM 3017 O O . TYR B 1 62 ? -15.188 -26.609 -6.137 1 94.12 62 TYR B O 1
ATOM 3025 N N . LEU B 1 63 ? -14.594 -28.688 -5.582 1 93.94 63 LEU B N 1
ATOM 3026 C CA . LEU B 1 63 ? -13.367 -28.719 -6.367 1 93.94 63 LEU B CA 1
ATOM 3027 C C . LEU B 1 63 ? -13.383 -29.891 -7.355 1 93.94 63 LEU B C 1
ATOM 3029 O O . LEU B 1 63 ? -13.43 -31.047 -6.945 1 93.94 63 LEU B O 1
ATOM 3033 N N . GLU B 1 64 ? -13.383 -29.594 -8.594 1 92.25 64 GLU B N 1
ATOM 3034 C CA . GLU B 1 64 ? -13.5 -30.594 -9.648 1 92.25 64 GLU B CA 1
ATOM 3035 C C . GLU B 1 64 ? -14.711 -31.5 -9.422 1 92.25 64 GLU B C 1
ATOM 3037 O O . GLU B 1 64 ? -14.602 -32.719 -9.508 1 92.25 64 GLU B O 1
ATOM 3042 N N . GLY B 1 65 ? -15.734 -30.859 -8.969 1 90.44 65 GLY B N 1
ATOM 3043 C CA . GLY B 1 65 ? -17 -31.578 -8.812 1 90.44 65 GLY B CA 1
ATOM 3044 C C . GLY B 1 65 ? -17.125 -32.281 -7.473 1 90.44 65 GLY B C 1
ATOM 3045 O O . GLY B 1 65 ? -18.203 -32.75 -7.125 1 90.44 65 GLY B O 1
ATOM 3046 N N . GLU B 1 66 ? -16.047 -32.344 -6.746 1 90.69 66 GLU B N 1
ATOM 3047 C CA . GLU B 1 66 ? -16.062 -32.969 -5.438 1 90.69 66 GLU B CA 1
ATOM 3048 C C . GLU B 1 66 ? -16.266 -31.969 -4.32 1 90.69 66 GLU B C 1
ATOM 3050 O O . GLU B 1 66 ? -15.609 -30.922 -4.293 1 90.69 66 GLU B O 1
ATOM 3055 N N . LYS B 1 67 ? -17.109 -32.312 -3.496 1 91.25 67 LYS B N 1
ATOM 3056 C CA . LYS B 1 67 ? -17.438 -31.422 -2.379 1 91.25 67 LYS B CA 1
ATOM 3057 C C . LYS B 1 67 ? -16.266 -31.312 -1.408 1 91.25 67 LYS B C 1
ATOM 3059 O O . LYS B 1 67 ? -15.648 -32.312 -1.056 1 91.25 67 LYS B O 1
ATOM 3064 N N . ILE B 1 68 ? -15.938 -30.125 -1.063 1 89.94 68 ILE B N 1
ATOM 3065 C CA . ILE B 1 68 ? -14.953 -29.891 -0.015 1 89.94 68 ILE B CA 1
ATOM 3066 C C . ILE B 1 68 ? -15.609 -30.016 1.354 1 89.94 68 ILE B C 1
ATOM 3068 O O . ILE B 1 68 ? -16.562 -29.281 1.66 1 89.94 68 ILE B O 1
ATOM 3072 N N . LEU B 1 69 ? -15.039 -30.844 2.078 1 86.94 69 LEU B N 1
ATOM 3073 C CA . LEU B 1 69 ? -15.656 -31.125 3.369 1 86.94 69 LEU B CA 1
ATOM 3074 C C . LEU B 1 69 ? -15.148 -30.156 4.438 1 86.94 69 LEU B C 1
ATOM 3076 O O . LEU B 1 69 ? -13.969 -29.812 4.453 1 86.94 69 LEU B O 1
ATOM 3080 N N . ASN B 1 70 ? -16.094 -29.766 5.23 1 83.88 70 ASN B N 1
ATOM 3081 C CA . ASN B 1 70 ? -15.727 -28.891 6.344 1 83.88 70 ASN B CA 1
ATOM 3082 C C . ASN B 1 70 ? -15.367 -29.703 7.59 1 83.88 70 ASN B C 1
ATOM 3084 O O . ASN B 1 70 ? -15.422 -30.938 7.582 1 83.88 70 ASN B O 1
ATOM 3088 N N . PRO B 1 71 ? -14.906 -28.969 8.633 1 82.06 71 PRO B N 1
ATOM 3089 C CA . PRO B 1 71 ? -14.391 -29.672 9.812 1 82.06 71 PRO B CA 1
ATOM 3090 C C . PRO B 1 71 ? -15.438 -30.547 10.492 1 82.06 71 PRO B C 1
ATOM 3092 O O . PRO B 1 71 ? -15.094 -31.484 11.211 1 82.06 71 PRO B O 1
ATOM 3095 N N . GLU B 1 72 ? -16.672 -30.188 10.266 1 81.06 72 GLU B N 1
ATOM 3096 C CA . GLU B 1 72 ? -17.719 -31.031 10.859 1 81.06 72 GLU B CA 1
ATOM 3097 C C . GLU B 1 72 ? -17.922 -32.312 10.055 1 81.06 72 GLU B C 1
ATOM 3099 O O . GLU B 1 72 ? -18.5 -33.281 10.547 1 81.06 72 GLU B O 1
ATOM 3104 N N . GLN B 1 73 ? -17.453 -32.281 8.891 1 81.94 73 GLN B N 1
ATOM 3105 C CA . GLN B 1 73 ? -17.688 -33.406 7.973 1 81.94 73 GLN B CA 1
ATOM 3106 C C . GLN B 1 73 ? -16.438 -34.281 7.844 1 81.94 73 GLN B C 1
ATOM 3108 O O . GLN B 1 73 ? -16.516 -35.375 7.301 1 81.94 73 GLN B O 1
ATOM 3113 N N . LYS B 1 74 ? -15.305 -33.781 8.156 1 73.38 74 LYS B N 1
ATOM 3114 C CA . LYS B 1 74 ? -14.039 -34.5 8.055 1 73.38 74 LYS B CA 1
ATOM 3115 C C . LYS B 1 74 ? -13.188 -34.312 9.305 1 73.38 74 LYS B C 1
ATOM 3117 O O . LYS B 1 74 ? -13.148 -33.219 9.875 1 73.38 74 LYS B O 1
ATOM 3122 N N . LEU B 1 75 ? -12.633 -35.406 9.82 1 60.5 75 LEU B N 1
ATOM 3123 C CA . LEU B 1 75 ? -11.852 -35.406 11.055 1 60.5 75 LEU B CA 1
ATOM 3124 C C . LEU B 1 75 ? -10.602 -34.531 10.891 1 60.5 75 LEU B C 1
ATOM 3126 O O . LEU B 1 75 ? -10.203 -33.812 11.812 1 60.5 75 LEU B O 1
ATOM 3130 N N . VAL B 1 76 ? -9.93 -34.781 9.688 1 56.81 76 VAL B N 1
ATOM 3131 C CA . VAL B 1 76 ? -8.695 -34.031 9.5 1 56.81 76 VAL B CA 1
ATOM 3132 C C . VAL B 1 76 ? -8.953 -32.844 8.586 1 56.81 76 VAL B C 1
ATOM 3134 O O . VAL B 1 76 ? -9.367 -33 7.438 1 56.81 76 VAL B O 1
ATOM 3137 N N . ALA B 1 77 ? -8.727 -31.75 9.188 1 58.34 77 ALA B N 1
ATOM 3138 C CA . ALA B 1 77 ? -8.977 -30.516 8.453 1 58.34 77 ALA B CA 1
ATOM 3139 C C . ALA B 1 77 ? -7.93 -30.312 7.355 1 58.34 77 ALA B C 1
ATOM 3141 O O . ALA B 1 77 ? -6.758 -30.656 7.535 1 58.34 77 ALA B O 1
ATOM 3142 N N . GLY B 1 78 ? -8.344 -29.797 6.141 1 63.47 78 GLY B N 1
ATOM 3143 C CA . GLY B 1 78 ? -7.438 -29.422 5.066 1 63.47 78 GLY B CA 1
ATOM 3144 C C . GLY B 1 78 ? -7.434 -30.406 3.914 1 63.47 78 GLY B C 1
ATOM 3145 O O . GLY B 1 78 ? -7.969 -31.516 4.031 1 63.47 78 GLY B O 1
ATOM 3146 N N . TYR B 1 79 ? -7.195 -29.922 2.811 1 76.81 79 TYR B N 1
ATOM 3147 C CA . TYR B 1 79 ? -7.078 -30.688 1.571 1 76.81 79 TYR B CA 1
ATOM 3148 C C . TYR B 1 79 ? -5.738 -30.422 0.894 1 76.81 79 TYR B C 1
ATOM 3150 O O . TYR B 1 79 ? -5.348 -29.266 0.712 1 76.81 79 TYR B O 1
ATOM 3158 N N . ASP B 1 80 ? -4.992 -31.516 0.674 1 78.94 80 ASP B N 1
ATOM 3159 C CA . ASP B 1 80 ? -3.727 -31.359 -0.04 1 78.94 80 ASP B CA 1
ATOM 3160 C C . ASP B 1 80 ? -3.928 -30.641 -1.366 1 78.94 80 ASP B C 1
ATOM 3162 O O . ASP B 1 80 ? -3.014 -29.969 -1.862 1 78.94 80 ASP B O 1
ATOM 3166 N N . GLU B 1 81 ? -5.125 -30.719 -1.795 1 87.5 81 GLU B N 1
ATOM 3167 C CA . GLU B 1 81 ? -5.449 -30.094 -3.07 1 87.5 81 GLU B CA 1
ATOM 3168 C C . GLU B 1 81 ? -5.629 -28.578 -2.908 1 87.5 81 GLU B C 1
ATOM 3170 O O . GLU B 1 81 ? -5.59 -27.844 -3.891 1 87.5 81 GLU B O 1
ATOM 3175 N N . LEU B 1 82 ? -5.844 -28.219 -1.636 1 90.12 82 LEU B N 1
ATOM 3176 C CA . LEU B 1 82 ? -6.02 -26.812 -1.316 1 90.12 82 LEU B CA 1
ATOM 3177 C C . LEU B 1 82 ? -5.031 -26.375 -0.248 1 90.12 82 LEU B C 1
ATOM 3179 O O . LEU B 1 82 ? -5.074 -26.844 0.887 1 90.12 82 LEU B O 1
ATOM 3183 N N . GLN B 1 83 ? -4.156 -25.484 -0.651 1 91.44 83 GLN B N 1
ATOM 3184 C CA . GLN B 1 83 ? -3.164 -25 0.305 1 91.44 83 GLN B CA 1
ATOM 3185 C C . GLN B 1 83 ? -3.375 -23.516 0.622 1 91.44 83 GLN B C 1
ATOM 3187 O O . GLN B 1 83 ? -3.609 -22.719 -0.281 1 91.44 83 GLN B O 1
ATOM 3192 N N . LEU B 1 84 ? -3.363 -23.25 1.876 1 92.75 84 LEU B N 1
ATOM 3193 C CA . LEU B 1 84 ? -3.557 -21.875 2.354 1 92.75 84 LEU B CA 1
ATOM 3194 C C . LEU B 1 84 ? -2.266 -21.328 2.945 1 92.75 84 LEU B C 1
ATOM 3196 O O . LEU B 1 84 ? -1.649 -21.953 3.809 1 92.75 84 LEU B O 1
ATOM 3200 N N . VAL B 1 85 ? -1.833 -20.25 2.355 1 93.06 85 VAL B N 1
ATOM 3201 C CA . VAL B 1 85 ? -0.743 -19.484 2.951 1 93.06 85 VAL B CA 1
ATOM 3202 C C . VAL B 1 85 ? -1.312 -18.328 3.773 1 93.06 85 VAL B C 1
ATOM 3204 O O . VAL B 1 85 ? -1.984 -17.453 3.234 1 93.06 85 VAL B O 1
ATOM 3207 N N . LYS B 1 86 ? -0.933 -18.328 5.082 1 90.5 86 LYS B N 1
ATOM 3208 C CA . LYS B 1 86 ? -1.486 -17.359 6.016 1 90.5 86 LYS B CA 1
ATOM 3209 C C . LYS B 1 86 ? -0.708 -16.047 5.965 1 90.5 86 LYS B C 1
ATOM 3211 O O . LYS B 1 86 ? 0.387 -15.992 5.398 1 90.5 86 LYS B O 1
ATOM 3216 N N . GLN B 1 87 ? -1.284 -15.117 6.551 1 84.56 87 GLN B N 1
ATOM 3217 C CA . GLN B 1 87 ? -0.734 -13.766 6.574 1 84.56 87 GLN B CA 1
ATOM 3218 C C . GLN B 1 87 ? 0.638 -13.742 7.238 1 84.56 87 GLN B C 1
ATOM 3220 O O . GLN B 1 87 ? 1.537 -13.023 6.793 1 84.56 87 GLN B O 1
ATOM 3225 N N . ASP B 1 88 ? 0.873 -14.523 8.211 1 86.75 88 ASP B N 1
ATOM 3226 C CA . ASP B 1 88 ? 2.148 -14.523 8.922 1 86.75 88 ASP B CA 1
ATOM 3227 C C . ASP B 1 88 ? 3.131 -15.5 8.289 1 86.75 88 ASP B C 1
ATOM 3229 O O . ASP B 1 88 ? 4.223 -15.719 8.812 1 86.75 88 ASP B O 1
ATOM 3233 N N . ASN B 1 89 ? 2.834 -16.094 7.133 1 88.94 89 ASN B N 1
ATOM 3234 C CA . ASN B 1 89 ? 3.621 -17.016 6.316 1 88.94 89 ASN B CA 1
ATOM 3235 C C . ASN B 1 89 ? 3.703 -18.391 6.953 1 88.94 89 ASN B C 1
ATOM 3237 O O . ASN B 1 89 ? 3.967 -19.391 6.27 1 88.94 89 ASN B O 1
ATOM 3241 N N . GLY B 1 90 ? 3.607 -18.5 8.336 1 91.06 90 GLY B N 1
ATOM 3242 C CA . GLY B 1 90 ? 3.521 -19.766 9.031 1 91.06 90 GLY B CA 1
ATOM 3243 C C . GLY B 1 90 ? 4.805 -20.578 8.961 1 91.06 90 GLY B C 1
ATOM 3244 O O . GLY B 1 90 ? 4.773 -21.812 8.992 1 91.06 90 GLY B O 1
ATOM 3245 N N . LEU B 1 91 ? 5.941 -19.922 8.828 1 95.62 91 LEU B N 1
ATOM 3246 C CA . LEU B 1 91 ? 7.203 -20.656 8.703 1 95.62 91 LEU B CA 1
ATOM 3247 C C . LEU B 1 91 ? 7.668 -21.172 10.062 1 95.62 91 LEU B C 1
ATOM 3249 O O . LEU B 1 91 ? 7.422 -20.531 11.094 1 95.62 91 LEU B O 1
ATOM 3253 N N . PHE B 1 92 ? 8.305 -22.312 10.07 1 96.44 92 PHE B N 1
ATOM 3254 C CA . PHE B 1 92 ? 8.969 -22.828 11.266 1 96.44 92 PHE B CA 1
ATOM 3255 C C . PHE B 1 92 ? 10.297 -22.125 11.492 1 96.44 92 PHE B C 1
ATOM 3257 O O . PHE B 1 92 ? 11.258 -22.328 10.75 1 96.44 92 PHE B O 1
ATOM 3264 N N . PRO B 1 93 ? 10.375 -21.391 12.5 1 95.69 93 PRO B N 1
ATOM 3265 C CA . PRO B 1 93 ? 11.531 -20.516 12.688 1 95.69 93 PRO B CA 1
ATOM 3266 C C . PRO B 1 93 ? 12.828 -21.281 12.93 1 95.69 93 PRO B C 1
ATOM 3268 O O . PRO B 1 93 ? 13.914 -20.766 12.648 1 95.69 93 PRO B O 1
ATOM 3271 N N . LEU B 1 94 ? 12.711 -22.5 13.445 1 96.88 94 LEU B N 1
ATOM 3272 C CA . LEU B 1 94 ? 13.898 -23.266 13.797 1 96.88 94 LEU B CA 1
ATOM 3273 C C . LEU B 1 94 ? 14.195 -24.312 12.734 1 96.88 94 LEU B C 1
ATOM 3275 O O . LEU B 1 94 ? 14.961 -25.25 12.977 1 96.88 94 LEU B O 1
ATOM 3279 N N . SER B 1 95 ? 13.594 -24.141 11.609 1 97.69 95 SER B N 1
ATOM 3280 C CA . SER B 1 95 ? 13.844 -25 10.461 1 97.69 95 SER B CA 1
ATOM 3281 C C . SER B 1 95 ? 14.422 -24.219 9.289 1 97.69 95 SER B C 1
ATOM 3283 O O . SER B 1 95 ? 14.062 -23.047 9.086 1 97.69 95 SER B O 1
ATOM 3285 N N . THR B 1 96 ? 15.266 -24.891 8.625 1 98.31 96 THR B N 1
ATOM 3286 C CA . THR B 1 96 ? 15.867 -24.25 7.461 1 98.31 96 THR B CA 1
ATOM 3287 C C . THR B 1 96 ? 14.844 -24.094 6.34 1 98.31 96 THR B C 1
ATOM 3289 O O . THR B 1 96 ? 13.734 -24.609 6.426 1 98.31 96 THR B O 1
ATOM 3292 N N . VAL B 1 97 ? 15.273 -23.328 5.34 1 98.5 97 VAL B N 1
ATOM 3293 C CA . VAL B 1 97 ? 14.453 -23.156 4.145 1 98.5 97 VAL B CA 1
ATOM 3294 C C . VAL B 1 97 ? 14.102 -24.516 3.553 1 98.5 97 VAL B C 1
ATOM 3296 O O . VAL B 1 97 ? 12.93 -24.797 3.291 1 98.5 97 VAL B O 1
ATOM 3299 N N . ALA B 1 98 ? 15.078 -25.375 3.406 1 98.31 98 ALA B N 1
ATOM 3300 C CA . ALA B 1 98 ? 14.867 -26.703 2.844 1 98.31 98 ALA B CA 1
ATOM 3301 C C . ALA B 1 98 ? 13.914 -27.516 3.715 1 98.31 98 ALA B C 1
ATOM 3303 O O . ALA B 1 98 ? 13.023 -28.203 3.201 1 98.31 98 ALA B O 1
ATOM 3304 N N . GLU B 1 99 ? 14.078 -27.375 4.977 1 97.69 99 GLU B N 1
ATOM 3305 C CA . GLU B 1 99 ? 13.234 -28.125 5.91 1 97.69 99 GLU B CA 1
ATOM 3306 C C . GLU B 1 99 ? 11.797 -27.609 5.875 1 97.69 99 GLU B C 1
ATOM 3308 O O . GLU B 1 99 ? 10.852 -28.406 5.91 1 97.69 99 GLU B O 1
ATOM 3313 N N . ASN B 1 100 ? 11.648 -26.375 5.84 1 98.06 100 ASN B N 1
ATOM 3314 C CA . ASN B 1 100 ? 10.312 -25.797 5.75 1 98.06 100 ASN B CA 1
ATOM 3315 C C . ASN B 1 100 ? 9.57 -26.281 4.508 1 98.06 100 ASN B C 1
ATOM 3317 O O . ASN B 1 100 ? 8.414 -26.703 4.594 1 98.06 100 ASN B O 1
ATOM 3321 N N . ILE B 1 101 ? 10.258 -26.297 3.42 1 97.81 101 ILE B N 1
ATOM 3322 C CA . ILE B 1 101 ? 9.641 -26.625 2.143 1 97.81 101 ILE B CA 1
ATOM 3323 C C . ILE B 1 101 ? 9.367 -28.125 2.086 1 97.81 101 ILE B C 1
ATOM 3325 O O . ILE B 1 101 ? 8.352 -28.562 1.531 1 97.81 101 ILE B O 1
ATOM 3329 N N . SER B 1 102 ? 10.211 -28.906 2.711 1 96.94 102 SER B N 1
ATOM 3330 C CA . SER B 1 102 ? 10.109 -30.359 2.572 1 96.94 102 SER B CA 1
ATOM 3331 C C . SER B 1 102 ? 9.211 -30.953 3.656 1 96.94 102 SER B C 1
ATOM 3333 O O . SER B 1 102 ? 8.82 -32.125 3.572 1 96.94 102 SER B O 1
ATOM 3335 N N . ARG B 1 103 ? 8.844 -30.219 4.586 1 94.62 103 ARG B N 1
ATOM 3336 C CA . ARG B 1 103 ? 8.094 -30.719 5.738 1 94.62 103 ARG B CA 1
ATOM 3337 C C . ARG B 1 103 ? 6.816 -31.422 5.305 1 94.62 103 ARG B C 1
ATOM 3339 O O . ARG B 1 103 ? 6.512 -32.5 5.781 1 94.62 103 ARG B O 1
ATOM 3346 N N . PRO B 1 104 ? 6.086 -30.859 4.41 1 93.38 104 PRO B N 1
ATOM 3347 C CA . PRO B 1 104 ? 4.859 -31.531 3.982 1 93.38 104 PRO B CA 1
ATOM 3348 C C . PRO B 1 104 ? 5.137 -32.844 3.236 1 93.38 104 PRO B C 1
ATOM 3350 O O . PRO B 1 104 ? 4.227 -33.656 3.047 1 93.38 104 PRO B O 1
ATOM 3353 N N . LEU B 1 105 ? 6.395 -33.094 2.836 1 94.06 105 LEU B N 1
ATOM 3354 C CA . LEU B 1 105 ? 6.738 -34.219 1.986 1 94.06 105 LEU B CA 1
ATOM 3355 C C . LEU B 1 105 ? 7.289 -35.375 2.816 1 94.06 105 LEU B C 1
ATOM 3357 O O . LEU B 1 105 ? 7.723 -36.375 2.266 1 94.06 105 LEU B O 1
ATOM 3361 N N . LEU B 1 106 ? 7.199 -35.25 4.086 1 90.19 106 LEU B N 1
ATOM 3362 C CA . LEU B 1 106 ? 7.82 -36.219 4.984 1 90.19 106 LEU B CA 1
ATOM 3363 C C . LEU B 1 106 ? 7.23 -37.594 4.781 1 90.19 106 LEU B C 1
ATOM 3365 O O . LEU B 1 106 ? 7.914 -38.594 4.988 1 90.19 106 LEU B O 1
ATOM 3369 N N . GLN B 1 107 ? 6.012 -37.688 4.324 1 88.94 107 GLN B N 1
ATOM 3370 C CA . GLN B 1 107 ? 5.344 -38.969 4.164 1 88.94 107 GLN B CA 1
ATOM 3371 C C . GLN B 1 107 ? 5.461 -39.469 2.729 1 88.94 107 GLN B C 1
ATOM 3373 O O . GLN B 1 107 ? 4.898 -40.5 2.381 1 88.94 107 GLN B O 1
ATOM 3378 N N . TYR B 1 108 ? 6.199 -38.844 1.942 1 91.38 108 TYR B N 1
ATOM 3379 C CA . TYR B 1 108 ? 6.383 -39.219 0.546 1 91.38 108 TYR B CA 1
ATOM 3380 C C . TYR B 1 108 ? 7.715 -39.938 0.344 1 91.38 108 TYR B C 1
ATOM 3382 O O . TYR B 1 108 ? 8.547 -39.969 1.255 1 91.38 108 TYR B O 1
ATOM 3390 N N . ASP B 1 109 ? 7.848 -40.5 -0.863 1 93.69 109 ASP B N 1
ATOM 3391 C CA . ASP B 1 109 ? 9.102 -41.156 -1.245 1 93.69 109 ASP B CA 1
ATOM 3392 C C . ASP B 1 109 ? 10.266 -40.156 -1.176 1 93.69 109 ASP B C 1
ATOM 3394 O O . ASP B 1 109 ? 10.141 -39 -1.608 1 93.69 109 ASP B O 1
ATOM 3398 N N . LYS B 1 110 ? 11.273 -40.656 -0.583 1 93.75 110 LYS B N 1
ATOM 3399 C CA . LYS B 1 110 ? 12.422 -39.781 -0.341 1 93.75 110 LYS B CA 1
ATOM 3400 C C . LYS B 1 110 ? 12.977 -39.219 -1.648 1 93.75 110 LYS B C 1
ATOM 3402 O O . LYS B 1 110 ? 13.383 -38.062 -1.708 1 93.75 110 LYS B O 1
ATOM 3407 N N . ALA B 1 111 ? 13.031 -40.031 -2.594 1 95.5 111 ALA B N 1
ATOM 3408 C CA . ALA B 1 111 ? 13.539 -39.594 -3.887 1 95.5 111 ALA B CA 1
ATOM 3409 C C . ALA B 1 111 ? 12.648 -38.5 -4.477 1 95.5 111 ALA B C 1
ATOM 3411 O O . ALA B 1 111 ? 13.148 -37.5 -4.977 1 95.5 111 ALA B O 1
ATOM 3412 N N . TYR B 1 112 ? 11.422 -38.719 -4.379 1 94.38 112 TYR B N 1
ATOM 3413 C CA . TYR B 1 112 ? 10.469 -37.719 -4.863 1 94.38 112 TYR B CA 1
ATOM 3414 C C . TYR B 1 112 ? 10.578 -36.406 -4.078 1 94.38 112 TYR B C 1
ATOM 3416 O O . TYR B 1 112 ? 10.641 -35.344 -4.664 1 94.38 112 TYR B O 1
ATOM 3424 N N . ALA B 1 113 ? 10.602 -36.562 -2.795 1 95.75 113 ALA B N 1
ATOM 3425 C CA . ALA B 1 113 ? 10.695 -35.406 -1.92 1 95.75 113 ALA B CA 1
ATOM 3426 C C . ALA B 1 113 ? 11.93 -34.562 -2.238 1 95.75 113 ALA B C 1
ATOM 3428 O O . ALA B 1 113 ? 11.867 -33.344 -2.289 1 95.75 113 ALA B O 1
ATOM 3429 N N . LYS B 1 114 ? 13.016 -35.25 -2.439 1 96.12 114 LYS B N 1
ATOM 3430 C CA . LYS B 1 114 ? 14.266 -34.562 -2.756 1 96.12 114 LYS B CA 1
ATOM 3431 C C . LYS B 1 114 ? 14.172 -33.844 -4.09 1 96.12 114 LYS B C 1
ATOM 3433 O O . LYS B 1 114 ? 14.57 -32.656 -4.195 1 96.12 114 LYS B O 1
ATOM 3438 N N . GLU B 1 115 ? 13.68 -34.5 -5.027 1 96.56 115 GLU B N 1
ATOM 3439 C CA . GLU B 1 115 ? 13.531 -33.875 -6.352 1 96.56 115 GLU B CA 1
ATOM 3440 C C . GLU B 1 115 ? 12.586 -32.688 -6.305 1 96.56 115 GLU B C 1
ATOM 3442 O O . GLU B 1 115 ? 12.867 -31.656 -6.906 1 96.56 115 GLU B O 1
ATOM 3447 N N . ARG B 1 116 ? 11.531 -32.906 -5.629 1 96.19 116 ARG B N 1
ATOM 3448 C CA . ARG B 1 116 ? 10.531 -31.859 -5.488 1 96.19 116 ARG B CA 1
ATOM 3449 C C . ARG B 1 116 ? 11.125 -30.641 -4.793 1 96.19 116 ARG B C 1
ATOM 3451 O O . ARG B 1 116 ? 10.922 -29.5 -5.238 1 96.19 116 ARG B O 1
ATOM 3458 N N . LEU B 1 117 ? 11.852 -30.875 -3.805 1 97.19 117 LEU B N 1
ATOM 3459 C CA . LEU B 1 117 ? 12.516 -29.797 -3.072 1 97.19 117 LEU B CA 1
ATOM 3460 C C . LEU B 1 117 ? 13.477 -29.031 -3.977 1 97.19 117 LEU B C 1
ATOM 3462 O O . LEU B 1 117 ? 13.438 -27.812 -4.039 1 97.19 117 LEU B O 1
ATOM 3466 N N . GLU B 1 118 ? 14.273 -29.734 -4.672 1 97.38 118 GLU B N 1
ATOM 3467 C CA . GLU B 1 118 ? 15.258 -29.109 -5.539 1 97.38 118 GLU B CA 1
ATOM 3468 C C . GLU B 1 118 ? 14.594 -28.266 -6.629 1 97.38 118 GLU B C 1
ATOM 3470 O O . GLU B 1 118 ? 15.039 -27.172 -6.934 1 97.38 118 GLU B O 1
ATOM 3475 N N . ALA B 1 119 ? 13.562 -28.812 -7.164 1 96.62 119 ALA B N 1
ATOM 3476 C CA . ALA B 1 119 ? 12.82 -28.094 -8.195 1 96.62 119 ALA B CA 1
ATOM 3477 C C . ALA B 1 119 ? 12.258 -26.781 -7.652 1 96.62 119 ALA B C 1
ATOM 3479 O O . ALA B 1 119 ? 12.375 -25.734 -8.297 1 96.62 119 ALA B O 1
ATOM 3480 N N . LEU B 1 120 ? 11.695 -26.812 -6.504 1 96.88 120 LEU B N 1
ATOM 3481 C CA . LEU B 1 120 ? 11.086 -25.625 -5.906 1 96.88 120 LEU B CA 1
ATOM 3482 C C . LEU B 1 120 ? 12.148 -24.594 -5.527 1 96.88 120 LEU B C 1
ATOM 3484 O O . LEU B 1 120 ? 11.953 -23.391 -5.711 1 96.88 120 LEU B O 1
ATOM 3488 N N . LEU B 1 121 ? 13.266 -25.109 -5 1 97.69 121 LEU B N 1
ATOM 3489 C CA . LEU B 1 121 ? 14.359 -24.188 -4.672 1 97.69 121 LEU B CA 1
ATOM 3490 C C . LEU B 1 121 ? 14.844 -23.453 -5.914 1 97.69 121 LEU B C 1
ATOM 3492 O O . LEU B 1 121 ? 15.133 -22.25 -5.855 1 97.69 121 LEU B O 1
ATOM 3496 N N . GLN B 1 122 ? 14.867 -24.141 -6.957 1 95.81 122 GLN B N 1
ATOM 3497 C CA . GLN B 1 122 ? 15.305 -23.547 -8.211 1 95.81 122 GLN B CA 1
ATOM 3498 C C . GLN B 1 122 ? 14.281 -22.547 -8.734 1 95.81 122 GLN B C 1
ATOM 3500 O O . GLN B 1 122 ? 14.633 -21.406 -9.078 1 95.81 122 GLN B O 1
ATOM 3505 N N . VAL B 1 123 ? 13.086 -22.922 -8.797 1 94.38 123 VAL B N 1
ATOM 3506 C CA . VAL B 1 123 ? 12.008 -22.109 -9.352 1 94.38 123 VAL B CA 1
ATOM 3507 C C . VAL B 1 123 ? 11.891 -20.812 -8.562 1 94.38 123 VAL B C 1
ATOM 3509 O O . VAL B 1 123 ? 11.688 -19.734 -9.141 1 94.38 123 VAL B O 1
ATOM 3512 N N . PHE B 1 124 ? 12.109 -20.859 -7.219 1 95.19 124 PHE B N 1
ATOM 3513 C CA . PHE B 1 124 ? 11.914 -19.688 -6.367 1 95.19 124 PHE B CA 1
ATOM 3514 C C . PHE B 1 124 ? 13.242 -19 -6.094 1 95.19 124 PHE B C 1
ATOM 3516 O O . PHE B 1 124 ? 13.289 -18.031 -5.336 1 95.19 124 PHE B O 1
ATOM 3523 N N . GLY B 1 125 ? 14.305 -19.438 -6.66 1 93.31 125 GLY B N 1
ATOM 3524 C CA . GLY B 1 125 ? 15.609 -18.828 -6.48 1 93.31 125 GLY B CA 1
ATOM 3525 C C . GLY B 1 125 ? 16.125 -18.906 -5.055 1 93.31 125 GLY B C 1
ATOM 3526 O O . GLY B 1 125 ? 16.641 -17.922 -4.523 1 93.31 125 GLY B O 1
ATOM 3527 N N . LEU B 1 126 ? 15.93 -20.047 -4.453 1 96.69 126 LEU B N 1
ATOM 3528 C CA . LEU B 1 126 ? 16.266 -20.203 -3.039 1 96.69 126 LEU B CA 1
ATOM 3529 C C . LEU B 1 126 ? 17.391 -21.219 -2.852 1 96.69 126 LEU B C 1
ATOM 3531 O O . LEU B 1 126 ? 17.656 -21.641 -1.727 1 96.69 126 LEU B O 1
ATOM 3535 N N . VAL B 1 127 ? 18.047 -21.594 -3.943 1 97.31 127 VAL B N 1
ATOM 3536 C CA . VAL B 1 127 ? 19.062 -22.641 -3.898 1 97.31 127 VAL B CA 1
ATOM 3537 C C . VAL B 1 127 ? 20.172 -22.25 -2.926 1 97.31 127 VAL B C 1
ATOM 3539 O O . VAL B 1 127 ? 20.562 -23.031 -2.059 1 97.31 127 VAL B O 1
ATOM 3542 N N . GLU B 1 128 ? 20.609 -21.016 -2.961 1 96.69 128 GLU B N 1
ATOM 3543 C CA . GLU B 1 128 ? 21.719 -20.547 -2.127 1 96.69 128 GLU B CA 1
ATOM 3544 C C . GLU B 1 128 ? 21.266 -20.359 -0.682 1 96.69 128 GLU B C 1
ATOM 3546 O O . GLU B 1 128 ? 22.094 -20.203 0.217 1 96.69 128 GLU B O 1
ATOM 3551 N N . LYS B 1 129 ? 20.016 -20.391 -0.454 1 97.5 129 LYS B N 1
ATOM 3552 C CA . LYS B 1 129 ? 19.469 -20.125 0.878 1 97.5 129 LYS B CA 1
ATOM 3553 C C . LYS B 1 129 ? 18.906 -21.406 1.499 1 97.5 129 LYS B C 1
ATOM 3555 O O . LYS B 1 129 ? 18.266 -21.359 2.547 1 97.5 129 LYS B O 1
ATOM 3560 N N . ARG B 1 130 ? 19.203 -22.469 0.915 1 97.5 130 ARG B N 1
ATOM 3561 C CA . ARG B 1 130 ? 18.625 -23.75 1.283 1 97.5 130 ARG B CA 1
ATOM 3562 C C . ARG B 1 130 ? 18.828 -24.031 2.77 1 97.5 130 ARG B C 1
ATOM 3564 O O . ARG B 1 130 ? 17.938 -24.578 3.424 1 97.5 130 ARG B O 1
ATOM 3571 N N . ASP B 1 131 ? 19.953 -23.562 3.342 1 97.94 131 ASP B N 1
ATOM 3572 C CA . ASP B 1 131 ? 20.297 -23.891 4.719 1 97.94 131 ASP B CA 1
ATOM 3573 C C . ASP B 1 131 ? 20.078 -22.703 5.648 1 97.94 131 ASP B C 1
ATOM 3575 O O . ASP B 1 131 ? 20.453 -22.75 6.824 1 97.94 131 ASP B O 1
ATOM 3579 N N . SER B 1 132 ? 19.5 -21.734 5.141 1 97.94 132 SER B N 1
ATOM 3580 C CA . SER B 1 132 ? 19.219 -20.547 5.949 1 97.94 132 SER B CA 1
ATOM 3581 C C . SER B 1 132 ? 17.953 -20.75 6.785 1 97.94 132 SER B C 1
ATOM 3583 O O . SER B 1 132 ? 17.062 -21.5 6.402 1 97.94 132 SER B O 1
ATOM 3585 N N . TYR B 1 133 ? 18 -20.062 7.895 1 97.56 133 TYR B N 1
ATOM 3586 C CA . TYR B 1 133 ? 16.797 -20.016 8.734 1 97.56 133 TYR B CA 1
ATOM 3587 C C . TYR B 1 133 ? 15.953 -18.797 8.383 1 97.56 133 TYR B C 1
ATOM 3589 O O . TYR B 1 133 ? 16.453 -17.812 7.852 1 97.56 133 TYR B O 1
ATOM 3597 N N . PRO B 1 134 ? 14.625 -18.844 8.68 1 96.12 134 PRO B N 1
ATOM 3598 C CA . PRO B 1 134 ? 13.727 -17.75 8.344 1 96.12 134 PRO B CA 1
ATOM 3599 C C . PRO B 1 134 ? 14.234 -16.391 8.852 1 96.12 134 PRO B C 1
ATOM 3601 O O . PRO B 1 134 ? 14.141 -15.391 8.148 1 96.12 134 PRO B O 1
ATOM 3604 N N . ARG B 1 135 ? 14.852 -16.328 9.945 1 93.31 135 ARG B N 1
ATOM 3605 C CA . ARG B 1 135 ? 15.336 -15.086 10.531 1 93.31 135 ARG B CA 1
ATOM 3606 C C . ARG B 1 135 ? 16.453 -14.477 9.688 1 93.31 135 ARG B C 1
ATOM 3608 O O . ARG B 1 135 ? 16.75 -13.289 9.82 1 93.31 135 ARG B O 1
ATOM 3615 N N . GLN B 1 136 ? 17.047 -15.273 8.891 1 94.62 136 GLN B N 1
ATOM 3616 C CA . GLN B 1 136 ? 18.172 -14.844 8.07 1 94.62 136 GLN B CA 1
ATOM 3617 C C . GLN B 1 136 ? 17.719 -14.414 6.684 1 94.62 136 GLN B C 1
ATOM 3619 O O . GLN B 1 136 ? 18.531 -14.039 5.84 1 94.62 136 GLN B O 1
ATOM 3624 N N . LEU B 1 137 ? 16.453 -14.484 6.461 1 93.94 137 LEU B N 1
ATOM 3625 C CA . LEU B 1 137 ? 15.875 -14.172 5.156 1 93.94 137 LEU B CA 1
ATOM 3626 C C . LEU B 1 137 ? 15.203 -12.805 5.172 1 93.94 137 LEU B C 1
ATOM 3628 O O . LEU B 1 137 ? 14.742 -12.352 6.219 1 93.94 137 LEU B O 1
ATOM 3632 N N . SER B 1 138 ? 15.195 -12.133 3.98 1 88.31 138 SER B N 1
ATOM 3633 C CA . SER B 1 138 ? 14.344 -10.961 3.83 1 88.31 138 SER B CA 1
ATOM 3634 C C . SER B 1 138 ? 12.867 -11.344 3.867 1 88.31 138 SER B C 1
ATOM 3636 O O . SER B 1 138 ? 12.523 -12.516 3.734 1 88.31 138 SER B O 1
ATOM 3638 N N . GLY B 1 139 ? 12.016 -10.391 4.109 1 89.12 139 GLY B N 1
ATOM 3639 C CA . GLY B 1 139 ? 10.578 -10.641 4.098 1 89.12 139 GLY B CA 1
ATOM 3640 C C . GLY B 1 139 ? 10.102 -11.297 2.818 1 89.12 139 GLY B C 1
ATOM 3641 O O . GLY B 1 139 ? 9.312 -12.242 2.859 1 89.12 139 GLY B O 1
ATOM 3642 N N . GLY B 1 140 ? 10.609 -10.773 1.72 1 91.5 140 GLY B N 1
ATOM 3643 C CA . GLY B 1 140 ? 10.258 -11.359 0.435 1 91.5 140 GLY B CA 1
ATOM 3644 C C . GLY B 1 140 ? 10.703 -12.797 0.291 1 91.5 140 GLY B C 1
ATOM 3645 O O . GLY B 1 140 ? 9.977 -13.633 -0.254 1 91.5 140 GLY B O 1
ATOM 3646 N N . GLN B 1 141 ? 11.859 -13.086 0.798 1 93.69 141 GLN B N 1
ATOM 3647 C CA . GLN B 1 141 ? 12.367 -14.453 0.762 1 93.69 141 GLN B CA 1
ATOM 3648 C C . GLN B 1 141 ? 11.539 -15.375 1.649 1 93.69 141 GLN B C 1
ATOM 3650 O O . GLN B 1 141 ? 11.25 -16.516 1.273 1 93.69 141 GLN B O 1
ATOM 3655 N N . GLN B 1 142 ? 11.164 -14.859 2.742 1 95.5 142 GLN B N 1
ATOM 3656 C CA . GLN B 1 142 ? 10.305 -15.641 3.627 1 95.5 142 GLN B CA 1
ATOM 3657 C C . GLN B 1 142 ? 8.992 -16 2.941 1 95.5 142 GLN B C 1
ATOM 3659 O O . GLN B 1 142 ? 8.516 -17.141 3.053 1 95.5 142 GLN B O 1
ATOM 3664 N N . GLN B 1 143 ? 8.453 -15.055 2.262 1 95.12 143 GLN B N 1
ATOM 3665 C CA . GLN B 1 143 ? 7.203 -15.297 1.548 1 95.12 143 GLN B CA 1
ATOM 3666 C C . GLN B 1 143 ? 7.383 -16.344 0.458 1 95.12 143 GLN B C 1
ATOM 3668 O O . GLN B 1 143 ? 6.512 -17.203 0.261 1 95.12 143 GLN B O 1
ATOM 3673 N N . LYS B 1 144 ? 8.5 -16.25 -0.223 1 95.88 144 LYS B N 1
ATOM 3674 C CA . LYS B 1 144 ? 8.805 -17.25 -1.244 1 95.88 144 LYS B CA 1
ATOM 3675 C C . LYS B 1 144 ? 8.867 -18.641 -0.642 1 95.88 144 LYS B C 1
ATOM 3677 O O . LYS B 1 144 ? 8.328 -19.594 -1.216 1 95.88 144 LYS B O 1
ATOM 3682 N N . VAL B 1 145 ? 9.469 -18.734 0.507 1 97.5 145 VAL B N 1
ATOM 3683 C CA . VAL B 1 145 ? 9.578 -20.016 1.187 1 97.5 145 VAL B CA 1
ATOM 3684 C C . VAL B 1 145 ? 8.188 -20.531 1.547 1 97.5 145 VAL B C 1
ATOM 3686 O O . VAL B 1 145 ? 7.875 -21.703 1.329 1 97.5 145 VAL B O 1
ATOM 3689 N N . ALA B 1 146 ? 7.387 -19.641 2.049 1 97.12 146 ALA B N 1
ATOM 3690 C CA . ALA B 1 146 ? 6.035 -20.016 2.455 1 97.12 146 ALA B CA 1
ATOM 3691 C C . ALA B 1 146 ? 5.227 -20.531 1.265 1 97.12 146 ALA B C 1
ATOM 3693 O O . ALA B 1 146 ? 4.531 -21.547 1.367 1 97.12 146 ALA B O 1
ATOM 3694 N N . ILE B 1 147 ? 5.32 -19.891 0.178 1 96.81 147 ILE B N 1
ATOM 3695 C CA . ILE B 1 147 ? 4.574 -20.266 -1.019 1 96.81 147 ILE B CA 1
ATOM 3696 C C . ILE B 1 147 ? 5.141 -21.547 -1.601 1 96.81 147 ILE B C 1
ATOM 3698 O O . ILE B 1 147 ? 4.391 -22.438 -2.004 1 96.81 147 ILE B O 1
ATOM 3702 N N . ALA B 1 148 ? 6.461 -21.641 -1.602 1 97.06 148 ALA B N 1
ATOM 3703 C CA . ALA B 1 148 ? 7.098 -22.875 -2.059 1 97.06 148 ALA B CA 1
ATOM 3704 C C . ALA B 1 148 ? 6.645 -24.062 -1.222 1 97.06 148 ALA B C 1
ATOM 3706 O O . ALA B 1 148 ? 6.359 -25.141 -1.76 1 97.06 148 ALA B O 1
ATOM 3707 N N . ARG B 1 149 ? 6.629 -23.875 0.031 1 96.94 149 ARG B N 1
ATOM 3708 C CA . ARG B 1 149 ? 6.164 -24.922 0.93 1 96.94 149 ARG B CA 1
ATOM 3709 C C . ARG B 1 149 ? 4.742 -25.359 0.581 1 96.94 149 ARG B C 1
ATOM 3711 O O . ARG B 1 149 ? 4.453 -26.547 0.488 1 96.94 149 ARG B O 1
ATOM 3718 N N . ALA B 1 150 ? 3.93 -24.391 0.366 1 95.5 150 ALA B N 1
ATOM 3719 C CA . ALA B 1 150 ? 2.545 -24.688 0.008 1 95.5 150 ALA B CA 1
ATOM 3720 C C . ALA B 1 150 ? 2.469 -25.438 -1.312 1 95.5 150 ALA B C 1
ATOM 3722 O O . ALA B 1 150 ? 1.625 -26.328 -1.477 1 95.5 150 ALA B O 1
ATOM 3723 N N . LEU B 1 151 ? 3.361 -25.172 -2.211 1 95.94 151 LEU B N 1
ATOM 3724 C CA . LEU B 1 151 ? 3.334 -25.766 -3.547 1 95.94 151 LEU B CA 1
ATOM 3725 C C . LEU B 1 151 ? 4.016 -27.125 -3.557 1 95.94 151 LEU B C 1
ATOM 3727 O O . LEU B 1 151 ? 3.953 -27.844 -4.555 1 95.94 151 LEU B O 1
ATOM 3731 N N . SER B 1 152 ? 4.645 -27.422 -2.445 1 95.31 152 SER B N 1
ATOM 3732 C CA . SER B 1 152 ? 5.379 -28.672 -2.393 1 95.31 152 SER B CA 1
ATOM 3733 C C . SER B 1 152 ? 4.449 -29.875 -2.609 1 95.31 152 SER B C 1
ATOM 3735 O O . SER B 1 152 ? 4.848 -30.875 -3.201 1 95.31 152 SER B O 1
ATOM 3737 N N . LEU B 1 153 ? 3.236 -29.688 -2.211 1 91.94 153 LEU B N 1
ATOM 3738 C CA . LEU B 1 153 ? 2.281 -30.797 -2.307 1 91.94 153 LEU B CA 1
ATOM 3739 C C . LEU B 1 153 ? 1.556 -30.766 -3.646 1 91.94 153 LEU B C 1
ATOM 3741 O O . LEU B 1 153 ? 0.616 -31.531 -3.863 1 91.94 153 LEU B O 1
ATOM 3745 N N . GLU B 1 154 ? 1.949 -29.766 -4.465 1 91.5 154 GLU B N 1
ATOM 3746 C CA . GLU B 1 154 ? 1.354 -29.625 -5.789 1 91.5 154 GLU B CA 1
ATOM 3747 C C . GLU B 1 154 ? -0.156 -29.438 -5.699 1 91.5 154 GLU B C 1
ATOM 3749 O O . GLU B 1 154 ? -0.92 -30.172 -6.332 1 91.5 154 GLU B O 1
ATOM 3754 N N . PRO B 1 155 ? -0.535 -28.5 -5.035 1 93.12 155 PRO B N 1
ATOM 3755 C CA . PRO B 1 155 ? -1.969 -28.25 -4.855 1 93.12 155 PRO B CA 1
ATOM 3756 C C . PRO B 1 155 ? -2.666 -27.859 -6.16 1 93.12 155 PRO B C 1
ATOM 3758 O O . PRO B 1 155 ? -2.016 -27.375 -7.09 1 93.12 155 PRO B O 1
ATOM 3761 N N . GLN B 1 156 ? -4.004 -28.141 -6.152 1 92.06 156 GLN B N 1
ATOM 3762 C CA . GLN B 1 156 ? -4.828 -27.688 -7.266 1 92.06 156 GLN B CA 1
ATOM 3763 C C . GLN B 1 156 ? -5.133 -26.203 -7.156 1 92.06 156 GLN B C 1
ATOM 3765 O O . GLN B 1 156 ? -5.219 -25.5 -8.172 1 92.06 156 GLN B O 1
ATOM 3770 N N . VAL B 1 157 ? -5.305 -25.781 -5.945 1 95.88 157 VAL B N 1
ATOM 3771 C CA . VAL B 1 157 ? -5.625 -24.375 -5.703 1 95.88 157 VAL B CA 1
ATOM 3772 C C . VAL B 1 157 ? -4.746 -23.828 -4.582 1 95.88 157 VAL B C 1
ATOM 3774 O O . VAL B 1 157 ? -4.598 -24.469 -3.535 1 95.88 157 VAL B O 1
ATOM 3777 N N . LEU B 1 158 ? -4.152 -22.703 -4.84 1 96.75 158 LEU B N 1
ATOM 3778 C CA . LEU B 1 158 ? -3.363 -22 -3.84 1 96.75 158 LEU B CA 1
ATOM 3779 C C . LEU B 1 158 ? -4.133 -20.797 -3.297 1 96.75 158 LEU B C 1
ATOM 3781 O O . LEU B 1 158 ? -4.598 -19.953 -4.066 1 96.75 158 LEU B O 1
ATOM 3785 N N . LEU B 1 159 ? -4.344 -20.766 -1.989 1 97.06 159 LEU B N 1
ATOM 3786 C CA . LEU B 1 159 ? -5.031 -19.672 -1.301 1 97.06 159 LEU B CA 1
ATOM 3787 C C . LEU B 1 159 ? -4.039 -18.797 -0.541 1 97.06 159 LEU B C 1
ATOM 3789 O O . LEU B 1 159 ? -3.238 -19.297 0.248 1 97.06 159 LEU B O 1
ATOM 3793 N N . LEU B 1 160 ? -4.086 -17.516 -0.83 1 96.94 160 LEU B N 1
ATOM 3794 C CA . LEU B 1 160 ? -3.178 -16.562 -0.195 1 96.94 160 LEU B CA 1
ATOM 3795 C C . LEU B 1 160 ? -3.951 -15.531 0.617 1 96.94 160 LEU B C 1
ATOM 3797 O O . LEU B 1 160 ? -4.77 -14.797 0.069 1 96.94 160 LEU B O 1
ATOM 3801 N N . ASP B 1 161 ? -3.689 -15.469 1.88 1 95.5 161 ASP B N 1
ATOM 3802 C CA . ASP B 1 161 ? -4.367 -14.531 2.764 1 95.5 161 ASP B CA 1
ATOM 3803 C C . ASP B 1 161 ? -3.465 -13.352 3.107 1 95.5 161 ASP B C 1
ATOM 3805 O O . ASP B 1 161 ? -2.672 -13.422 4.051 1 95.5 161 ASP B O 1
ATOM 3809 N N . GLU B 1 162 ? -3.602 -12.258 2.361 1 93.5 162 GLU B N 1
ATOM 3810 C CA . GLU B 1 162 ? -2.834 -11.023 2.514 1 93.5 162 GLU B CA 1
ATOM 3811 C C . GLU B 1 162 ? -1.336 -11.312 2.561 1 93.5 162 GLU B C 1
ATOM 3813 O O . GLU B 1 162 ? -0.639 -10.844 3.463 1 93.5 162 GLU B O 1
ATOM 3818 N N . PRO B 1 163 ? -0.836 -11.93 1.549 1 93.25 163 PRO B N 1
ATOM 3819 C CA . PRO B 1 163 ? 0.524 -12.469 1.594 1 93.25 163 PRO B CA 1
ATOM 3820 C C . PRO B 1 163 ? 1.594 -11.375 1.594 1 93.25 163 PRO B C 1
ATOM 3822 O O . PRO B 1 163 ? 2.723 -11.617 2.033 1 93.25 163 PRO B O 1
ATOM 3825 N N . PHE B 1 164 ? 1.237 -10.195 1.224 1 91.88 164 PHE B N 1
ATOM 3826 C CA . PHE B 1 164 ? 2.291 -9.203 1.012 1 91.88 164 PHE B CA 1
ATOM 3827 C C . PHE B 1 164 ? 2.107 -8.008 1.939 1 91.88 164 PHE B C 1
ATOM 3829 O O . PHE B 1 164 ? 2.754 -6.977 1.76 1 91.88 164 PHE B O 1
ATOM 3836 N N . SER B 1 165 ? 1.296 -8.164 2.906 1 85.88 165 SER B N 1
ATOM 3837 C CA . SER B 1 165 ? 0.928 -7.047 3.775 1 85.88 165 SER B CA 1
ATOM 3838 C C . SER B 1 165 ? 2.1 -6.621 4.652 1 85.88 165 SER B C 1
ATOM 3840 O O . SER B 1 165 ? 2.166 -5.469 5.09 1 85.88 165 SER B O 1
ATOM 3842 N N . SER B 1 166 ? 3.049 -7.52 4.887 1 83.81 166 SER B N 1
ATOM 3843 C CA . SER B 1 166 ? 4.148 -7.223 5.797 1 83.81 166 SER B CA 1
ATOM 3844 C C . SER B 1 166 ? 5.379 -6.73 5.039 1 83.81 166 SER B C 1
ATOM 3846 O O . SER B 1 166 ? 6.387 -6.375 5.648 1 83.81 166 SER B O 1
ATOM 3848 N N . LEU B 1 167 ? 5.289 -6.703 3.787 1 89.12 167 LEU B N 1
ATOM 3849 C CA . LEU B 1 167 ? 6.438 -6.344 2.963 1 89.12 167 LEU B CA 1
ATOM 3850 C C . LEU B 1 167 ? 6.426 -4.855 2.633 1 89.12 167 LEU B C 1
ATOM 3852 O O . LEU B 1 167 ? 5.359 -4.258 2.482 1 89.12 167 LEU B O 1
ATOM 3856 N N . ASP B 1 168 ? 7.645 -4.277 2.561 1 87.06 168 ASP B N 1
ATOM 3857 C CA . ASP B 1 168 ? 7.73 -2.891 2.111 1 87.06 168 ASP B CA 1
ATOM 3858 C C . ASP B 1 168 ? 7.602 -2.797 0.592 1 87.06 168 ASP B C 1
ATOM 3860 O O . ASP B 1 168 ? 7.602 -3.816 -0.101 1 87.06 168 ASP B O 1
ATOM 3864 N N . SER B 1 169 ? 7.484 -1.64 0.135 1 83.31 169 SER B N 1
ATOM 3865 C CA . SER B 1 169 ? 7.18 -1.389 -1.271 1 83.31 169 SER B CA 1
ATOM 3866 C C . SER B 1 169 ? 8.266 -1.955 -2.18 1 83.31 169 SER B C 1
ATOM 3868 O O . SER B 1 169 ? 7.969 -2.52 -3.234 1 83.31 169 SER B O 1
ATOM 3870 N N . LEU B 1 170 ? 9.477 -1.831 -1.774 1 84.06 170 LEU B N 1
ATOM 3871 C CA . LEU B 1 170 ? 10.586 -2.295 -2.6 1 84.06 170 LEU B CA 1
ATOM 3872 C C . LEU B 1 170 ? 10.609 -3.816 -2.682 1 84.06 170 LEU B C 1
ATOM 3874 O O . LEU B 1 170 ? 10.773 -4.383 -3.764 1 84.06 170 LEU B O 1
ATOM 3878 N N . GLN B 1 171 ? 10.391 -4.434 -1.593 1 86.06 171 GLN B N 1
ATOM 3879 C CA . GLN B 1 171 ? 10.367 -5.895 -1.542 1 86.06 171 GLN B CA 1
ATOM 3880 C C . GLN B 1 171 ? 9.172 -6.449 -2.311 1 86.06 171 GLN B C 1
ATOM 3882 O O . GLN B 1 171 ? 9.297 -7.445 -3.027 1 86.06 171 GLN B O 1
ATOM 3887 N N . LYS B 1 172 ? 8.062 -5.816 -2.289 1 88.69 172 LYS B N 1
ATOM 3888 C CA . LYS B 1 172 ? 6.812 -6.289 -2.873 1 88.69 172 LYS B CA 1
ATOM 3889 C C . LYS B 1 172 ? 6.895 -6.328 -4.395 1 88.69 172 LYS B C 1
ATOM 3891 O O . LYS B 1 172 ? 6.531 -7.328 -5.016 1 88.69 172 LYS B O 1
ATOM 3896 N N . ARG B 1 173 ? 7.289 -5.301 -4.961 1 80.56 173 ARG B N 1
ATOM 3897 C CA . ARG B 1 173 ? 7.242 -5.184 -6.414 1 80.56 173 ARG B CA 1
ATOM 3898 C C . ARG B 1 173 ? 8.047 -6.293 -7.082 1 80.56 173 ARG B C 1
ATOM 3900 O O . ARG B 1 173 ? 7.539 -7.004 -7.949 1 80.56 173 ARG B O 1
ATOM 3907 N N . GLY B 1 174 ? 9.32 -6.488 -6.633 1 82.06 174 GLY B N 1
ATOM 3908 C CA . GLY B 1 174 ? 10.125 -7.547 -7.211 1 82.06 174 GLY B CA 1
ATOM 3909 C C . GLY B 1 174 ? 9.539 -8.93 -7 1 82.06 174 GLY B C 1
ATOM 3910 O O . GLY B 1 174 ? 9.523 -9.75 -7.918 1 82.06 174 GLY B O 1
ATOM 3911 N N . LEU B 1 175 ? 8.969 -9.078 -5.91 1 91.25 175 LEU B N 1
ATOM 3912 C CA . LEU B 1 175 ? 8.422 -10.383 -5.551 1 91.25 175 LEU B CA 1
ATOM 3913 C C . LEU B 1 175 ? 7.172 -10.688 -6.367 1 91.25 175 LEU B C 1
ATOM 3915 O O . LEU B 1 175 ? 7.016 -11.805 -6.875 1 91.25 175 LEU B O 1
ATOM 3919 N N . LEU B 1 176 ? 6.293 -9.719 -6.543 1 92.69 176 LEU B N 1
ATOM 3920 C CA . LEU B 1 176 ? 5.027 -9.93 -7.238 1 92.69 176 LEU B CA 1
ATOM 3921 C C . LEU B 1 176 ? 5.258 -10.258 -8.711 1 92.69 176 LEU B C 1
ATOM 3923 O O . LEU B 1 176 ? 4.594 -11.141 -9.266 1 92.69 176 LEU B O 1
ATOM 3927 N N . ASP B 1 177 ? 6.176 -9.609 -9.273 1 88.75 177 ASP B N 1
ATOM 3928 C CA . ASP B 1 177 ? 6.527 -9.906 -10.656 1 88.75 177 ASP B CA 1
ATOM 3929 C C . ASP B 1 177 ? 7.043 -11.336 -10.805 1 88.75 177 ASP B C 1
ATOM 3931 O O . ASP B 1 177 ? 6.621 -12.062 -11.703 1 88.75 177 ASP B O 1
ATOM 3935 N N . GLU B 1 178 ? 7.867 -11.609 -9.93 1 90.62 178 GLU B N 1
ATOM 3936 C CA . GLU B 1 178 ? 8.438 -12.953 -9.945 1 90.62 178 GLU B CA 1
ATOM 3937 C C . GLU B 1 178 ? 7.359 -14.016 -9.742 1 90.62 178 GLU B C 1
ATOM 3939 O O . GLU B 1 178 ? 7.305 -15.008 -10.477 1 90.62 178 GLU B O 1
ATOM 3944 N N . LEU B 1 179 ? 6.543 -13.812 -8.812 1 95.06 179 LEU B N 1
ATOM 3945 C CA . LEU B 1 179 ? 5.492 -14.773 -8.5 1 95.06 179 LEU B CA 1
ATOM 3946 C C . LEU B 1 179 ? 4.52 -14.914 -9.664 1 95.06 179 LEU B C 1
ATOM 3948 O O . LEU B 1 179 ? 4.051 -16.016 -9.953 1 95.06 179 LEU B O 1
ATOM 3952 N N . ASN B 1 180 ? 4.207 -13.844 -10.273 1 93.69 180 ASN B N 1
ATOM 3953 C CA . ASN B 1 180 ? 3.301 -13.906 -11.422 1 93.69 180 ASN B CA 1
ATOM 3954 C C . ASN B 1 180 ? 3.844 -14.82 -12.516 1 93.69 180 ASN B C 1
ATOM 3956 O O . ASN B 1 180 ? 3.109 -15.633 -13.07 1 93.69 180 ASN B O 1
ATOM 3960 N N . LEU B 1 181 ? 5.102 -14.711 -12.781 1 91.5 181 LEU B N 1
ATOM 3961 C CA . LEU B 1 181 ? 5.73 -15.547 -13.797 1 91.5 181 LEU B CA 1
ATOM 3962 C C . LEU B 1 181 ? 5.723 -17.016 -13.375 1 91.5 181 LEU B C 1
ATOM 3964 O O . LEU B 1 181 ? 5.426 -17.891 -14.188 1 91.5 181 LEU B O 1
ATOM 3968 N N . ILE B 1 182 ? 5.984 -17.203 -12.109 1 93.19 182 ILE B N 1
ATOM 3969 C CA . ILE B 1 182 ? 6.016 -18.562 -11.578 1 93.19 182 ILE B CA 1
ATOM 3970 C C . ILE B 1 182 ? 4.625 -19.188 -11.68 1 93.19 182 ILE B C 1
ATOM 3972 O O . ILE B 1 182 ? 4.473 -20.312 -12.164 1 93.19 182 ILE B O 1
ATOM 3976 N N . PHE B 1 183 ? 3.613 -18.5 -11.273 1 94.56 183 PHE B N 1
ATOM 3977 C CA . PHE B 1 183 ? 2.244 -19 -11.281 1 94.56 183 PHE B CA 1
ATOM 3978 C C . PHE B 1 183 ? 1.777 -19.281 -12.703 1 94.56 183 PHE B C 1
ATOM 3980 O O . PHE B 1 183 ? 1.079 -20.266 -12.953 1 94.56 183 PHE B O 1
ATOM 3987 N N . LYS B 1 184 ? 2.158 -18.438 -13.562 1 91.25 184 LYS B N 1
ATOM 3988 C CA . LYS B 1 184 ? 1.802 -18.625 -14.961 1 91.25 184 LYS B CA 1
ATOM 3989 C C . LYS B 1 184 ? 2.459 -19.875 -15.539 1 91.25 184 LYS B C 1
ATOM 3991 O O . LYS B 1 184 ? 1.799 -20.688 -16.188 1 91.25 184 LYS B O 1
ATOM 3996 N N . GLU B 1 185 ? 3.713 -19.969 -15.242 1 88.75 185 GLU B N 1
ATOM 3997 C CA . GLU B 1 185 ? 4.469 -21.109 -15.75 1 88.75 185 GLU B CA 1
ATOM 3998 C C . GLU B 1 185 ? 3.916 -22.422 -15.203 1 88.75 185 GLU B C 1
ATOM 4000 O O . GLU B 1 185 ? 3.787 -23.406 -15.945 1 88.75 185 GLU B O 1
ATOM 4005 N N . LEU B 1 186 ? 3.51 -22.438 -13.961 1 91.06 186 LEU B N 1
ATOM 4006 C CA . LEU B 1 186 ? 3.049 -23.656 -13.305 1 91.06 186 LEU B CA 1
ATOM 4007 C C . LEU B 1 186 ? 1.559 -23.859 -13.539 1 91.06 186 LEU B C 1
ATOM 4009 O O . LEU B 1 186 ? 1.012 -24.906 -13.172 1 91.06 186 LEU B O 1
ATOM 4013 N N . GLU B 1 187 ? 0.892 -22.844 -14.125 1 91.88 187 GLU B N 1
ATOM 4014 C CA . GLU B 1 187 ? -0.542 -22.906 -14.391 1 91.88 187 GLU B CA 1
ATOM 4015 C C . GLU B 1 187 ? -1.33 -23.203 -13.125 1 91.88 187 GLU B C 1
ATOM 4017 O O . GLU B 1 187 ? -2.201 -24.078 -13.117 1 91.88 187 GLU B O 1
ATOM 4022 N N . ILE B 1 188 ? -0.944 -22.547 -12.133 1 92.5 188 ILE B N 1
ATOM 4023 C CA . ILE B 1 188 ? -1.569 -22.766 -10.836 1 92.5 188 ILE B CA 1
ATOM 4024 C C . ILE B 1 188 ? -2.814 -21.906 -10.711 1 92.5 188 ILE B C 1
ATOM 4026 O O . ILE B 1 188 ? -2.836 -20.766 -11.188 1 92.5 188 ILE B O 1
ATOM 4030 N N . THR B 1 189 ? -3.877 -22.5 -10.109 1 96.31 189 THR B N 1
ATOM 4031 C CA . THR B 1 189 ? -5.047 -21.719 -9.727 1 96.31 189 THR B CA 1
ATOM 4032 C C . THR B 1 189 ? -4.801 -20.984 -8.398 1 96.31 189 THR B C 1
ATOM 4034 O O . THR B 1 189 ? -4.441 -21.609 -7.402 1 96.31 189 THR B O 1
ATOM 4037 N N . VAL B 1 190 ? -4.949 -19.672 -8.406 1 97.44 190 VAL B N 1
ATOM 4038 C CA . VAL B 1 190 ? -4.605 -18.891 -7.227 1 97.44 190 VAL B CA 1
ATOM 4039 C C . VAL B 1 190 ? -5.785 -18.016 -6.832 1 97.44 190 VAL B C 1
ATOM 4041 O O . VAL B 1 190 ? -6.434 -17.406 -7.688 1 97.44 190 VAL B O 1
ATOM 4044 N N . ILE B 1 191 ? -6.098 -18 -5.551 1 97.62 191 ILE B N 1
ATOM 4045 C CA . ILE B 1 191 ? -7.02 -17.031 -4.957 1 97.62 191 ILE B CA 1
ATOM 4046 C C . ILE B 1 191 ? -6.305 -16.234 -3.863 1 97.62 191 ILE B C 1
ATOM 4048 O O . ILE B 1 191 ? -5.84 -16.812 -2.875 1 97.62 191 ILE B O 1
ATOM 4052 N N . MET B 1 192 ? -6.234 -14.992 -4.082 1 97.56 192 MET B N 1
ATOM 4053 C CA . MET B 1 192 ? -5.574 -14.117 -3.117 1 97.56 192 MET B CA 1
ATOM 4054 C C . MET B 1 192 ? -6.562 -13.117 -2.52 1 97.56 192 MET B C 1
ATOM 4056 O O . MET B 1 192 ? -7.355 -12.508 -3.244 1 97.56 192 MET B O 1
ATOM 4060 N N . VAL B 1 193 ? -6.523 -13.039 -1.267 1 96.12 193 VAL B N 1
ATOM 4061 C CA . VAL B 1 193 ? -7.246 -11.969 -0.59 1 96.12 193 VAL B CA 1
ATOM 4062 C C . VAL B 1 193 ? -6.289 -10.82 -0.278 1 96.12 193 VAL B C 1
ATOM 4064 O O . VAL B 1 193 ? -5.172 -11.039 0.19 1 96.12 193 VAL B O 1
ATOM 4067 N N . THR B 1 194 ? -6.73 -9.633 -0.573 1 93.12 194 THR B N 1
ATOM 4068 C CA . THR B 1 194 ? -5.91 -8.461 -0.283 1 93.12 194 THR B CA 1
ATOM 4069 C C . THR B 1 194 ? -6.77 -7.203 -0.186 1 93.12 194 THR B C 1
ATOM 4071 O O . THR B 1 194 ? -7.871 -7.156 -0.74 1 93.12 194 THR B O 1
ATOM 4074 N N . HIS B 1 195 ? -6.309 -6.297 0.539 1 89.56 195 HIS B N 1
ATOM 4075 C CA . HIS B 1 195 ? -6.953 -4.988 0.553 1 89.56 195 HIS B CA 1
ATOM 4076 C C . HIS B 1 195 ? -6.227 -4.008 -0.361 1 89.56 195 HIS B C 1
ATOM 4078 O O . HIS B 1 195 ? -6.672 -2.869 -0.535 1 89.56 195 HIS B O 1
ATOM 4084 N N . ASP B 1 196 ? -5.195 -4.441 -0.993 1 89.5 196 ASP B N 1
ATOM 4085 C CA . ASP B 1 196 ? -4.383 -3.592 -1.858 1 89.5 196 ASP B CA 1
ATOM 4086 C C . ASP B 1 196 ? -4.672 -3.873 -3.332 1 89.5 196 ASP B C 1
ATOM 4088 O O . ASP B 1 196 ? -4.246 -4.898 -3.869 1 89.5 196 ASP B O 1
ATOM 4092 N N . ILE B 1 197 ? -5.238 -2.896 -3.965 1 91.88 197 ILE B N 1
ATOM 4093 C CA . ILE B 1 197 ? -5.641 -3.068 -5.355 1 91.88 197 ILE B CA 1
ATOM 4094 C C . ILE B 1 197 ? -4.402 -3.213 -6.238 1 91.88 197 ILE B C 1
ATOM 4096 O O . ILE B 1 197 ? -4.426 -3.938 -7.234 1 91.88 197 ILE B O 1
ATOM 4100 N N . GLN B 1 198 ? -3.334 -2.58 -5.883 1 90.44 198 GLN B N 1
ATOM 4101 C CA . GLN B 1 198 ? -2.129 -2.67 -6.703 1 90.44 198 GLN B CA 1
ATOM 4102 C C . GLN B 1 198 ? -1.579 -4.094 -6.719 1 90.44 198 GLN B C 1
ATOM 4104 O O . GLN B 1 198 ? -1.154 -4.586 -7.766 1 90.44 198 GLN B O 1
ATOM 4109 N N . ASP B 1 199 ? -1.604 -4.73 -5.555 1 93.44 199 ASP B N 1
ATOM 4110 C CA . ASP B 1 199 ? -1.188 -6.129 -5.496 1 93.44 199 ASP B CA 1
ATOM 4111 C C . ASP B 1 199 ? -2.061 -7 -6.395 1 93.44 199 ASP B C 1
ATOM 4113 O O . ASP B 1 199 ? -1.551 -7.852 -7.125 1 93.44 199 ASP B O 1
ATOM 4117 N N . ALA B 1 200 ? -3.322 -6.723 -6.309 1 95.38 200 ALA B N 1
ATOM 4118 C CA . ALA B 1 200 ? -4.285 -7.48 -7.102 1 95.38 200 ALA B CA 1
ATOM 4119 C C . ALA B 1 200 ? -4.02 -7.316 -8.594 1 95.38 200 ALA B C 1
ATOM 4121 O O . ALA B 1 200 ? -3.963 -8.297 -9.336 1 95.38 200 ALA B O 1
ATOM 4122 N N . LEU B 1 201 ? -3.744 -6.109 -8.992 1 94.81 201 LEU B N 1
ATOM 4123 C CA . LEU B 1 201 ? -3.545 -5.816 -10.406 1 94.81 201 LEU B CA 1
ATOM 4124 C C . LEU B 1 201 ? -2.256 -6.445 -10.914 1 94.81 201 LEU B C 1
ATOM 4126 O O . LEU B 1 201 ? -2.156 -6.801 -12.094 1 94.81 201 LEU B O 1
ATOM 4130 N N . LEU B 1 202 ? -1.354 -6.582 -10.031 1 93.69 202 LEU B N 1
ATOM 4131 C CA . LEU B 1 202 ? -0.048 -7.09 -10.438 1 93.69 202 LEU B CA 1
ATOM 4132 C C . LEU B 1 202 ? -0.059 -8.609 -10.523 1 93.69 202 LEU B C 1
ATOM 4134 O O . LEU B 1 202 ? 0.651 -9.195 -11.352 1 93.69 202 LEU B O 1
ATOM 4138 N N . LEU B 1 203 ? -0.906 -9.227 -9.75 1 94.88 203 LEU B N 1
ATOM 4139 C CA . LEU B 1 203 ? -0.767 -10.672 -9.625 1 94.88 203 LEU B CA 1
ATOM 4140 C C . LEU B 1 203 ? -1.923 -11.391 -10.312 1 94.88 203 LEU B C 1
ATOM 4142 O O . LEU B 1 203 ? -1.804 -12.57 -10.672 1 94.88 203 LEU B O 1
ATOM 4146 N N . THR B 1 204 ? -3.033 -10.688 -10.469 1 95 204 THR B N 1
ATOM 4147 C CA . THR B 1 204 ? -4.215 -11.406 -10.938 1 95 204 THR B CA 1
ATOM 4148 C C . THR B 1 204 ? -4.852 -10.688 -12.125 1 95 204 THR B C 1
ATOM 4150 O O . THR B 1 204 ? -4.602 -9.5 -12.344 1 95 204 THR B O 1
ATOM 4153 N N . GLU B 1 205 ? -5.672 -11.461 -12.828 1 94.06 205 GLU B N 1
ATOM 4154 C CA . GLU B 1 205 ? -6.414 -10.93 -13.969 1 94.06 205 GLU B CA 1
ATOM 4155 C C . GLU B 1 205 ? -7.895 -10.766 -13.633 1 94.06 205 GLU B C 1
ATOM 4157 O O . GLU B 1 205 ? -8.625 -10.062 -14.336 1 94.06 205 GLU B O 1
ATOM 4162 N N . ASN B 1 206 ? -8.258 -11.5 -12.641 1 96.94 206 ASN B N 1
ATOM 4163 C CA . ASN B 1 206 ? -9.656 -11.5 -12.219 1 96.94 206 ASN B CA 1
ATOM 4164 C C . ASN B 1 206 ? -9.812 -10.922 -10.812 1 96.94 206 ASN B C 1
ATOM 4166 O O . ASN B 1 206 ? -8.914 -11.062 -9.977 1 96.94 206 ASN B O 1
ATOM 4170 N N . LEU B 1 207 ? -10.961 -10.273 -10.648 1 97.19 207 LEU B N 1
ATOM 4171 C CA . LEU B 1 207 ? -11.219 -9.609 -9.375 1 97.19 207 LEU B CA 1
ATOM 4172 C C . LEU B 1 207 ? -12.602 -9.961 -8.852 1 97.19 207 LEU B C 1
ATOM 4174 O O . LEU B 1 207 ? -13.547 -10.133 -9.633 1 97.19 207 LEU B O 1
ATOM 4178 N N . CYS B 1 208 ? -12.625 -10.125 -7.582 1 96.88 208 CYS B N 1
ATOM 4179 C CA . CYS B 1 208 ? -13.852 -10.203 -6.805 1 96.88 208 CYS B CA 1
ATOM 4180 C C . CYS B 1 208 ? -13.891 -9.125 -5.727 1 96.88 208 CYS B C 1
ATOM 4182 O O . CYS B 1 208 ? -12.938 -8.984 -4.949 1 96.88 208 CYS B O 1
ATOM 4184 N N . VAL B 1 209 ? -14.977 -8.352 -5.719 1 96.56 209 VAL B N 1
ATOM 4185 C CA . VAL B 1 209 ? -15.086 -7.277 -4.734 1 96.56 209 VAL B CA 1
ATOM 4186 C C . VAL B 1 209 ? -16.172 -7.621 -3.719 1 96.56 209 VAL B C 1
ATOM 4188 O O . VAL B 1 209 ? -17.328 -7.816 -4.086 1 96.56 209 VAL B O 1
ATOM 4191 N N . LEU B 1 210 ? -15.742 -7.641 -2.5 1 95.44 210 LEU B N 1
ATOM 4192 C CA . LEU B 1 210 ? -16.641 -7.996 -1.404 1 95.44 210 LEU B CA 1
ATOM 4193 C C . LEU B 1 210 ? -16.953 -6.781 -0.539 1 95.44 210 LEU B C 1
ATOM 4195 O O . LEU B 1 210 ? -16.062 -5.961 -0.27 1 95.44 210 LEU B O 1
ATOM 4199 N N . SER B 1 211 ? -18.172 -6.66 -0.174 1 92.56 211 SER B N 1
ATOM 4200 C CA . SER B 1 211 ? -18.594 -5.66 0.798 1 92.56 211 SER B CA 1
ATOM 4201 C C . SER B 1 211 ? -19.641 -6.223 1.75 1 92.56 211 SER B C 1
ATOM 4203 O O . SER B 1 211 ? -20.672 -6.734 1.312 1 92.56 211 SER B O 1
ATOM 4205 N N . GLU B 1 212 ? -19.328 -6.156 3.016 1 90.19 212 GLU B N 1
ATOM 4206 C CA . GLU B 1 212 ? -20.25 -6.586 4.059 1 90.19 212 GLU B CA 1
ATOM 4207 C C . GLU B 1 212 ? -20.781 -7.992 3.791 1 90.19 212 GLU B C 1
ATOM 4209 O O . GLU B 1 212 ? -21.984 -8.227 3.84 1 90.19 212 GLU B O 1
ATOM 4214 N N . GLY B 1 213 ? -19.875 -8.805 3.367 1 92.56 213 GLY B N 1
ATOM 4215 C CA . GLY B 1 213 ? -20.188 -10.219 3.203 1 92.56 213 GLY B CA 1
ATOM 4216 C C . GLY B 1 213 ? -20.844 -10.531 1.864 1 92.56 213 GLY B C 1
ATOM 4217 O O . GLY B 1 213 ? -21.156 -11.688 1.576 1 92.56 213 GLY B O 1
ATOM 4218 N N . LYS B 1 214 ? -21.031 -9.539 1.055 1 94.25 214 LYS B N 1
ATOM 4219 C CA . LYS B 1 214 ? -21.688 -9.734 -0.237 1 94.25 214 LYS B CA 1
ATOM 4220 C C . LYS B 1 214 ? -20.703 -9.5 -1.386 1 94.25 214 LYS B C 1
ATOM 4222 O O . LYS B 1 214 ? -19.844 -8.617 -1.307 1 94.25 214 LYS B O 1
ATOM 4227 N N . LEU B 1 215 ? -20.906 -10.266 -2.404 1 95 215 LEU B N 1
ATOM 4228 C CA . LEU B 1 215 ? -20.141 -10.078 -3.633 1 95 215 LEU B CA 1
ATOM 4229 C C . LEU B 1 215 ? -20.766 -8.992 -4.504 1 95 215 LEU B C 1
ATOM 4231 O O . LEU B 1 215 ? -21.875 -9.164 -5.008 1 95 215 LEU B O 1
ATOM 4235 N N . LEU B 1 216 ? -20.062 -7.945 -4.762 1 95.31 216 LEU B N 1
ATOM 4236 C CA . LEU B 1 216 ? -20.609 -6.812 -5.504 1 95.31 216 LEU B CA 1
ATOM 4237 C C . LEU B 1 216 ? -20.297 -6.941 -6.992 1 95.31 216 LEU B C 1
ATOM 4239 O O . LEU B 1 216 ? -21.141 -6.621 -7.836 1 95.31 216 LEU B O 1
ATOM 4243 N N . ARG B 1 217 ? -19.078 -7.277 -7.297 1 96.19 217 ARG B N 1
ATOM 4244 C CA . ARG B 1 217 ? -18.609 -7.426 -8.672 1 96.19 217 ARG B CA 1
ATOM 4245 C C . ARG B 1 217 ? -17.609 -8.578 -8.781 1 96.19 217 ARG B C 1
ATOM 4247 O O . ARG B 1 217 ? -16.875 -8.859 -7.832 1 96.19 217 ARG B O 1
ATOM 4254 N N . GLN B 1 218 ? -17.688 -9.234 -9.875 1 96.56 218 GLN B N 1
ATOM 4255 C CA . GLN B 1 218 ? -16.688 -10.25 -10.18 1 96.56 218 GLN B CA 1
ATOM 4256 C C . GLN B 1 218 ? -16.406 -10.312 -11.68 1 96.56 218 GLN B C 1
ATOM 4258 O O . GLN B 1 218 ? -17.312 -10.094 -12.492 1 96.56 218 GLN B O 1
ATOM 4263 N N . GLY B 1 219 ? -15.203 -10.516 -12.062 1 96.81 219 GLY B N 1
ATOM 4264 C CA . GLY B 1 219 ? -14.82 -10.625 -13.461 1 96.81 219 GLY B CA 1
ATOM 4265 C C . GLY B 1 219 ? -13.406 -10.156 -13.734 1 96.81 219 GLY B C 1
ATOM 4266 O O . GLY B 1 219 ? -12.594 -10.047 -12.812 1 96.81 219 GLY B O 1
ATOM 4267 N N . LYS B 1 220 ? -13.164 -9.992 -14.984 1 96.94 220 LYS B N 1
ATOM 4268 C CA . LYS B 1 220 ? -11.859 -9.461 -15.375 1 96.94 220 LYS B CA 1
ATOM 4269 C C . LYS B 1 220 ? -11.672 -8.031 -14.867 1 96.94 220 LYS B C 1
ATOM 4271 O O . LYS B 1 220 ? -12.625 -7.25 -14.852 1 96.94 220 LYS B O 1
ATOM 4276 N N . VAL B 1 221 ? -10.461 -7.699 -14.555 1 96.94 221 VAL B N 1
ATOM 4277 C CA . VAL B 1 221 ? -10.125 -6.383 -14.023 1 96.94 221 VAL B CA 1
ATOM 4278 C C . VAL B 1 221 ? -10.609 -5.297 -14.984 1 96.94 221 VAL B C 1
ATOM 4280 O O . VAL B 1 221 ? -11.25 -4.328 -14.57 1 96.94 221 VAL B O 1
ATOM 4283 N N . LYS B 1 222 ? -10.375 -5.5 -16.25 1 95.44 222 LYS B N 1
ATOM 4284 C CA . LYS B 1 222 ? -10.742 -4.531 -17.281 1 95.44 222 LYS B CA 1
ATOM 4285 C C . LYS B 1 222 ? -12.242 -4.277 -17.281 1 95.44 222 LYS B C 1
ATOM 4287 O O . LYS B 1 222 ? -12.68 -3.127 -17.359 1 95.44 222 LYS B O 1
ATOM 4292 N N . ASP B 1 223 ? -12.977 -5.297 -17.172 1 96.62 223 ASP B N 1
ATOM 4293 C CA . ASP B 1 223 ? -14.43 -5.199 -17.219 1 96.62 223 ASP B CA 1
ATOM 4294 C C . ASP B 1 223 ? -14.977 -4.504 -15.961 1 96.62 223 ASP B C 1
ATOM 4296 O O . ASP B 1 223 ? -15.898 -3.691 -16.047 1 96.62 223 ASP B O 1
ATOM 4300 N N . ILE B 1 224 ? -14.391 -4.824 -14.852 1 96.75 224 ILE B N 1
ATOM 4301 C CA . ILE B 1 224 ? -14.82 -4.219 -13.602 1 96.75 224 ILE B CA 1
ATOM 4302 C C . ILE B 1 224 ? -14.461 -2.736 -13.594 1 96.75 224 ILE B C 1
ATOM 4304 O O . ILE B 1 224 ? -15.25 -1.902 -13.141 1 96.75 224 ILE B O 1
ATOM 4308 N N . TYR B 1 225 ? -13.344 -2.357 -14.156 1 95.62 225 TYR B N 1
ATOM 4309 C CA . TYR B 1 225 ? -12.938 -0.959 -14.234 1 95.62 225 TYR B CA 1
ATOM 4310 C C . TYR B 1 225 ? -13.883 -0.161 -15.117 1 95.62 225 TYR B C 1
ATOM 4312 O O . TYR B 1 225 ? -14.289 0.946 -14.766 1 95.62 225 TYR B O 1
ATOM 4320 N N . LYS B 1 226 ? -14.234 -0.732 -16.172 1 93.75 226 LYS B N 1
ATOM 4321 C CA . LYS B 1 226 ? -15.078 -0.048 -17.141 1 93.75 226 LYS B CA 1
ATOM 4322 C C . LYS B 1 226 ? -16.516 0.09 -16.609 1 93.75 226 LYS B C 1
ATOM 4324 O O . LYS B 1 226 ? -17.172 1.097 -16.875 1 93.75 226 LYS B O 1
ATOM 4329 N N . ASN B 1 227 ? -16.891 -0.989 -15.898 1 95.06 227 ASN B N 1
ATOM 4330 C CA . ASN B 1 227 ? -18.25 -1 -15.359 1 95.06 227 ASN B CA 1
ATOM 4331 C C . ASN B 1 227 ? -18.266 -1.445 -13.898 1 95.06 227 ASN B C 1
ATOM 4333 O O . ASN B 1 227 ? -18.75 -2.531 -13.586 1 95.06 227 ASN B O 1
ATOM 4337 N N . PRO B 1 228 ? -17.922 -0.565 -13.016 1 96.5 228 PRO B N 1
ATOM 4338 C CA . PRO B 1 228 ? -17.844 -0.927 -11.602 1 96.5 228 PRO B CA 1
ATOM 4339 C C . PRO B 1 228 ? -19.219 -1.05 -10.953 1 96.5 228 PRO B C 1
ATOM 4341 O O . PRO B 1 228 ? -19.375 -1.733 -9.938 1 96.5 228 PRO B O 1
ATOM 4344 N N . GLN B 1 229 ? -20.203 -0.414 -11.461 1 96.19 229 GLN B N 1
ATOM 4345 C CA . GLN B 1 229 ? -21.594 -0.465 -11.047 1 96.19 229 GLN B CA 1
ATOM 4346 C C . GLN B 1 229 ? -21.828 0.345 -9.773 1 96.19 229 GLN B C 1
ATOM 4348 O O . GLN B 1 229 ? -22.875 0.953 -9.594 1 96.19 229 GLN B O 1
ATOM 4353 N N . THR B 1 230 ? -20.906 0.364 -8.852 1 95.88 230 THR B N 1
ATOM 4354 C CA . THR B 1 230 ? -21.031 1.131 -7.621 1 95.88 230 THR B CA 1
ATOM 4355 C C . THR B 1 230 ? -19.812 2.006 -7.391 1 95.88 230 THR B C 1
ATOM 4357 O O . THR B 1 230 ? -18.719 1.71 -7.902 1 95.88 230 THR B O 1
ATOM 4360 N N . ALA B 1 231 ? -20.031 3.07 -6.613 1 93.75 231 ALA B N 1
ATOM 4361 C CA . ALA B 1 231 ? -18.922 3.965 -6.262 1 93.75 231 ALA B CA 1
ATOM 4362 C C . ALA B 1 231 ? -17.906 3.258 -5.379 1 93.75 231 ALA B C 1
ATOM 4364 O O . ALA B 1 231 ? -16.703 3.527 -5.465 1 93.75 231 ALA B O 1
ATOM 4365 N N . TYR B 1 232 ? -18.453 2.305 -4.633 1 92.94 232 TYR B N 1
ATOM 4366 C CA . TYR B 1 232 ? -17.562 1.515 -3.779 1 92.94 232 TYR B CA 1
ATOM 4367 C C . TYR B 1 232 ? -16.547 0.742 -4.613 1 92.94 232 TYR B C 1
ATOM 4369 O O . TYR B 1 232 ? -15.352 0.813 -4.355 1 92.94 232 TYR B O 1
ATOM 4377 N N . VAL B 1 233 ? -16.984 0.078 -5.617 1 95.75 233 VAL B N 1
ATOM 4378 C CA . VAL B 1 233 ? -16.125 -0.722 -6.477 1 95.75 233 VAL B CA 1
ATOM 4379 C C . VAL B 1 233 ? -15.18 0.192 -7.262 1 95.75 233 VAL B C 1
ATOM 4381 O O . VAL B 1 233 ? -13.977 -0.06 -7.336 1 95.75 233 VAL B O 1
ATOM 4384 N N . ALA B 1 234 ? -15.727 1.272 -7.793 1 95.31 234 ALA B N 1
ATOM 4385 C CA . ALA B 1 234 ? -14.938 2.205 -8.594 1 95.31 234 ALA B CA 1
ATOM 4386 C C . ALA B 1 234 ? -13.812 2.826 -7.77 1 95.31 234 ALA B C 1
ATOM 4388 O O . ALA B 1 234 ? -12.734 3.105 -8.289 1 95.31 234 ALA B O 1
ATOM 4389 N N . GLY B 1 235 ? -14.078 2.975 -6.527 1 92.94 235 GLY B N 1
ATOM 4390 C CA . GLY B 1 235 ? -13.148 3.633 -5.625 1 92.94 235 GLY B CA 1
ATOM 4391 C C . GLY B 1 235 ? -11.859 2.857 -5.426 1 92.94 235 GLY B C 1
ATOM 4392 O O . GLY B 1 235 ? -10.836 3.432 -5.051 1 92.94 235 GLY B O 1
ATOM 4393 N N . PHE B 1 236 ? -11.852 1.579 -5.699 1 92.38 236 PHE B N 1
ATOM 4394 C CA . PHE B 1 236 ? -10.648 0.775 -5.555 1 92.38 236 PHE B CA 1
ATOM 4395 C C . PHE B 1 236 ? -9.633 1.122 -6.637 1 92.38 236 PHE B C 1
ATOM 4397 O O . PHE B 1 236 ? -8.422 0.974 -6.434 1 92.38 236 PHE B O 1
ATOM 4404 N N . PHE B 1 237 ? -10.156 1.614 -7.754 1 92.56 237 PHE B N 1
ATOM 4405 C CA . PHE B 1 237 ? -9.281 1.871 -8.891 1 92.56 237 PHE B CA 1
ATOM 4406 C C . PHE B 1 237 ? -8.766 3.305 -8.867 1 92.56 237 PHE B C 1
ATOM 4408 O O . PHE B 1 237 ? -8.039 3.725 -9.766 1 92.56 237 PHE B O 1
ATOM 4415 N N . GLY B 1 238 ? -9.172 4.035 -7.883 1 89.81 238 GLY B N 1
ATOM 4416 C CA . GLY B 1 238 ? -8.727 5.414 -7.773 1 89.81 238 GLY B CA 1
ATOM 4417 C C . GLY B 1 238 ? -9.82 6.363 -7.324 1 89.81 238 GLY B C 1
ATOM 4418 O O . GLY B 1 238 ? -10.969 5.953 -7.141 1 89.81 238 GLY B O 1
ATOM 4419 N N . PRO B 1 239 ? -9.398 7.578 -7.242 1 90.31 239 PRO B N 1
ATOM 4420 C CA . PRO B 1 239 ? -10.367 8.57 -6.766 1 90.31 239 PRO B CA 1
ATOM 4421 C C . PRO B 1 239 ? -11.461 8.852 -7.789 1 90.31 239 PRO B C 1
ATOM 4423 O O . PRO B 1 239 ? -11.266 8.656 -8.992 1 90.31 239 PRO B O 1
ATOM 4426 N N . LEU B 1 240 ? -12.586 9.273 -7.246 1 93.62 240 LEU B N 1
ATOM 4427 C CA . LEU B 1 240 ? -13.742 9.672 -8.039 1 93.62 240 LEU B CA 1
ATOM 4428 C C . LEU B 1 240 ? -14.156 11.109 -7.715 1 93.62 240 LEU B C 1
ATOM 4430 O O . LEU B 1 240 ? -14.148 11.516 -6.551 1 93.62 240 LEU B O 1
ATOM 4434 N N . ASN B 1 241 ? -14.375 11.828 -8.75 1 95.31 241 ASN B N 1
ATOM 4435 C CA . ASN B 1 241 ? -14.914 13.172 -8.594 1 95.31 241 ASN B CA 1
ATOM 4436 C C . ASN B 1 241 ? -16.422 13.203 -8.844 1 95.31 241 ASN B C 1
ATOM 4438 O O . ASN B 1 241 ? -16.875 12.93 -9.953 1 95.31 241 ASN B O 1
ATOM 4442 N N . ARG B 1 242 ? -17.125 13.547 -7.848 1 94.62 242 ARG B N 1
ATOM 4443 C CA . ARG B 1 242 ? -18.562 13.633 -8 1 94.62 242 ARG B CA 1
ATOM 4444 C C . ARG B 1 242 ? -18.969 14.914 -8.734 1 94.62 242 ARG B C 1
ATOM 4446 O O . ARG B 1 242 ? -18.453 16 -8.414 1 94.62 242 ARG B O 1
ATOM 4453 N N . LEU B 1 243 ? -19.828 14.766 -9.664 1 94.69 243 LEU B N 1
ATOM 4454 C CA . LEU B 1 243 ? -20.297 15.945 -10.383 1 94.69 243 LEU B CA 1
ATOM 4455 C C . LEU B 1 243 ? -21.203 16.797 -9.5 1 94.69 243 LEU B C 1
ATOM 4457 O O . LEU B 1 243 ? -22.109 16.281 -8.836 1 94.69 243 LEU B O 1
ATOM 4461 N N . PRO B 1 244 ? -20.875 18.078 -9.492 1 91.94 244 PRO B N 1
ATOM 4462 C CA . PRO B 1 244 ? -21.703 18.953 -8.656 1 91.94 244 PRO B CA 1
ATOM 4463 C C . PRO B 1 244 ? -23.188 18.875 -9.016 1 91.94 244 PRO B C 1
ATOM 4465 O O . PRO B 1 244 ? -23.547 18.984 -10.188 1 91.94 244 PRO B O 1
ATOM 4468 N N . GLY B 1 245 ? -23.984 18.672 -8.023 1 89.31 245 GLY B N 1
ATOM 4469 C CA . GLY B 1 245 ? -25.422 18.641 -8.188 1 89.31 245 GLY B CA 1
ATOM 4470 C C . GLY B 1 245 ? -25.938 17.312 -8.719 1 89.31 245 GLY B C 1
ATOM 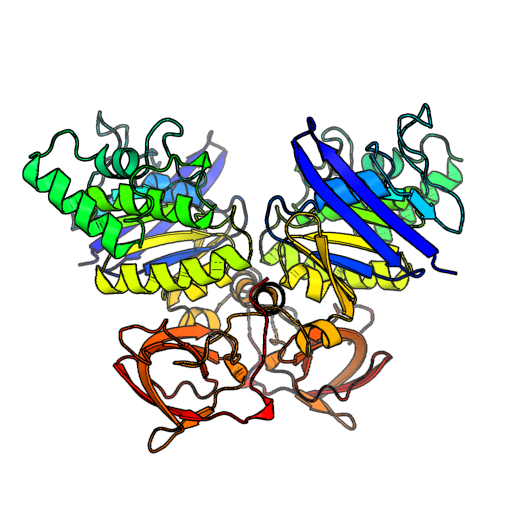4471 O O . GLY B 1 245 ? -27.141 17.125 -8.891 1 89.31 245 GLY B O 1
ATOM 4472 N N . LYS B 1 246 ? -25.094 16.391 -8.969 1 91.12 246 LYS B N 1
ATOM 4473 C CA . LYS B 1 246 ? -25.469 15.078 -9.484 1 91.12 246 LYS B CA 1
ATOM 4474 C C . LYS B 1 246 ? -24.875 13.961 -8.633 1 91.12 246 LYS B C 1
ATOM 4476 O O . LYS B 1 246 ? -23.797 13.453 -8.93 1 91.12 246 LYS B O 1
ATOM 4481 N N . PRO B 1 247 ? -25.469 13.43 -7.598 1 87.62 247 PRO B N 1
ATOM 4482 C CA . PRO B 1 247 ? -24.906 12.547 -6.578 1 87.62 247 PRO B CA 1
ATOM 4483 C C . PRO B 1 247 ? -24.516 11.18 -7.137 1 87.62 247 PRO B C 1
ATOM 4485 O O . PRO B 1 247 ? -23.672 10.492 -6.559 1 87.62 247 PRO B O 1
ATOM 4488 N N . ASN B 1 248 ? -24.969 10.766 -8.352 1 93.56 248 ASN B N 1
ATOM 4489 C CA . ASN B 1 248 ? -24.656 9.43 -8.844 1 93.56 248 ASN B CA 1
ATOM 4490 C C . ASN B 1 248 ? -23.797 9.469 -10.094 1 93.56 248 ASN B C 1
ATOM 4492 O O . ASN B 1 248 ? -23.594 8.453 -10.758 1 93.56 248 ASN B O 1
ATOM 4496 N N . LEU B 1 249 ? -23.297 10.656 -10.266 1 96.19 249 LEU B N 1
ATOM 4497 C CA . LEU B 1 249 ? -22.422 10.797 -11.43 1 96.19 249 LEU B CA 1
ATOM 4498 C C . LEU B 1 249 ? -21 11.164 -11.008 1 96.19 249 LEU B C 1
ATOM 4500 O O . LEU B 1 249 ? -20.812 12.07 -10.188 1 96.19 249 LEU B O 1
ATOM 4504 N N . TYR B 1 250 ? -20.078 10.445 -11.562 1 96.75 250 TYR B N 1
ATOM 4505 C CA . TYR B 1 250 ? -18.688 10.586 -11.156 1 96.75 250 TYR B CA 1
ATOM 4506 C C . TYR B 1 250 ? -17.766 10.672 -12.375 1 96.75 250 TYR B C 1
ATOM 4508 O O . TYR B 1 250 ? -18.125 10.211 -13.461 1 96.75 250 TYR B O 1
ATOM 4516 N N . LEU B 1 251 ? -16.641 11.305 -12.172 1 96.19 251 LEU B N 1
ATOM 4517 C CA . LEU B 1 251 ? -15.562 11.359 -13.148 1 96.19 251 LEU B CA 1
ATOM 4518 C C . LEU B 1 251 ? -14.25 10.906 -12.523 1 96.19 251 LEU B C 1
ATOM 4520 O O . LEU B 1 251 ? -13.953 11.25 -11.383 1 96.19 251 LEU B O 1
ATOM 4524 N N . ARG B 1 252 ? -13.539 10.148 -13.258 1 95.62 252 ARG B N 1
ATOM 4525 C CA . ARG B 1 252 ? -12.172 9.859 -12.844 1 95.62 252 ARG B CA 1
ATOM 4526 C C . ARG B 1 252 ? -11.25 11.039 -13.133 1 95.62 252 ARG B C 1
ATOM 4528 O O . ARG B 1 252 ? -11.484 11.797 -14.078 1 95.62 252 ARG B O 1
ATOM 4535 N N . PRO B 1 253 ? -10.219 11.195 -12.406 1 94.06 253 PRO B N 1
ATOM 4536 C CA . PRO B 1 253 ? -9.289 12.305 -12.617 1 94.06 253 PRO B CA 1
ATOM 4537 C C . PRO B 1 253 ? -8.703 12.336 -14.023 1 94.06 253 PRO B C 1
ATOM 4539 O O . PRO B 1 253 ? -8.523 13.414 -14.602 1 94.06 253 PRO B O 1
ATOM 4542 N N . SER B 1 254 ? -8.461 11.203 -14.555 1 89.62 254 SER B N 1
ATOM 4543 C CA . SER B 1 254 ? -7.816 11.094 -15.852 1 89.62 254 SER B CA 1
ATOM 4544 C C . SER B 1 254 ? -8.758 11.523 -16.984 1 89.62 254 SER B C 1
ATOM 4546 O O . SER B 1 254 ? -8.312 11.789 -18.094 1 89.62 254 SER B O 1
ATOM 4548 N N . SER B 1 255 ? -10.031 11.602 -16.703 1 93.12 255 SER B N 1
ATOM 4549 C CA . SER B 1 255 ? -11.016 11.922 -17.734 1 93.12 255 SER B CA 1
ATOM 4550 C C . SER B 1 255 ? -11.234 13.422 -17.828 1 93.12 255 SER B C 1
ATOM 4552 O O . SER B 1 255 ? -11.961 13.891 -18.719 1 93.12 255 SER B O 1
ATOM 4554 N N . ILE B 1 256 ? -10.609 14.117 -16.922 1 94.44 256 ILE B N 1
ATOM 4555 C CA . ILE B 1 256 ? -10.836 15.562 -16.859 1 94.44 256 ILE B CA 1
ATOM 4556 C C . ILE B 1 256 ? -9.719 16.281 -17.609 1 94.44 256 ILE B C 1
ATOM 4558 O O . ILE B 1 256 ? -8.539 16.078 -17.312 1 94.44 256 ILE B O 1
ATOM 4562 N N . LYS B 1 257 ? -10.141 17.047 -18.531 1 90.81 257 LYS B N 1
ATOM 4563 C CA . LYS B 1 257 ? -9.203 17.891 -19.25 1 90.81 257 LYS B CA 1
ATOM 4564 C C . LYS B 1 257 ? -9.25 19.328 -18.75 1 90.81 257 LYS B C 1
ATOM 4566 O O . LYS B 1 257 ? -10.281 19.781 -18.25 1 90.81 257 LYS B O 1
ATOM 4571 N N . HIS B 1 258 ? -8.148 19.906 -18.75 1 84.81 258 HIS B N 1
ATOM 4572 C CA . HIS B 1 258 ? -8.117 21.266 -18.234 1 84.81 258 HIS B CA 1
ATOM 4573 C C . HIS B 1 258 ? -7.809 22.281 -19.344 1 84.81 258 HIS B C 1
ATOM 4575 O O . HIS B 1 258 ? -7.164 21.938 -20.344 1 84.81 258 HIS B O 1
ATOM 4581 N N . SER B 1 259 ? -8.438 23.391 -19.203 1 82.06 259 SER B N 1
ATOM 4582 C CA . SER B 1 259 ? -8.148 24.578 -20.016 1 82.06 259 SER B CA 1
ATOM 4583 C C . SER B 1 259 ? -7.977 25.812 -19.156 1 82.06 259 SER B C 1
ATOM 4585 O O . SER B 1 259 ? -8.406 25.828 -18 1 82.06 259 SER B O 1
ATOM 4587 N N . THR B 1 260 ? -7.164 26.719 -19.594 1 80 260 THR B N 1
ATOM 4588 C CA . THR B 1 260 ? -6.961 27.938 -18.828 1 80 260 THR B CA 1
ATOM 4589 C C . THR B 1 260 ? -7.957 29.016 -19.266 1 80 260 THR B C 1
ATOM 4591 O O . THR B 1 260 ? -8.062 30.062 -18.625 1 80 260 THR B O 1
ATOM 4594 N N . SER B 1 261 ? -8.703 28.797 -20.234 1 80.69 261 SER B N 1
ATOM 4595 C CA . SER B 1 261 ? -9.508 29.875 -20.797 1 80.69 261 SER B CA 1
ATOM 4596 C C . SER B 1 261 ? -11 29.594 -20.656 1 80.69 261 SER B C 1
ATOM 4598 O O . SER B 1 261 ? -11.773 30.453 -20.25 1 80.69 261 SER B O 1
ATOM 4600 N N . ALA B 1 262 ? -11.469 28.375 -21.031 1 84.94 262 ALA B N 1
ATOM 4601 C CA . ALA B 1 262 ? -12.898 28.062 -20.969 1 84.94 262 ALA B CA 1
ATOM 4602 C C . ALA B 1 262 ? -13.117 26.578 -20.672 1 84.94 262 ALA B C 1
ATOM 4604 O O . ALA B 1 262 ? -12.234 25.766 -20.891 1 84.94 262 ALA B O 1
ATOM 4605 N N . GLY B 1 263 ? -14.273 26.312 -20 1 90.12 263 GLY B N 1
ATOM 4606 C CA . GLY B 1 263 ? -14.625 24.938 -19.719 1 90.12 263 GLY B CA 1
ATOM 4607 C C . GLY B 1 263 ? -15.984 24.797 -19.062 1 90.12 263 GLY B C 1
ATOM 4608 O O . GLY B 1 263 ? -16.719 25.766 -18.906 1 90.12 263 GLY B O 1
ATOM 4609 N N . MET B 1 264 ? -16.344 23.641 -18.75 1 91.19 264 MET B N 1
ATOM 4610 C CA . MET B 1 264 ? -17.656 23.297 -18.188 1 91.19 264 MET B CA 1
ATOM 4611 C C . MET B 1 264 ? -17.719 23.688 -16.719 1 91.19 264 MET B C 1
ATOM 4613 O O . MET B 1 264 ? -18.797 23.969 -16.188 1 91.19 264 MET B O 1
ATOM 4617 N N . LEU B 1 265 ? -16.562 23.656 -16.094 1 93.25 265 LEU B N 1
ATOM 4618 C CA . LEU B 1 265 ? -16.516 23.938 -14.656 1 93.25 265 LEU B CA 1
ATOM 4619 C C . LEU B 1 265 ? -15.242 24.703 -14.297 1 93.25 265 LEU B C 1
ATOM 4621 O O . LEU B 1 265 ? -14.164 24.391 -14.797 1 93.25 265 LEU B O 1
ATOM 4625 N N . LYS B 1 266 ? -15.492 25.703 -13.594 1 94.25 266 LYS B N 1
ATOM 4626 C CA . LYS B 1 266 ? -14.375 26.5 -13.102 1 94.25 266 LYS B CA 1
ATOM 4627 C C . LYS B 1 266 ? -13.93 26.031 -11.719 1 94.25 266 LYS B C 1
ATOM 4629 O O . LYS B 1 266 ? -14.75 25.641 -10.898 1 94.25 266 LYS B O 1
ATOM 4634 N N . GLY B 1 267 ? -12.602 26.016 -11.492 1 94.75 267 GLY B N 1
ATOM 4635 C CA . GLY B 1 267 ? -12.07 25.641 -10.195 1 94.75 267 GLY B CA 1
ATOM 4636 C C . GLY B 1 267 ? -10.742 26.297 -9.883 1 94.75 267 GLY B C 1
ATOM 4637 O O . GLY B 1 267 ? -10.133 26.922 -10.75 1 94.75 267 GLY B O 1
ATOM 4638 N N . SER B 1 268 ? -10.391 26.25 -8.641 1 95.69 268 SER B N 1
ATOM 4639 C CA . SER B 1 268 ? -9.109 26.781 -8.18 1 95.69 268 SER B CA 1
ATOM 4640 C C . SER B 1 268 ? -8.227 25.672 -7.625 1 95.69 268 SER B C 1
ATOM 4642 O O . SER B 1 268 ? -8.68 24.844 -6.828 1 95.69 268 SER B O 1
ATOM 4644 N N . ILE B 1 269 ? -6.977 25.625 -8.016 1 95.94 269 ILE B N 1
ATOM 4645 C CA . ILE B 1 269 ? -6.051 24.609 -7.559 1 95.94 269 ILE B CA 1
ATOM 4646 C C . ILE B 1 269 ? -5.652 24.875 -6.109 1 95.94 269 ILE B C 1
ATOM 4648 O O . ILE B 1 269 ? -5.012 25.875 -5.809 1 95.94 269 ILE B O 1
ATOM 4652 N N . LEU B 1 270 ? -6.012 23.938 -5.258 1 94.88 270 LEU B N 1
ATOM 4653 C CA . LEU B 1 270 ? -5.699 24.062 -3.838 1 94.88 270 LEU B CA 1
ATOM 4654 C C . LEU B 1 270 ? -4.332 23.453 -3.531 1 94.88 270 LEU B C 1
ATOM 4656 O O . LEU B 1 270 ? -3.566 24.016 -2.742 1 94.88 270 LEU B O 1
ATOM 4660 N N . LEU B 1 271 ? -4.09 22.312 -4.121 1 94.12 271 LEU B N 1
ATOM 4661 C CA . LEU B 1 271 ? -2.861 21.562 -3.875 1 94.12 271 LEU B CA 1
ATOM 4662 C C . LEU B 1 271 ? -2.289 21.016 -5.176 1 94.12 271 LEU B C 1
ATOM 4664 O O . LEU B 1 271 ? -3.039 20.609 -6.066 1 94.12 271 LEU B O 1
ATOM 4668 N N . LYS B 1 272 ? -1.056 21.094 -5.258 1 94.81 272 LYS B N 1
ATOM 4669 C CA . LYS B 1 272 ? -0.287 20.438 -6.316 1 94.81 272 LYS B CA 1
ATOM 4670 C C . LYS B 1 272 ? 0.729 19.469 -5.734 1 94.81 272 LYS B C 1
ATOM 4672 O O . LYS B 1 272 ? 1.592 19.859 -4.945 1 94.81 272 LYS B O 1
ATOM 4677 N N . ARG B 1 273 ? 0.57 18.266 -6.105 1 93.56 273 ARG B N 1
ATOM 4678 C CA . ARG B 1 273 ? 1.479 17.219 -5.633 1 93.56 273 ARG B CA 1
ATOM 4679 C C . ARG B 1 273 ? 2.248 16.594 -6.793 1 93.56 273 ARG B C 1
ATOM 4681 O O . ARG B 1 273 ? 1.658 16.234 -7.812 1 93.56 273 ARG B O 1
ATOM 4688 N N . TYR B 1 274 ? 3.508 16.391 -6.539 1 94.12 274 TYR B N 1
ATOM 4689 C CA . TYR B 1 274 ? 4.363 15.836 -7.578 1 94.12 274 TYR B CA 1
ATOM 4690 C C . TYR B 1 274 ? 4.348 14.312 -7.539 1 94.12 274 TYR B C 1
ATOM 4692 O O . TYR B 1 274 ? 4.688 13.711 -6.516 1 94.12 274 TYR B O 1
ATOM 4700 N N . PHE B 1 275 ? 3.934 13.688 -8.617 1 92.38 275 PHE B N 1
ATOM 4701 C CA . PHE B 1 275 ? 4.102 12.266 -8.891 1 92.38 275 PHE B CA 1
ATOM 4702 C C . PHE B 1 275 ? 5.051 12.055 -10.062 1 92.38 275 PHE B C 1
ATOM 4704 O O . PHE B 1 275 ? 5.25 12.953 -10.883 1 92.38 275 PHE B O 1
ATOM 4711 N N . PRO B 1 276 ? 5.652 10.906 -10.125 1 87.44 276 PRO B N 1
ATOM 4712 C CA . PRO B 1 276 ? 6.641 10.641 -11.172 1 87.44 276 PRO B CA 1
ATOM 4713 C C . PRO B 1 276 ? 6.117 10.961 -12.57 1 87.44 276 PRO B C 1
ATOM 4715 O O . PRO B 1 276 ? 6.797 11.641 -13.344 1 87.44 276 PRO B O 1
ATOM 4718 N N . GLU B 1 277 ? 4.883 10.617 -12.867 1 85.44 277 GLU B N 1
ATOM 4719 C CA . GLU B 1 277 ? 4.414 10.711 -14.25 1 85.44 277 GLU B CA 1
ATOM 4720 C C . GLU B 1 277 ? 3.459 11.891 -14.43 1 85.44 277 GLU B C 1
ATOM 4722 O O . GLU B 1 277 ? 3.133 12.266 -15.555 1 85.44 277 GLU B O 1
ATOM 4727 N N . TYR B 1 278 ? 3.068 12.484 -13.359 1 91.38 278 TYR B N 1
ATOM 4728 C CA . TYR B 1 278 ? 2.064 13.539 -13.453 1 91.38 278 TYR B CA 1
ATOM 4729 C C . TYR B 1 278 ? 2.027 14.375 -12.172 1 91.38 278 TYR B C 1
ATOM 4731 O O . TYR B 1 278 ? 2.641 14.008 -11.172 1 91.38 278 TYR B O 1
ATOM 4739 N N . ASP B 1 279 ? 1.408 15.492 -12.273 1 94.38 279 ASP B N 1
ATOM 4740 C CA . ASP B 1 279 ? 1.006 16.234 -11.086 1 94.38 279 ASP B CA 1
ATOM 4741 C C . ASP B 1 279 ? -0.427 15.898 -10.688 1 94.38 279 ASP B C 1
ATOM 4743 O O . ASP B 1 279 ? -1.313 15.812 -11.531 1 94.38 279 ASP B O 1
ATOM 4747 N N . LEU B 1 280 ? -0.588 15.609 -9.5 1 94.38 280 LEU B N 1
ATOM 4748 C CA . LEU B 1 280 ? -1.935 15.453 -8.961 1 94.38 280 LEU B CA 1
ATOM 4749 C C . LEU B 1 280 ? -2.443 16.766 -8.367 1 94.38 280 LEU B C 1
ATOM 4751 O O . LEU B 1 280 ? -1.841 17.297 -7.441 1 94.38 280 LEU B O 1
ATOM 4755 N N . LEU B 1 281 ? -3.523 17.219 -8.867 1 95.31 281 LEU B N 1
ATOM 4756 C CA . LEU B 1 281 ? -4.062 18.516 -8.453 1 95.31 281 LEU B CA 1
ATOM 4757 C C . LEU B 1 281 ? -5.336 18.328 -7.633 1 95.31 281 LEU B C 1
ATOM 4759 O O . LEU B 1 281 ? -6.176 17.484 -7.961 1 95.31 281 LEU B O 1
ATOM 4763 N N . THR B 1 282 ? -5.391 18.938 -6.578 1 95.44 282 THR B N 1
ATOM 4764 C CA . THR B 1 282 ? -6.629 19.094 -5.824 1 95.44 282 THR B CA 1
ATOM 4765 C C . THR B 1 282 ? -7.293 20.438 -6.137 1 95.44 282 THR B C 1
ATOM 4767 O O . THR B 1 282 ? -6.707 21.484 -5.898 1 95.44 282 THR B O 1
ATOM 4770 N N . VAL B 1 283 ? -8.531 20.375 -6.625 1 95.62 283 VAL B N 1
ATOM 4771 C CA . VAL B 1 283 ? -9.156 21.578 -7.176 1 95.62 283 VAL B CA 1
ATOM 4772 C C . VAL B 1 283 ? -10.469 21.859 -6.438 1 95.62 283 VAL B C 1
ATOM 4774 O O . VAL B 1 283 ? -11.32 20.969 -6.316 1 95.62 283 VAL B O 1
ATOM 4777 N N . LYS B 1 284 ? -10.562 22.969 -5.934 1 95.5 284 LYS B N 1
ATOM 4778 C CA . LYS B 1 284 ? -11.812 23.422 -5.328 1 95.5 284 LYS B CA 1
ATOM 4779 C C . LYS B 1 284 ? -12.82 23.844 -6.398 1 95.5 284 LYS B C 1
ATOM 4781 O O . LYS B 1 284 ? -12.555 24.766 -7.18 1 95.5 284 LYS B O 1
ATOM 4786 N N . VAL B 1 285 ? -13.945 23.188 -6.426 1 93.94 285 VAL B N 1
ATOM 4787 C CA . VAL B 1 285 ? -14.953 23.484 -7.441 1 93.94 285 VAL B CA 1
ATOM 4788 C C . VAL B 1 285 ? -16.062 24.344 -6.844 1 93.94 285 VAL B C 1
ATOM 4790 O O . VAL B 1 285 ? -16.656 25.172 -7.535 1 93.94 285 VAL B O 1
ATOM 4793 N N . SER B 1 286 ? -16.406 24.078 -5.617 1 88.19 286 SER B N 1
ATOM 4794 C CA . SER B 1 286 ? -17.344 24.891 -4.867 1 88.19 286 SER B CA 1
ATOM 4795 C C . SER B 1 286 ? -17.109 24.781 -3.367 1 88.19 286 SER B C 1
ATOM 4797 O O . SER B 1 286 ? -16.297 23.969 -2.92 1 88.19 286 SER B O 1
ATOM 4799 N N . GLU B 1 287 ? -17.766 25.625 -2.613 1 81.75 287 GLU B N 1
ATOM 4800 C CA . GLU B 1 287 ? -17.562 25.641 -1.167 1 81.75 287 GLU B CA 1
ATOM 4801 C C . GLU B 1 287 ? -18.203 24.422 -0.513 1 81.75 287 GLU B C 1
ATOM 4803 O O . GLU B 1 287 ? -17.703 23.922 0.502 1 81.75 287 GLU B O 1
ATOM 4808 N N . GLU B 1 288 ? -19.234 23.906 -1.128 1 83.44 288 GLU B N 1
ATOM 4809 C CA . GLU B 1 288 ? -20 22.828 -0.493 1 83.44 288 GLU B CA 1
ATOM 4810 C C . GLU B 1 288 ? -19.703 21.484 -1.135 1 83.44 288 GLU B C 1
ATOM 4812 O O . GLU B 1 288 ? -20.25 20.453 -0.733 1 83.44 288 GLU B O 1
ATOM 4817 N N . HIS B 1 289 ? -18.797 21.594 -2.055 1 86.38 289 HIS B N 1
ATOM 4818 C CA . HIS B 1 289 ? -18.5 20.375 -2.793 1 86.38 289 HIS B CA 1
ATOM 4819 C C . HIS B 1 289 ? -17.094 19.891 -2.498 1 86.38 289 HIS B C 1
ATOM 4821 O O . HIS B 1 289 ? -16.172 20.688 -2.359 1 86.38 289 HIS B O 1
ATOM 4827 N N . PRO B 1 290 ? -16.969 18.562 -2.35 1 87.44 290 PRO B N 1
ATOM 4828 C CA . PRO B 1 290 ? -15.609 18.047 -2.168 1 87.44 290 PRO B CA 1
ATOM 4829 C C . PRO B 1 290 ? -14.664 18.438 -3.307 1 87.44 290 PRO B C 1
ATOM 4831 O O . PRO B 1 290 ? -15.102 18.547 -4.457 1 87.44 290 PRO B O 1
ATOM 4834 N N . ALA B 1 291 ? -13.445 18.641 -2.947 1 93.06 291 ALA B N 1
ATOM 4835 C CA . ALA B 1 291 ? -12.453 19.016 -3.951 1 93.06 291 ALA B CA 1
ATOM 4836 C C . ALA B 1 291 ? -12.25 17.906 -4.973 1 93.06 291 ALA B C 1
ATOM 4838 O O . ALA B 1 291 ? 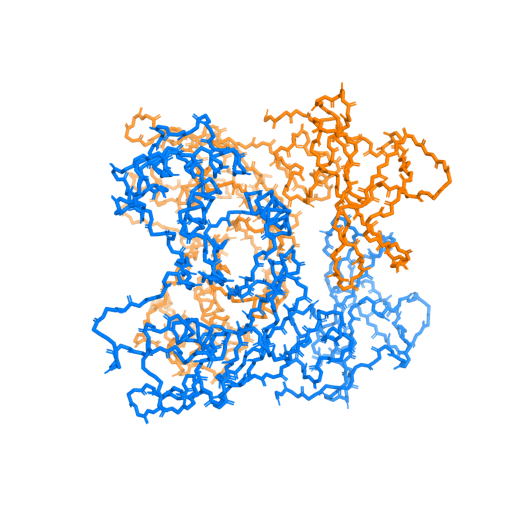-12.375 16.719 -4.645 1 93.06 291 ALA B O 1
ATOM 4839 N N . TRP B 1 292 ? -11.977 18.297 -6.188 1 95.12 292 TRP B N 1
ATOM 4840 C CA . TRP B 1 292 ? -11.719 17.359 -7.273 1 95.12 292 TRP B CA 1
ATOM 4841 C C . TRP B 1 292 ? -10.234 17.016 -7.355 1 95.12 292 TRP B C 1
ATOM 4843 O O . TRP B 1 292 ? -9.383 17.828 -7.016 1 95.12 292 TRP B O 1
ATOM 4853 N N . GLN B 1 293 ? -10.023 15.844 -7.754 1 94.5 293 GLN B N 1
ATOM 4854 C CA . GLN B 1 293 ? -8.672 15.43 -8.102 1 94.5 293 GLN B CA 1
ATOM 4855 C C . GLN B 1 293 ? -8.477 15.383 -9.609 1 94.5 293 GLN B C 1
ATOM 4857 O O . GLN B 1 293 ? -9.336 14.867 -10.336 1 94.5 293 GLN B O 1
ATOM 4862 N N . LEU B 1 294 ? -7.418 15.961 -10.078 1 95.06 294 LEU B N 1
ATOM 4863 C CA . LEU B 1 294 ? -7.078 15.969 -11.492 1 95.06 294 LEU B CA 1
ATOM 4864 C C . LEU B 1 294 ? -5.648 15.477 -11.711 1 95.06 294 LEU B C 1
ATOM 4866 O O . LEU B 1 294 ? -4.785 15.672 -10.852 1 95.06 294 LEU B O 1
ATOM 4870 N N . ILE B 1 295 ? -5.48 14.883 -12.797 1 93.06 295 ILE B N 1
ATOM 4871 C CA . ILE B 1 295 ? -4.145 14.469 -13.219 1 93.06 295 ILE B CA 1
ATOM 4872 C C . ILE B 1 295 ? -3.65 15.383 -14.336 1 93.06 295 ILE B C 1
ATOM 4874 O O . ILE B 1 295 ? -4.367 15.625 -15.312 1 93.06 295 ILE B O 1
ATOM 4878 N N . ARG B 1 296 ? -2.48 15.898 -14.133 1 92.19 296 ARG B N 1
ATOM 4879 C CA . ARG B 1 296 ? -1.886 16.781 -15.133 1 92.19 296 ARG B CA 1
ATOM 4880 C C . ARG B 1 296 ? -0.486 16.312 -15.516 1 92.19 296 ARG B C 1
ATOM 4882 O O . ARG B 1 296 ? 0.425 16.312 -14.68 1 92.19 296 ARG B O 1
ATOM 4889 N N . TYR B 1 297 ? -0.266 16.109 -16.812 1 87.44 297 TYR B N 1
ATOM 4890 C CA . TYR B 1 297 ? 1.014 15.586 -17.281 1 87.44 297 TYR B CA 1
ATOM 4891 C C . TYR B 1 297 ? 1.975 16.719 -17.609 1 87.44 297 TYR B C 1
ATOM 4893 O O . TYR B 1 297 ? 3.189 16.578 -17.453 1 87.44 297 TYR B O 1
ATOM 4901 N N . GLU B 1 298 ? 1.655 17.938 -18.109 1 88.12 298 GLU B N 1
ATOM 4902 C CA . GLU B 1 298 ? 2.49 19.031 -18.594 1 88.12 298 GLU B CA 1
ATOM 4903 C C . GLU B 1 298 ? 3.055 19.844 -17.438 1 88.12 298 GLU B C 1
ATOM 4905 O O . GLU B 1 298 ? 3.912 20.703 -17.625 1 88.12 298 GLU B O 1
ATOM 4910 N N . ARG B 1 299 ? 2.883 19.609 -16.312 1 90.38 299 ARG B N 1
ATOM 4911 C CA . ARG B 1 299 ? 3.389 20.219 -15.086 1 90.38 299 ARG B CA 1
ATOM 4912 C C . ARG B 1 299 ? 3.467 21.75 -15.227 1 90.38 299 ARG B C 1
ATOM 4914 O O . ARG B 1 299 ? 4.465 22.359 -14.844 1 90.38 299 ARG B O 1
ATOM 4921 N N . ASP B 1 300 ? 2.479 22.406 -15.789 1 90.31 300 ASP B N 1
ATOM 4922 C CA . ASP B 1 300 ? 2.486 23.828 -16.125 1 90.31 300 ASP B CA 1
ATOM 4923 C C . ASP B 1 300 ? 1.524 24.609 -15.234 1 90.31 300 ASP B C 1
ATOM 4925 O O . ASP B 1 300 ? 1.26 25.797 -15.484 1 90.31 300 ASP B O 1
ATOM 4929 N N . LEU B 1 301 ? 1.014 24 -14.258 1 92.56 301 LEU B N 1
ATOM 4930 C CA . LEU B 1 301 ? 0.039 24.656 -13.398 1 92.56 301 LEU B CA 1
ATOM 4931 C C . LEU B 1 301 ? 0.609 24.875 -12 1 92.56 301 LEU B C 1
ATOM 4933 O O . LEU B 1 301 ? 1.561 24.203 -11.602 1 92.56 301 LEU B O 1
ATOM 4937 N N . SER B 1 302 ? 0.066 25.828 -11.336 1 93.56 302 SER B N 1
ATOM 4938 C CA . SER B 1 302 ? 0.528 26.172 -9.992 1 93.56 302 SER B CA 1
ATOM 4939 C C . SER B 1 302 ? -0.637 26.266 -9.016 1 93.56 302 SER B C 1
ATOM 4941 O O . SER B 1 302 ? -1.78 26.484 -9.422 1 93.56 302 SER B O 1
ATOM 4943 N N . GLU B 1 303 ? -0.266 26.078 -7.805 1 94.06 303 GLU B N 1
ATOM 4944 C CA . GLU B 1 303 ? -1.269 26.266 -6.758 1 94.06 303 GLU B CA 1
ATOM 4945 C C . GLU B 1 303 ? -1.829 27.672 -6.77 1 94.06 303 GLU B C 1
ATOM 4947 O O . GLU B 1 303 ? -1.093 28.641 -7 1 94.06 303 GLU B O 1
ATOM 4952 N N . GLY B 1 304 ? -3.09 27.781 -6.465 1 94.12 304 GLY B N 1
ATOM 4953 C CA . GLY B 1 304 ? -3.752 29.078 -6.441 1 94.12 304 GLY B CA 1
ATOM 4954 C C . GLY B 1 304 ? -4.312 29.484 -7.789 1 94.12 304 GLY B C 1
ATOM 4955 O O . GLY B 1 304 ? -5.16 30.375 -7.875 1 94.12 304 GLY B O 1
ATOM 4956 N N . GLN B 1 305 ? -3.961 28.844 -8.859 1 94.44 305 GLN B N 1
ATOM 4957 C CA . GLN B 1 305 ? -4.398 29.172 -10.211 1 94.44 305 GLN B CA 1
ATOM 4958 C C . GLN B 1 305 ? -5.836 28.719 -10.453 1 94.44 305 GLN B C 1
ATOM 4960 O O . GLN B 1 305 ? -6.258 27.688 -9.93 1 94.44 305 GLN B O 1
ATOM 4965 N N . THR B 1 306 ? -6.531 29.547 -11.234 1 94.81 306 THR B N 1
ATOM 4966 C CA . THR B 1 306 ? -7.867 29.188 -11.688 1 94.81 306 THR B CA 1
ATOM 4967 C C . THR B 1 306 ? -7.797 28.375 -12.977 1 94.81 306 THR B C 1
ATOM 4969 O O . THR B 1 306 ? -7.039 28.719 -13.891 1 94.81 306 THR B O 1
ATOM 4972 N N . ILE B 1 307 ? -8.539 27.281 -12.992 1 94.56 307 ILE B N 1
ATOM 4973 C CA . ILE B 1 307 ? -8.539 26.438 -14.188 1 94.56 307 ILE B CA 1
ATOM 4974 C C . ILE B 1 307 ? -9.977 26.125 -14.594 1 94.56 307 ILE B C 1
ATOM 4976 O O . ILE B 1 307 ? -10.906 26.266 -13.789 1 94.56 307 ILE B O 1
ATOM 4980 N N . PHE B 1 308 ? -10.094 25.781 -15.859 1 95.5 308 PHE B N 1
ATOM 4981 C CA . PHE B 1 308 ? -11.375 25.359 -16.406 1 95.5 308 PHE B CA 1
ATOM 4982 C C . PHE B 1 308 ? -11.32 23.891 -16.828 1 95.5 308 PHE B C 1
ATOM 4984 O O . PHE B 1 308 ? -10.367 23.469 -17.484 1 95.5 308 PHE B O 1
ATOM 4991 N N . MET B 1 309 ? -12.297 23.156 -16.406 1 95.25 309 MET B N 1
ATOM 4992 C CA . MET B 1 309 ? -12.289 21.703 -16.594 1 95.25 309 MET B CA 1
ATOM 4993 C C . MET B 1 309 ? -13.344 21.281 -17.609 1 95.25 309 MET B C 1
ATOM 4995 O O . MET B 1 309 ? -14.445 21.828 -17.625 1 95.25 309 MET B O 1
ATOM 4999 N N . ASN B 1 310 ? -12.961 20.391 -18.5 1 95.31 310 ASN B N 1
ATOM 5000 C CA . ASN B 1 310 ? -13.828 19.781 -19.5 1 95.31 310 ASN B CA 1
ATOM 5001 C C . ASN B 1 310 ? -13.727 18.25 -19.469 1 95.31 310 ASN B C 1
ATOM 5003 O O . ASN B 1 310 ? -12.734 17.703 -18.984 1 95.31 310 ASN B O 1
ATOM 5007 N N . TRP B 1 311 ? -14.766 17.578 -19.812 1 94.94 311 TRP B N 1
ATOM 5008 C CA . TRP B 1 311 ? -14.75 16.125 -19.938 1 94.94 311 TRP B CA 1
ATOM 5009 C C . TRP B 1 311 ? -15.75 15.656 -20.984 1 94.94 311 TRP B C 1
ATOM 5011 O O . TRP B 1 311 ? -16.594 16.438 -21.453 1 94.94 311 TRP B O 1
ATOM 5021 N N . GLU B 1 312 ? -15.633 14.477 -21.469 1 94.75 312 GLU B N 1
ATOM 5022 C CA . GLU B 1 312 ? -16.562 13.867 -22.406 1 94.75 312 GLU B CA 1
ATOM 5023 C C . GLU B 1 312 ? -17.703 13.164 -21.688 1 94.75 312 GLU B C 1
ATOM 5025 O O . GLU B 1 312 ? -17.5 12.57 -20.625 1 94.75 312 GLU B O 1
ATOM 5030 N N . GLU B 1 313 ? -18.844 13.18 -22.234 1 93.56 313 GLU B N 1
ATOM 5031 C CA . GLU B 1 313 ? -20.016 12.562 -21.609 1 93.56 313 GLU B CA 1
ATOM 5032 C C . GLU B 1 313 ? -19.797 11.062 -21.406 1 93.56 313 GLU B C 1
ATOM 5034 O O . GLU B 1 313 ? -20.281 10.492 -20.438 1 93.56 313 GLU B O 1
ATOM 5039 N N . GLU B 1 314 ? -19.031 10.508 -22.312 1 94.06 314 GLU B N 1
ATOM 5040 C CA . GLU B 1 314 ? -18.797 9.07 -22.25 1 94.06 314 GLU B CA 1
ATOM 5041 C C . GLU B 1 314 ? -17.922 8.703 -21.047 1 94.06 314 GLU B C 1
ATOM 5043 O O . GLU B 1 314 ? -17.875 7.543 -20.641 1 94.06 314 GLU B O 1
ATOM 5048 N N . ASP B 1 315 ? -17.281 9.727 -20.531 1 94.19 315 ASP B N 1
ATOM 5049 C CA . ASP B 1 315 ? -16.375 9.469 -19.422 1 94.19 315 ASP B CA 1
ATOM 5050 C C . ASP B 1 315 ? -17.109 9.562 -18.078 1 94.19 315 ASP B C 1
ATOM 5052 O O . ASP B 1 315 ? -16.531 9.234 -17.031 1 94.19 315 ASP B O 1
ATOM 5056 N N . VAL B 1 316 ? -18.344 10 -18.094 1 96.31 316 VAL B N 1
ATOM 5057 C CA . VAL B 1 316 ? -19.125 10.125 -16.875 1 96.31 316 VAL B CA 1
ATOM 5058 C C . VAL B 1 316 ? -19.625 8.758 -16.438 1 96.31 316 VAL B C 1
ATOM 5060 O O . VAL B 1 316 ? -20.25 8.031 -17.219 1 96.31 316 VAL B O 1
ATOM 5063 N N . LEU B 1 317 ? -19.344 8.414 -15.227 1 96.5 317 LEU B N 1
ATOM 5064 C CA . LEU B 1 317 ? -19.75 7.133 -14.656 1 96.5 317 LEU B CA 1
ATOM 5065 C C . LEU B 1 317 ? -21.016 7.297 -13.82 1 96.5 317 LEU B C 1
ATOM 5067 O O . LEU B 1 317 ? -21.047 8.078 -12.867 1 96.5 317 LEU B O 1
ATOM 5071 N N . ALA B 1 318 ? -22.047 6.609 -14.156 1 96.5 318 ALA B N 1
ATOM 5072 C CA . ALA B 1 318 ? -23.234 6.508 -13.312 1 96.5 318 ALA B CA 1
ATOM 5073 C C . ALA B 1 318 ? -23.109 5.34 -12.336 1 96.5 318 ALA B C 1
ATOM 5075 O O . ALA B 1 318 ? -23.141 4.176 -12.742 1 96.5 318 ALA B O 1
ATOM 5076 N N . LEU B 1 319 ? -22.953 5.672 -11.062 1 96 319 LEU B N 1
ATOM 5077 C CA . LEU B 1 319 ? -22.672 4.641 -10.07 1 96 319 LEU B CA 1
ATOM 5078 C C . LEU B 1 319 ? -23.672 4.695 -8.93 1 96 319 LEU B C 1
ATOM 5080 O O . LEU B 1 319 ? -24.062 5.781 -8.492 1 96 319 LEU B O 1
ATOM 5084 N N . GLU B 1 320 ? -24.031 3.562 -8.477 1 90.75 320 GLU B N 1
ATOM 5085 C CA . GLU B 1 320 ? -24.766 3.479 -7.223 1 90.75 320 GLU B CA 1
ATOM 5086 C C . GLU B 1 320 ? -23.844 3.631 -6.023 1 90.75 320 GLU B C 1
ATOM 5088 O O . GLU B 1 320 ? -22.625 3.471 -6.148 1 90.75 320 GLU B O 1
ATOM 5093 N N . GLU B 1 321 ? -24.312 4.109 -4.945 1 77.44 321 GLU B N 1
ATOM 5094 C CA . GLU B 1 321 ? -23.469 4.285 -3.764 1 77.44 321 GLU B CA 1
ATOM 5095 C C . GLU B 1 321 ? -22.906 2.949 -3.291 1 77.44 321 GLU B C 1
ATOM 5097 O O . GLU B 1 321 ? -21.703 2.838 -3.031 1 77.44 321 GLU B O 1
ATOM 5102 N N . LYS B 1 322 ? -23.812 2.025 -2.869 1 70.62 322 LYS B N 1
ATOM 5103 C CA . LYS B 1 322 ? -23.359 0.671 -2.545 1 70.62 322 LYS B CA 1
ATOM 5104 C C . LYS B 1 322 ? -24.219 -0.371 -3.27 1 70.62 322 LYS B C 1
ATOM 5106 O O . LYS B 1 322 ? -25.406 -0.164 -3.486 1 70.62 322 LYS B O 1
#

Organism: Cyclobacterium marinum (strain ATCC 25205 / DSM 745 / LMG 13164 / NCIMB 1802) (NCBI:txid880070)

Solvent-accessible surface area (backbone atoms only — not comparable to full-atom values): 33865 Å² total; per-residue (Å²): 131,58,33,36,34,36,41,38,32,20,31,62,47,95,83,71,50,57,39,27,54,55,34,63,48,75,37,52,77,45,37,34,34,22,39,31,40,54,88,83,15,28,61,69,60,50,52,33,43,70,42,9,69,36,74,62,76,37,59,48,38,27,50,72,80,39,73,56,55,25,49,90,73,31,93,67,68,59,38,72,49,39,30,75,39,47,58,82,37,77,70,55,68,92,32,28,46,50,48,51,32,37,53,84,36,70,88,47,56,65,69,56,38,51,51,52,44,54,51,46,27,54,76,69,70,34,62,93,42,35,81,35,37,51,85,78,43,54,68,52,54,42,45,49,47,33,51,43,27,48,47,60,67,62,34,61,32,42,36,32,41,36,66,61,74,86,44,39,57,62,48,42,56,62,46,42,56,51,47,36,54,51,38,59,74,66,48,42,17,34,42,31,33,39,52,46,55,67,59,35,39,62,55,25,58,28,36,33,37,31,50,73,12,28,72,76,47,72,44,44,48,68,57,40,69,76,54,37,61,20,46,58,56,42,38,62,80,39,72,70,27,66,42,87,96,34,95,42,33,30,32,44,25,82,52,45,41,77,32,80,81,64,56,82,39,61,29,33,26,71,39,72,33,73,47,97,79,30,29,43,33,33,26,40,59,48,95,91,42,78,63,31,57,37,53,37,69,80,71,82,75,58,63,71,40,68,39,12,33,37,66,54,78,86,55,51,41,74,30,40,71,121,131,56,32,36,34,35,42,39,32,19,31,62,46,95,83,70,50,57,41,27,53,55,35,64,48,73,38,52,79,45,39,36,35,23,39,32,42,55,88,84,15,29,61,68,60,49,51,33,42,70,40,9,69,36,76,62,77,37,59,50,39,27,50,71,81,38,73,56,57,25,49,90,72,32,91,69,67,60,38,71,50,40,28,76,38,46,58,83,39,76,70,55,66,92,32,29,45,49,49,50,31,38,53,85,36,69,87,48,56,65,68,55,38,51,52,52,44,53,51,46,25,55,76,69,69,34,61,92,42,35,79,36,36,53,85,77,43,54,67,55,52,42,44,50,47,31,51,43,27,49,47,61,68,60,35,59,32,42,34,32,40,36,66,61,74,86,44,40,57,62,49,41,56,62,45,42,56,50,48,36,53,50,40,59,74,68,48,41,18,34,41,33,34,38,51,47,56,67,59,34,38,63,56,25,59,28,37,32,36,32,51,73,13,28,72,76,47,71,43,43,48,68,56,40,68,76,56,38,61,19,46,58,57,42,38,62,81,37,73,69,28,68,42,88,96,34,95,43,34,29,32,43,26,81,53,45,41,77,32,80,82,61,56,81,39,62,30,33,27,72,40,72,33,73,48,98,78,29,30,43,32,33,26,40,60,47,93,89,42,79,62,33,54,37,53,36,70,80,73,83,76,55,63,70,40,69,38,12,34,38,66,54,78,86,55,51,40,75,31,40,72,118